Protein AF-A0A4R2ZNU1-F1 (afdb_monomer)

Sequence (493 aa):
MHISLRFDGNHLRQWHVALAERLQALPAVRVSIDARPSSPALPGSLEMLFKLETLLFGLSSRLSARTIDRSQIASFETAHEEPIDLVIDLCGDMMPDEGRVWTISFNGASGEAALLSLLVDRETPTAEISENAHIIRAARLGTEHGGVVLASFSDMLDRTTTMLIAALSGAPAAALPDLGPQTRPRLDRLSARNIGVLASKKLAQRVVQHLYHLCYNAPSWRVGWRRLDGPDLFDLKAHPDTGWKVLADDGRRFYADPFPIVHQGKTTLFVEDYEYSTAKGIISAVTFDADGPVGRPEPVLEHACHLSYPFVFERDGQIWMIPETCAAETVELYRATSFPGGWVKEATLLSGISASDVTLIENLGQWWMFATVRDGGGSYSDALHIWTANDFRGPWTPHRGNPVLIDIASARPAGRMVWRDGALLRPVQDCRKGYGVALGIAQVKRLDHDGFEQSLLASLTSGKQWSGQRIHTLNSAGGFEFIDGSAYAPRWR

Structure (mmCIF, N/CA/C/O backbone):
data_AF-A0A4R2ZNU1-F1
#
_entry.id   AF-A0A4R2ZNU1-F1
#
loop_
_atom_site.group_PDB
_atom_site.id
_atom_site.type_symbol
_atom_site.label_atom_id
_atom_site.label_alt_id
_atom_site.label_comp_id
_atom_site.label_asym_id
_atom_site.label_entity_id
_atom_site.label_seq_id
_atom_site.pdbx_PDB_ins_code
_atom_site.Cartn_x
_atom_site.Cartn_y
_atom_site.Cartn_z
_atom_site.occupancy
_atom_site.B_iso_or_equiv
_atom_site.auth_seq_id
_atom_site.auth_comp_id
_atom_site.auth_asym_id
_atom_site.auth_atom_id
_atom_site.pdbx_PDB_model_num
ATOM 1 N N . MET A 1 1 ? 26.899 -13.253 -10.207 1.00 92.56 1 MET A N 1
ATOM 2 C CA . MET A 1 1 ? 25.925 -13.159 -11.302 1.00 92.56 1 MET A CA 1
ATOM 3 C C . MET A 1 1 ? 26.071 -11.803 -11.966 1.00 92.56 1 MET A C 1
ATOM 5 O O . MET A 1 1 ? 25.946 -10.788 -11.286 1.00 92.56 1 MET A O 1
ATOM 9 N N . HIS A 1 2 ? 26.381 -11.776 -13.253 1.00 94.94 2 HIS A N 1
ATOM 10 C CA . HIS A 1 2 ? 26.467 -10.571 -14.066 1.00 94.94 2 HIS A CA 1
ATOM 11 C C . HIS A 1 2 ? 25.139 -10.342 -14.794 1.00 94.94 2 HIS A C 1
ATOM 13 O O . HIS A 1 2 ? 24.717 -11.158 -15.610 1.00 94.94 2 HIS A O 1
ATOM 19 N N . ILE A 1 3 ? 24.469 -9.238 -14.465 1.00 96.06 3 ILE A N 1
ATOM 20 C CA . ILE A 1 3 ? 23.204 -8.812 -15.063 1.00 96.06 3 ILE A CA 1
ATOM 21 C C . ILE A 1 3 ? 23.467 -7.691 -16.075 1.00 96.06 3 ILE A C 1
ATOM 23 O O . ILE A 1 3 ? 24.171 -6.723 -15.773 1.00 96.06 3 ILE A O 1
ATOM 27 N N . SER A 1 4 ? 22.861 -7.786 -17.256 1.00 95.62 4 SER A N 1
ATOM 28 C CA . SER A 1 4 ? 22.772 -6.681 -18.212 1.00 95.62 4 SER A CA 1
ATOM 29 C C . SER A 1 4 ? 21.365 -6.083 -18.212 1.00 95.62 4 SER A C 1
ATOM 31 O O . SER A 1 4 ? 20.377 -6.806 -18.332 1.00 95.62 4 SER A O 1
ATOM 33 N N . LEU A 1 5 ? 21.261 -4.765 -18.042 1.00 97.00 5 LEU A N 1
ATOM 34 C CA . LEU A 1 5 ? 20.009 -4.015 -18.135 1.00 97.00 5 LEU A CA 1
ATOM 35 C C . LEU A 1 5 ? 19.837 -3.469 -19.550 1.00 97.00 5 LEU A C 1
ATOM 37 O O . LEU A 1 5 ? 20.603 -2.601 -19.967 1.00 97.00 5 LEU A O 1
ATOM 41 N N . ARG A 1 6 ? 18.802 -3.923 -20.256 1.00 95.19 6 ARG A N 1
ATOM 42 C CA . ARG A 1 6 ? 18.445 -3.447 -21.595 1.00 95.19 6 ARG A CA 1
ATOM 43 C C . ARG A 1 6 ? 17.290 -2.447 -21.507 1.00 95.19 6 ARG A C 1
ATOM 45 O O . ARG A 1 6 ? 16.201 -2.806 -21.064 1.00 95.19 6 ARG A O 1
ATOM 52 N N . PHE A 1 7 ? 17.518 -1.202 -21.937 1.00 94.88 7 PHE A N 1
ATOM 53 C CA . PHE A 1 7 ? 16.487 -0.156 -22.041 1.00 94.88 7 PHE A CA 1
ATOM 54 C C . PHE A 1 7 ? 16.792 0.871 -23.147 1.00 94.88 7 PHE A C 1
ATOM 56 O O . PHE A 1 7 ? 17.914 0.958 -23.646 1.00 94.88 7 PHE A O 1
ATOM 63 N N . ASP A 1 8 ? 15.803 1.685 -23.532 1.00 93.25 8 ASP A N 1
ATOM 64 C CA . ASP A 1 8 ? 15.950 2.665 -24.615 1.00 93.25 8 ASP A CA 1
ATOM 65 C C . ASP A 1 8 ? 16.873 3.832 -24.229 1.00 93.25 8 ASP A C 1
ATOM 67 O O . ASP A 1 8 ? 16.528 4.699 -23.420 1.00 93.25 8 ASP A O 1
ATOM 71 N N . GLY A 1 9 ? 18.037 3.898 -24.878 1.00 92.06 9 GLY A N 1
ATOM 72 C CA . GLY A 1 9 ? 19.021 4.961 -24.675 1.00 92.06 9 GLY A CA 1
ATOM 73 C C . GLY A 1 9 ? 18.563 6.370 -25.051 1.00 92.06 9 GLY A C 1
ATOM 74 O O . GLY A 1 9 ? 19.207 7.336 -24.644 1.00 92.06 9 GLY A O 1
ATOM 75 N N . ASN A 1 10 ? 17.469 6.517 -25.805 1.00 90.38 10 ASN A N 1
ATOM 76 C CA . ASN A 1 10 ? 16.896 7.829 -26.118 1.00 90.38 10 ASN A CA 1
ATOM 77 C C . ASN A 1 10 ? 16.056 8.406 -24.967 1.00 90.38 10 ASN A C 1
ATOM 79 O O . ASN A 1 10 ? 15.779 9.608 -24.947 1.00 90.38 10 ASN A O 1
ATOM 83 N N . HIS A 1 11 ? 15.646 7.568 -24.012 1.00 89.88 11 HIS A N 1
ATOM 84 C CA . HIS A 1 11 ? 14.747 7.932 -22.919 1.00 89.88 11 HIS A CA 1
ATOM 85 C C . HIS A 1 11 ? 15.331 7.524 -21.564 1.00 89.88 11 HIS A C 1
ATOM 87 O O . HIS A 1 11 ? 14.729 6.783 -20.793 1.00 89.88 11 HIS A O 1
ATOM 93 N N . LEU A 1 12 ? 16.516 8.048 -21.247 1.00 93.75 12 LEU A N 1
ATOM 94 C CA . LEU A 1 12 ? 17.150 7.819 -19.951 1.00 93.75 12 LEU A CA 1
ATOM 95 C C . LEU A 1 12 ? 16.378 8.513 -18.830 1.00 93.75 12 LEU A C 1
ATOM 97 O O . LEU A 1 12 ? 16.130 9.718 -18.896 1.00 93.75 12 LEU A O 1
ATOM 101 N N . ARG A 1 13 ? 16.045 7.763 -17.777 1.00 95.06 13 ARG A N 1
ATOM 102 C CA . ARG A 1 13 ? 15.325 8.248 -16.599 1.00 95.06 13 ARG A CA 1
ATOM 103 C C . ARG A 1 13 ? 16.003 7.823 -15.298 1.00 95.06 13 ARG A C 1
ATOM 105 O O . ARG A 1 13 ? 16.754 6.851 -15.273 1.00 95.06 13 ARG A O 1
ATOM 112 N N . GLN A 1 14 ? 15.695 8.530 -14.214 1.00 95.81 14 GLN A N 1
ATOM 113 C CA . GLN A 1 14 ? 16.254 8.294 -12.879 1.00 95.81 14 GLN A CA 1
ATOM 114 C C . GLN A 1 14 ? 16.038 6.852 -12.393 1.00 95.81 14 GLN A C 1
ATOM 116 O O . GLN A 1 14 ? 16.908 6.292 -11.728 1.00 95.81 14 GLN A O 1
ATOM 121 N N . TRP A 1 15 ? 14.909 6.230 -12.746 1.00 96.25 15 TRP A N 1
ATOM 122 C CA . TRP A 1 15 ? 14.615 4.854 -12.345 1.00 96.25 15 TRP A CA 1
ATOM 123 C C . TRP A 1 15 ? 15.592 3.826 -12.935 1.00 96.25 15 TRP A C 1
ATOM 125 O O . TRP A 1 15 ? 15.865 2.832 -12.274 1.00 96.25 15 TRP A O 1
ATOM 135 N N . HIS A 1 16 ? 16.167 4.065 -14.122 1.00 96.88 16 HIS A N 1
ATOM 136 C CA . HIS A 1 16 ? 17.164 3.159 -14.704 1.00 96.88 16 HIS A CA 1
ATOM 137 C C . HIS A 1 16 ? 18.424 3.092 -13.832 1.00 96.88 16 HIS A C 1
ATOM 139 O O . HIS A 1 16 ? 18.935 2.007 -13.561 1.00 96.88 16 HIS A O 1
ATOM 145 N N . VAL A 1 17 ? 18.890 4.249 -13.347 1.00 96.12 17 VAL A N 1
ATOM 146 C CA . VAL A 1 17 ? 20.032 4.335 -12.423 1.00 96.12 17 VAL A CA 1
ATOM 147 C C . VAL A 1 17 ? 19.670 3.703 -11.083 1.00 96.12 17 VAL A C 1
ATOM 149 O O . VAL A 1 17 ? 20.406 2.852 -10.598 1.00 96.12 17 VAL A O 1
ATOM 152 N N . ALA A 1 18 ? 18.502 4.039 -10.528 1.00 95.81 18 ALA A N 1
ATOM 153 C CA . ALA A 1 18 ? 18.054 3.481 -9.253 1.00 95.81 18 ALA A CA 1
ATOM 154 C C . ALA A 1 18 ? 17.915 1.946 -9.300 1.00 95.81 18 ALA A C 1
ATOM 156 O O . ALA A 1 18 ? 18.284 1.258 -8.349 1.00 95.81 18 ALA A O 1
ATOM 157 N N . LEU A 1 19 ? 17.418 1.391 -10.411 1.00 97.31 19 LEU A N 1
ATOM 158 C CA . LEU A 1 19 ? 17.363 -0.052 -10.636 1.00 97.31 19 LEU A CA 1
ATOM 159 C C . LEU A 1 19 ? 18.774 -0.652 -10.687 1.00 97.31 19 LEU A C 1
ATOM 161 O O . LEU A 1 19 ? 19.030 -1.635 -9.992 1.00 97.31 19 LEU A O 1
ATOM 165 N N . ALA A 1 20 ? 19.692 -0.057 -11.456 1.00 97.19 20 ALA A N 1
ATOM 166 C CA . ALA A 1 20 ? 21.074 -0.524 -11.552 1.00 97.19 20 ALA A CA 1
ATOM 167 C C . ALA A 1 20 ? 21.779 -0.529 -10.187 1.00 97.19 20 ALA A C 1
ATOM 169 O O . ALA A 1 20 ? 22.391 -1.528 -9.814 1.00 97.19 20 ALA A O 1
ATOM 170 N N . GLU A 1 21 ? 21.633 0.540 -9.404 1.00 96.31 21 GLU A N 1
ATOM 171 C CA . GLU A 1 21 ? 22.202 0.657 -8.058 1.00 96.31 21 GLU A CA 1
ATOM 172 C C . GLU A 1 21 ? 21.615 -0.381 -7.093 1.00 96.31 21 GLU A C 1
ATOM 174 O O . GLU A 1 21 ? 22.360 -1.059 -6.383 1.00 96.31 21 GLU A O 1
ATOM 179 N N . ARG A 1 22 ? 20.287 -0.565 -7.094 1.00 96.44 22 ARG A N 1
ATOM 180 C CA . ARG A 1 22 ? 19.623 -1.562 -6.236 1.00 96.44 22 ARG A CA 1
ATOM 181 C C . ARG A 1 22 ? 20.019 -2.991 -6.591 1.00 96.44 22 ARG A C 1
ATOM 183 O O . ARG A 1 22 ? 20.177 -3.810 -5.691 1.00 96.44 22 ARG A O 1
ATOM 190 N N . LEU A 1 23 ? 20.197 -3.290 -7.875 1.00 96.69 23 LEU A N 1
ATOM 191 C CA . LEU A 1 23 ? 20.708 -4.582 -8.332 1.00 96.69 23 LEU A CA 1
ATOM 192 C C . LEU A 1 23 ? 22.166 -4.781 -7.917 1.00 96.69 23 LEU A C 1
ATOM 194 O O . LEU A 1 23 ? 22.514 -5.837 -7.399 1.00 96.69 23 LEU A O 1
ATOM 198 N N . GLN A 1 24 ? 23.008 -3.763 -8.094 1.00 95.50 24 GLN A N 1
ATOM 199 C CA . GLN A 1 24 ? 24.430 -3.801 -7.750 1.00 95.50 24 GLN A CA 1
ATOM 200 C C . GLN A 1 24 ? 24.673 -3.948 -6.237 1.00 95.50 24 GLN A C 1
ATOM 202 O O . GLN A 1 24 ? 25.721 -4.455 -5.835 1.00 95.50 24 GLN A O 1
ATOM 207 N N . ALA A 1 25 ? 23.710 -3.532 -5.408 1.00 95.94 25 ALA A N 1
ATOM 208 C CA . ALA A 1 25 ? 23.725 -3.720 -3.960 1.00 95.94 25 ALA A CA 1
ATOM 209 C C . ALA A 1 25 ? 23.388 -5.159 -3.516 1.00 95.94 25 ALA A C 1
ATOM 211 O O . ALA A 1 25 ? 23.613 -5.501 -2.352 1.00 95.94 25 ALA A O 1
ATOM 212 N N . LEU A 1 26 ? 22.859 -6.012 -4.405 1.00 95.12 26 LEU A N 1
ATOM 213 C CA . LEU A 1 26 ? 22.612 -7.418 -4.084 1.00 95.12 26 LEU A CA 1
ATOM 214 C C . LEU A 1 26 ? 23.938 -8.195 -3.955 1.00 95.12 26 LEU A C 1
ATOM 216 O O . LEU A 1 26 ? 24.878 -7.962 -4.723 1.00 95.12 26 LEU A O 1
ATOM 220 N N . PRO A 1 27 ? 24.035 -9.163 -3.022 1.00 93.69 27 PRO A N 1
ATOM 221 C CA . PRO A 1 27 ? 25.252 -9.946 -2.838 1.00 93.69 27 PRO A CA 1
ATOM 222 C C . PRO A 1 27 ? 25.679 -10.667 -4.120 1.00 93.69 27 PRO A C 1
ATOM 224 O O . PRO A 1 27 ? 24.886 -11.366 -4.746 1.00 93.69 27 PRO A O 1
ATOM 227 N N . ALA A 1 28 ? 26.957 -10.533 -4.484 1.00 92.00 28 ALA A N 1
ATOM 228 C CA . ALA A 1 28 ? 27.556 -11.180 -5.655 1.00 92.00 28 ALA A CA 1
ATOM 229 C C . ALA A 1 28 ? 26.863 -10.867 -7.003 1.00 92.00 28 ALA A C 1
ATOM 231 O O . ALA A 1 28 ? 27.007 -11.637 -7.961 1.00 92.00 28 ALA A O 1
ATOM 232 N N . VAL A 1 29 ? 26.150 -9.739 -7.102 1.00 94.69 29 VAL A N 1
ATOM 233 C CA . VAL A 1 29 ? 25.603 -9.219 -8.360 1.00 94.69 29 VAL A CA 1
ATOM 234 C C . VAL A 1 29 ? 26.532 -8.151 -8.934 1.00 94.69 29 VAL A C 1
ATOM 236 O O . VAL A 1 29 ? 27.080 -7.323 -8.212 1.00 94.69 29 VAL A O 1
ATOM 239 N N . ARG A 1 30 ? 26.732 -8.180 -10.249 1.00 94.06 30 ARG A N 1
ATOM 240 C CA . ARG A 1 30 ? 27.376 -7.110 -11.022 1.00 94.06 30 ARG A CA 1
ATOM 241 C C . ARG A 1 30 ? 26.409 -6.641 -12.092 1.00 94.06 30 ARG A C 1
ATOM 243 O O . ARG A 1 30 ? 25.686 -7.470 -12.642 1.00 94.06 30 ARG A O 1
ATOM 250 N N . VAL A 1 31 ? 26.399 -5.346 -12.383 1.00 95.88 31 VAL A N 1
ATOM 251 C CA . VAL A 1 31 ? 25.452 -4.744 -13.326 1.00 95.88 31 VAL A CA 1
ATOM 252 C C . VAL A 1 31 ? 26.192 -4.049 -14.458 1.00 95.88 31 VAL A C 1
ATOM 254 O O . VAL A 1 31 ? 27.125 -3.288 -14.228 1.00 95.88 31 VAL A O 1
ATOM 257 N N . SER A 1 32 ? 25.721 -4.287 -15.677 1.00 95.94 32 SER A N 1
ATOM 258 C CA . SER A 1 32 ? 26.093 -3.544 -16.883 1.00 95.94 32 SER A CA 1
ATOM 259 C C . SER A 1 32 ? 24.840 -3.009 -17.571 1.00 95.94 32 SER A C 1
ATOM 261 O O . SER A 1 32 ? 23.748 -3.539 -17.357 1.00 95.94 32 SER A O 1
ATOM 263 N N . ILE A 1 33 ? 24.980 -1.961 -18.378 1.00 95.62 33 ILE A N 1
ATOM 264 C CA . ILE A 1 33 ? 23.858 -1.311 -19.062 1.00 95.62 33 ILE A CA 1
ATOM 265 C C . ILE A 1 33 ? 24.025 -1.389 -20.582 1.00 95.62 33 ILE A C 1
ATOM 267 O O . ILE A 1 33 ? 25.038 -0.960 -21.129 1.00 95.62 33 ILE A O 1
ATOM 271 N N . ASP A 1 34 ? 22.982 -1.868 -21.259 1.00 93.88 34 ASP A N 1
ATOM 272 C CA . ASP A 1 34 ? 22.773 -1.765 -22.702 1.00 93.88 34 ASP A CA 1
ATOM 273 C C . ASP A 1 34 ? 21.698 -0.706 -23.012 1.00 93.88 34 ASP A C 1
ATOM 275 O O . ASP A 1 34 ? 20.498 -0.986 -23.131 1.00 93.88 34 ASP A O 1
ATOM 279 N N . ALA A 1 35 ? 22.163 0.535 -23.175 1.00 94.12 35 ALA A N 1
ATOM 280 C CA . ALA A 1 35 ? 21.355 1.703 -23.516 1.00 94.12 35 ALA A CA 1
ATOM 281 C C . ALA A 1 35 ? 21.376 2.012 -25.027 1.00 94.12 35 ALA A C 1
ATOM 283 O O . ALA A 1 35 ? 21.545 3.166 -25.444 1.00 94.12 35 ALA A O 1
ATOM 284 N N . ARG A 1 36 ? 21.269 0.996 -25.891 1.00 92.69 36 ARG A N 1
ATOM 285 C CA . ARG A 1 36 ? 21.036 1.220 -27.329 1.00 92.69 36 ARG A CA 1
ATOM 286 C C . ARG A 1 36 ? 19.639 1.822 -27.567 1.00 92.69 36 ARG A C 1
ATOM 288 O O . ARG A 1 36 ? 18.712 1.535 -26.806 1.00 92.69 36 ARG A O 1
ATOM 295 N N . PRO A 1 37 ? 19.442 2.644 -28.612 1.00 91.56 37 PRO A N 1
ATOM 296 C CA . PRO A 1 37 ? 18.107 3.088 -29.012 1.00 91.56 37 PRO A CA 1
ATOM 297 C C . PRO A 1 37 ? 17.140 1.914 -29.216 1.00 91.56 37 PRO A C 1
ATOM 299 O O . PRO A 1 37 ? 17.541 0.882 -29.754 1.00 91.56 37 PRO A O 1
ATOM 302 N N . SER A 1 38 ? 15.882 2.072 -28.811 1.00 88.25 38 SER A N 1
ATOM 303 C CA . SER A 1 38 ? 14.798 1.115 -29.090 1.00 88.25 38 SER A CA 1
ATOM 304 C C . SER A 1 38 ? 13.659 1.782 -29.874 1.00 88.25 38 SER A C 1
ATOM 306 O O . SER A 1 38 ? 13.618 3.003 -30.035 1.00 88.25 38 SER A O 1
ATOM 308 N N . SER A 1 39 ? 12.743 0.978 -30.414 1.00 77.75 39 SER A N 1
ATOM 309 C CA . SER A 1 39 ? 11.586 1.430 -31.192 1.00 77.75 39 SER A CA 1
ATOM 310 C C . SER A 1 39 ? 10.309 0.764 -30.670 1.00 77.75 39 SER A C 1
ATOM 312 O O . SER A 1 39 ? 10.340 -0.433 -30.391 1.00 77.75 39 SER A O 1
ATOM 314 N N . PRO A 1 40 ? 9.169 1.479 -30.594 1.00 75.69 40 PRO A N 1
ATOM 315 C CA . PRO A 1 40 ? 8.959 2.862 -31.027 1.00 75.69 40 PRO A CA 1
ATOM 316 C C . PRO A 1 40 ? 9.404 3.901 -29.987 1.00 75.69 40 PRO A C 1
ATOM 318 O O . PRO A 1 40 ? 9.198 3.726 -28.790 1.00 75.69 40 PRO A O 1
ATOM 321 N N . ALA A 1 41 ? 9.939 5.029 -30.463 1.00 77.00 41 ALA A N 1
ATOM 322 C CA . ALA A 1 41 ? 10.296 6.157 -29.603 1.00 77.00 41 ALA A CA 1
ATOM 323 C C . ALA A 1 41 ? 9.056 6.780 -28.935 1.00 77.00 41 ALA A C 1
ATOM 325 O O . ALA A 1 41 ? 7.986 6.892 -29.549 1.00 77.00 41 ALA A O 1
ATOM 326 N N . LEU A 1 42 ? 9.206 7.251 -27.693 1.00 84.88 42 LEU A N 1
ATOM 327 C CA . LEU A 1 42 ? 8.142 7.970 -26.997 1.00 84.88 42 LEU A CA 1
ATOM 328 C C . LEU A 1 42 ? 7.933 9.358 -27.630 1.00 84.88 42 LEU A C 1
ATOM 330 O O . LEU A 1 42 ? 8.894 10.084 -27.902 1.00 84.88 42 LEU A O 1
ATOM 334 N N . PRO A 1 43 ? 6.679 9.791 -27.844 1.00 85.12 43 PRO A N 1
ATOM 335 C CA . PRO A 1 43 ? 6.404 11.090 -28.440 1.00 85.12 43 PRO A CA 1
ATOM 336 C C . PRO A 1 43 ? 6.793 12.236 -27.498 1.00 85.12 43 PRO A C 1
ATOM 338 O O . PRO A 1 43 ? 6.395 12.263 -26.333 1.00 85.12 43 PRO A O 1
ATOM 341 N N . GLY A 1 44 ? 7.475 13.261 -28.025 1.00 85.88 44 GLY A N 1
ATOM 342 C CA . GLY A 1 44 ? 7.916 14.431 -27.247 1.00 85.88 44 GLY A CA 1
ATOM 343 C C . GLY A 1 44 ? 6.788 15.228 -26.566 1.00 85.88 44 GLY A C 1
ATOM 344 O O . GLY A 1 44 ? 7.037 15.973 -25.619 1.00 85.88 44 GLY A O 1
ATOM 345 N N . SER A 1 45 ? 5.529 15.041 -26.984 1.00 90.06 45 SER A N 1
ATOM 346 C CA . SER A 1 45 ? 4.358 15.597 -26.294 1.00 90.06 45 SER A CA 1
ATOM 347 C C . SER A 1 45 ? 4.191 15.076 -24.861 1.00 90.06 45 SER A C 1
ATOM 349 O O . SER A 1 45 ? 3.621 15.784 -24.033 1.00 90.06 45 SER A O 1
ATOM 351 N N . LEU A 1 46 ? 4.692 13.875 -24.542 1.00 91.25 46 LEU A N 1
ATOM 352 C CA . LEU A 1 46 ? 4.662 13.332 -23.178 1.00 91.25 46 LEU A CA 1
ATOM 353 C C . LEU A 1 46 ? 5.528 14.151 -22.221 1.00 91.25 46 LEU A C 1
ATOM 355 O O . LEU A 1 46 ? 5.077 14.500 -21.135 1.00 91.25 46 LEU A O 1
ATOM 359 N N . GLU A 1 47 ? 6.722 14.554 -22.650 1.00 91.06 47 GLU A N 1
ATOM 360 C CA . GLU A 1 47 ? 7.600 15.392 -21.827 1.00 91.06 47 GLU A CA 1
ATOM 361 C C . GLU A 1 47 ? 6.989 16.781 -21.574 1.00 91.06 47 GLU A C 1
ATOM 363 O O . GLU A 1 47 ? 7.155 17.363 -20.500 1.00 91.06 47 GLU A O 1
ATOM 368 N N . MET A 1 48 ? 6.207 17.310 -22.523 1.00 91.56 48 MET A N 1
ATOM 369 C CA . MET A 1 48 ? 5.425 18.533 -22.299 1.00 91.56 48 MET A CA 1
ATOM 370 C C . MET A 1 48 ? 4.317 18.326 -21.257 1.00 91.56 48 MET A C 1
ATOM 372 O O . MET A 1 48 ? 4.142 19.179 -20.385 1.00 91.56 48 MET A O 1
ATOM 376 N N . LEU A 1 49 ? 3.599 17.196 -21.307 1.00 93.81 49 LEU A N 1
ATOM 377 C CA . LEU A 1 49 ? 2.603 16.838 -20.292 1.00 93.81 49 LEU A CA 1
ATOM 378 C C . LEU A 1 49 ? 3.248 16.717 -18.905 1.00 93.81 49 LEU A C 1
ATOM 380 O O . LEU A 1 49 ? 2.728 17.274 -17.943 1.00 93.81 49 LEU A O 1
ATOM 384 N N . PHE A 1 50 ? 4.400 16.057 -18.803 1.00 94.81 50 PHE A N 1
ATOM 385 C CA . PHE A 1 50 ? 5.135 15.901 -17.548 1.00 94.81 50 PHE A CA 1
ATOM 386 C C . PHE A 1 50 ? 5.575 17.245 -16.964 1.00 94.81 50 PHE A C 1
ATOM 388 O O . PHE A 1 50 ? 5.405 17.486 -15.765 1.00 94.81 50 PHE A O 1
ATOM 395 N N . LYS A 1 51 ? 6.080 18.164 -17.798 1.00 93.31 51 LYS A N 1
ATOM 396 C CA . LYS A 1 51 ? 6.389 19.541 -17.378 1.00 93.31 51 LYS A CA 1
ATOM 397 C C . LYS A 1 51 ? 5.141 20.270 -16.876 1.00 93.31 51 LYS A C 1
ATOM 399 O O . LYS A 1 51 ? 5.193 20.892 -15.818 1.00 93.31 51 LYS A O 1
ATOM 404 N N . LEU A 1 52 ? 4.014 20.150 -17.581 1.00 93.62 52 LEU A N 1
ATOM 405 C CA . LEU A 1 52 ? 2.746 20.747 -17.159 1.00 93.62 52 LEU A CA 1
ATOM 406 C C . LEU A 1 52 ? 2.274 20.191 -15.808 1.00 93.62 52 LEU A C 1
ATOM 408 O O . LEU A 1 52 ? 1.962 20.967 -14.910 1.00 93.62 52 LEU A O 1
ATOM 412 N N . GLU A 1 53 ? 2.243 18.868 -15.633 1.00 94.62 53 GLU A N 1
ATOM 413 C CA . GLU A 1 53 ? 1.815 18.243 -14.374 1.00 94.62 53 GLU A CA 1
ATOM 414 C C . GLU A 1 53 ? 2.728 18.626 -13.206 1.00 94.62 53 GLU A C 1
ATOM 416 O O . GLU A 1 53 ? 2.246 18.878 -12.103 1.00 94.62 53 GLU A O 1
ATOM 421 N N . THR A 1 54 ? 4.029 18.765 -13.459 1.00 93.88 54 THR A N 1
ATOM 422 C CA . THR A 1 54 ? 4.984 19.264 -12.459 1.00 93.88 54 THR A CA 1
ATOM 423 C C . THR A 1 54 ? 4.587 20.636 -11.939 1.00 93.88 54 THR A C 1
ATOM 425 O O . THR A 1 54 ? 4.541 20.842 -10.730 1.00 93.88 54 THR A O 1
ATOM 428 N N . LEU A 1 55 ? 4.270 21.557 -12.852 1.00 93.25 55 LEU A N 1
ATOM 429 C CA . LEU A 1 55 ? 3.875 22.918 -12.505 1.00 93.25 55 LEU A CA 1
ATOM 430 C C . LEU A 1 55 ? 2.510 22.951 -11.809 1.00 93.25 55 LEU A C 1
ATOM 432 O O . LEU A 1 55 ? 2.349 23.642 -10.808 1.00 93.25 55 LEU A O 1
ATOM 436 N N . LEU A 1 56 ? 1.527 22.200 -12.316 1.00 91.06 56 LEU A N 1
ATOM 437 C CA . LEU A 1 56 ? 0.163 22.219 -11.781 1.00 91.06 56 LEU A CA 1
ATOM 438 C C . LEU A 1 56 ? 0.055 21.580 -10.390 1.00 91.06 56 LEU A C 1
ATOM 440 O O . LEU A 1 56 ? -0.727 22.060 -9.564 1.00 91.06 56 LEU A O 1
ATOM 444 N N . PHE A 1 57 ? 0.806 20.504 -10.140 1.00 89.06 57 PHE A N 1
ATOM 445 C CA . PHE A 1 57 ? 0.686 19.683 -8.931 1.00 89.06 57 PHE A CA 1
ATOM 446 C C . PHE A 1 57 ? 1.894 19.783 -7.989 1.00 89.06 57 PHE A C 1
ATOM 448 O O . PHE A 1 57 ? 1.914 19.092 -6.977 1.00 89.06 57 PHE A O 1
ATOM 455 N N . GLY A 1 58 ? 2.881 20.636 -8.289 1.00 91.44 58 GLY A N 1
ATOM 456 C CA . GLY A 1 58 ? 4.046 20.852 -7.423 1.00 91.44 58 GLY A CA 1
ATOM 457 C C . GLY A 1 58 ? 4.893 19.593 -7.228 1.00 91.44 58 GLY A C 1
ATOM 458 O O . GLY A 1 58 ? 5.390 19.344 -6.134 1.00 91.44 58 GLY A O 1
ATOM 459 N N . LEU A 1 59 ? 5.008 18.764 -8.270 1.00 91.44 59 LEU A N 1
ATOM 460 C CA . LEU A 1 59 ? 5.670 17.464 -8.168 1.00 91.44 59 LEU A CA 1
ATOM 461 C C . LEU A 1 59 ? 7.175 17.616 -7.932 1.00 91.44 59 LEU A C 1
ATOM 463 O O . LEU A 1 59 ? 7.827 18.464 -8.543 1.00 91.44 59 LEU A O 1
ATOM 467 N N . SER A 1 60 ? 7.731 16.727 -7.107 1.00 86.56 60 SER A N 1
ATOM 468 C CA . SER A 1 60 ? 9.161 16.691 -6.798 1.00 86.56 60 SER A CA 1
ATOM 469 C C . SER A 1 60 ? 10.032 16.608 -8.061 1.00 86.56 60 SER A C 1
ATOM 471 O O . SER A 1 60 ? 9.685 15.976 -9.070 1.00 86.56 60 SER A O 1
ATOM 473 N N . SER A 1 61 ? 11.212 17.223 -7.990 1.00 78.19 61 SER A N 1
ATOM 474 C CA . SER A 1 61 ? 12.267 17.062 -8.994 1.00 78.19 61 SER A CA 1
ATOM 475 C C . SER A 1 61 ? 12.942 15.689 -8.931 1.00 78.19 61 SER A C 1
ATOM 477 O O . SER A 1 61 ? 13.629 15.325 -9.876 1.00 78.19 61 SER A O 1
ATOM 479 N N . ARG A 1 62 ? 12.721 14.915 -7.858 1.00 83.25 62 ARG A N 1
ATOM 480 C CA . ARG A 1 62 ? 13.361 13.612 -7.601 1.00 83.25 62 ARG A CA 1
ATOM 481 C C . ARG A 1 62 ? 12.510 12.396 -7.992 1.00 83.25 62 ARG A C 1
ATOM 483 O O . ARG A 1 62 ? 12.797 11.298 -7.540 1.00 83.25 62 ARG A O 1
ATOM 490 N N . LEU A 1 63 ? 11.443 12.579 -8.772 1.00 91.94 63 LEU A N 1
ATOM 491 C CA . LEU A 1 63 ? 10.633 11.452 -9.252 1.00 91.94 63 LEU A CA 1
ATOM 492 C C . LEU A 1 63 ? 11.442 10.551 -10.196 1.00 91.94 63 LEU A C 1
ATOM 494 O O . LEU A 1 63 ? 12.161 11.039 -11.068 1.00 91.94 63 LEU A O 1
ATOM 498 N N . SER A 1 64 ? 11.250 9.244 -10.086 1.00 94.31 64 SER A N 1
ATOM 499 C CA . SER A 1 64 ? 11.968 8.212 -10.841 1.00 94.31 64 SER A CA 1
ATOM 500 C C . SER A 1 64 ? 11.703 8.269 -12.350 1.00 94.31 64 SER A C 1
ATOM 502 O O . SER A 1 64 ? 12.558 7.915 -13.160 1.00 94.31 64 SER A O 1
ATOM 504 N N . ALA A 1 65 ? 10.552 8.810 -12.751 1.00 95.06 65 ALA A N 1
ATOM 505 C CA . ALA A 1 65 ? 10.199 9.037 -14.152 1.00 95.06 65 ALA A CA 1
ATOM 506 C C . ALA A 1 65 ? 10.933 10.227 -14.816 1.00 95.06 65 ALA A C 1
ATOM 508 O O . ALA A 1 65 ? 10.744 10.485 -16.007 1.00 95.06 65 ALA A O 1
ATOM 509 N N . ARG A 1 66 ? 11.739 11.005 -14.081 1.00 92.44 66 ARG A N 1
ATOM 510 C CA . ARG A 1 66 ? 12.440 12.176 -14.635 1.00 92.44 66 ARG A CA 1
ATOM 511 C C . ARG A 1 66 ? 13.588 11.774 -15.542 1.00 92.44 66 ARG A C 1
ATOM 513 O O . ARG A 1 66 ? 14.305 10.831 -15.234 1.00 92.44 66 ARG A O 1
ATOM 520 N N . THR A 1 67 ? 13.779 12.534 -16.618 1.00 92.69 67 THR A N 1
ATOM 521 C CA . THR A 1 67 ? 14.889 12.341 -17.553 1.00 92.69 67 THR A CA 1
ATOM 522 C C . THR A 1 67 ? 16.234 12.667 -16.912 1.00 92.69 67 THR A C 1
ATOM 524 O O . THR A 1 67 ? 16.333 13.650 -16.173 1.00 92.69 67 THR A O 1
ATOM 527 N N . ILE A 1 68 ? 17.264 11.902 -17.257 1.00 94.00 68 ILE A N 1
ATOM 528 C CA . ILE A 1 68 ? 18.641 12.096 -16.790 1.00 94.00 68 ILE A CA 1
ATOM 529 C C . ILE A 1 68 ? 19.615 12.219 -17.963 1.00 94.00 68 ILE A C 1
ATOM 531 O O . ILE A 1 68 ? 19.286 11.899 -19.104 1.00 94.00 68 ILE A O 1
ATOM 535 N N . ASP A 1 69 ? 20.823 12.682 -17.657 1.00 93.81 69 ASP A N 1
ATOM 536 C CA . ASP A 1 69 ? 21.921 12.777 -18.616 1.00 93.81 69 ASP A CA 1
ATOM 537 C C . ASP A 1 69 ? 22.666 11.438 -18.727 1.00 93.81 69 ASP A C 1
ATOM 539 O O . ASP A 1 69 ? 22.776 10.704 -17.740 1.00 93.81 69 ASP A O 1
ATOM 543 N N . ARG A 1 70 ? 23.223 11.121 -19.903 1.00 93.25 70 ARG A N 1
ATOM 544 C CA . ARG A 1 70 ? 23.897 9.826 -20.136 1.00 93.25 70 ARG A CA 1
ATOM 545 C C . ARG A 1 70 ? 25.129 9.642 -19.253 1.00 93.25 70 ARG A C 1
ATOM 547 O O . ARG A 1 70 ? 25.465 8.522 -18.887 1.00 93.25 70 ARG A O 1
ATOM 554 N N . SER A 1 71 ? 25.759 10.738 -18.835 1.00 93.88 71 SER A N 1
ATOM 555 C CA . SER A 1 71 ? 26.884 10.700 -17.895 1.00 93.88 71 SER A CA 1
ATOM 556 C C . SER A 1 71 ? 26.555 9.994 -16.573 1.00 93.88 71 SER A C 1
ATOM 558 O O . SER A 1 71 ? 27.461 9.452 -15.947 1.00 93.88 71 SER A O 1
ATOM 560 N N . GLN A 1 72 ? 25.280 9.934 -16.170 1.00 94.31 72 GLN A N 1
ATOM 561 C CA . GLN A 1 72 ? 24.852 9.259 -14.940 1.00 94.31 72 GLN A CA 1
ATOM 562 C C . GLN A 1 72 ? 24.855 7.728 -15.041 1.00 94.31 72 GLN A C 1
ATOM 564 O O . GLN A 1 72 ? 24.866 7.062 -14.011 1.00 94.31 72 GLN A O 1
ATOM 569 N N . ILE A 1 73 ? 24.868 7.160 -16.253 1.00 94.31 73 ILE A N 1
ATOM 570 C CA . ILE A 1 73 ? 24.982 5.706 -16.461 1.00 94.31 73 ILE A CA 1
ATOM 571 C C . ILE A 1 73 ? 26.387 5.274 -16.892 1.00 94.31 73 ILE A C 1
ATOM 573 O O . ILE A 1 73 ? 26.648 4.079 -16.994 1.00 94.31 73 ILE A O 1
ATOM 577 N N . ALA A 1 74 ? 27.309 6.219 -17.103 1.00 91.69 74 ALA A N 1
ATOM 578 C CA . ALA A 1 74 ? 28.621 5.950 -17.689 1.00 91.69 74 ALA A CA 1
ATOM 579 C C . ALA A 1 74 ? 29.442 4.905 -16.911 1.00 91.69 74 ALA A C 1
ATOM 581 O O . ALA A 1 74 ? 30.167 4.124 -17.520 1.00 91.69 74 ALA A O 1
ATOM 582 N N . SER A 1 75 ? 29.303 4.837 -15.581 1.00 90.56 75 SER A N 1
ATOM 583 C CA . SER A 1 75 ? 29.980 3.823 -14.758 1.00 90.56 75 SER A CA 1
ATOM 584 C C . SER A 1 75 ? 29.531 2.390 -15.062 1.00 90.56 75 SER A C 1
ATOM 586 O O . SER A 1 75 ? 30.309 1.459 -14.869 1.00 90.56 75 SER A O 1
ATOM 588 N N . PHE A 1 76 ? 28.302 2.210 -15.551 1.00 91.44 76 PHE A N 1
ATOM 589 C CA . PHE A 1 76 ? 27.711 0.911 -15.880 1.00 91.44 76 PHE A CA 1
ATOM 590 C C . PHE A 1 76 ? 27.837 0.539 -17.367 1.00 91.44 76 PHE A C 1
ATOM 592 O O . PHE A 1 76 ? 27.566 -0.602 -17.733 1.00 91.44 76 PHE A O 1
ATOM 599 N N . GLU A 1 77 ? 28.233 1.480 -18.232 1.00 86.69 77 GLU A N 1
ATOM 600 C CA . GLU A 1 77 ? 28.448 1.244 -19.673 1.00 86.69 77 GLU A CA 1
ATOM 601 C C . GLU A 1 77 ? 29.856 0.702 -19.988 1.00 86.69 77 GLU A C 1
ATOM 603 O O . GLU A 1 77 ? 30.215 0.510 -21.150 1.00 86.69 77 GLU A O 1
ATOM 608 N N . THR A 1 78 ? 30.681 0.465 -18.966 1.00 74.69 78 THR A N 1
ATOM 609 C CA . THR A 1 78 ? 32.041 -0.049 -19.151 1.00 74.69 78 THR A CA 1
ATOM 610 C C . THR A 1 78 ? 31.998 -1.445 -19.777 1.00 74.69 78 THR A C 1
ATOM 612 O O . THR A 1 78 ? 31.239 -2.307 -19.341 1.00 74.69 78 THR A O 1
ATOM 615 N N . ALA A 1 79 ? 32.821 -1.688 -20.801 1.00 67.19 79 ALA A N 1
ATOM 616 C CA . ALA A 1 79 ? 32.922 -3.010 -21.407 1.00 67.19 79 ALA A CA 1
ATOM 617 C C . ALA A 1 79 ? 33.430 -4.029 -20.374 1.00 67.19 79 ALA A C 1
ATOM 619 O O . ALA A 1 79 ? 34.476 -3.828 -19.753 1.00 67.19 79 ALA A O 1
ATOM 620 N N . HIS A 1 80 ? 32.692 -5.123 -20.211 1.00 68.75 80 HIS A N 1
ATOM 621 C CA . HIS A 1 80 ? 33.078 -6.248 -19.369 1.00 68.75 80 HIS A CA 1
ATOM 622 C C . HIS A 1 80 ? 33.415 -7.447 -20.260 1.00 68.75 80 HIS A C 1
ATOM 624 O O . HIS A 1 80 ? 32.657 -7.773 -21.168 1.00 68.75 80 HIS A O 1
ATOM 630 N N . GLU A 1 81 ? 34.556 -8.092 -20.007 1.00 71.56 81 GLU A N 1
ATOM 631 C CA . GLU A 1 81 ? 34.991 -9.297 -20.736 1.00 71.56 81 GLU A CA 1
ATOM 632 C C . GLU A 1 81 ? 34.297 -10.580 -20.237 1.00 71.56 81 GLU A C 1
ATOM 634 O O . GLU A 1 81 ? 34.391 -11.630 -20.870 1.00 71.56 81 GLU A O 1
ATOM 639 N N . GLU A 1 82 ? 33.606 -10.509 -19.096 1.00 76.81 82 GLU A N 1
ATOM 640 C CA . GLU A 1 82 ? 32.883 -11.633 -18.500 1.00 76.81 82 GLU A CA 1
ATOM 641 C C . GLU A 1 82 ? 31.541 -11.904 -19.213 1.00 76.81 82 GLU A C 1
ATOM 643 O O . GLU A 1 82 ? 30.915 -10.977 -19.735 1.00 76.81 82 GLU A O 1
ATOM 648 N N . PRO A 1 83 ? 31.077 -13.169 -19.242 1.00 88.25 83 PRO A N 1
ATOM 649 C CA . PRO A 1 83 ? 29.797 -13.522 -19.845 1.00 88.25 83 PRO A CA 1
ATOM 650 C C . PRO A 1 83 ? 28.613 -12.981 -19.031 1.00 88.25 83 PRO A C 1
ATOM 652 O O . PRO A 1 83 ? 28.616 -13.016 -17.802 1.00 88.25 83 PRO A O 1
ATOM 655 N N . ILE A 1 84 ? 27.569 -12.538 -19.734 1.00 92.69 84 ILE A N 1
ATOM 656 C CA . ILE A 1 84 ? 26.309 -12.088 -19.131 1.00 92.69 84 ILE A CA 1
ATOM 657 C C . ILE A 1 84 ? 25.501 -13.317 -18.691 1.00 92.69 84 ILE A C 1
ATOM 659 O O . ILE A 1 84 ? 25.154 -14.162 -19.514 1.00 92.69 84 ILE A O 1
ATOM 663 N N . ASP A 1 85 ? 25.171 -13.398 -17.399 1.00 94.38 85 ASP A N 1
ATOM 664 C CA . ASP A 1 85 ? 24.377 -14.496 -16.827 1.00 94.38 85 ASP A CA 1
ATOM 665 C C . ASP A 1 85 ? 22.863 -14.288 -17.011 1.00 94.38 85 ASP A C 1
ATOM 667 O O . ASP A 1 85 ? 22.095 -15.253 -17.016 1.00 94.38 85 ASP A O 1
ATOM 671 N N . LEU A 1 86 ? 22.420 -13.028 -17.084 1.00 95.62 86 LEU A N 1
ATOM 672 C CA . LEU A 1 86 ? 21.016 -12.638 -17.218 1.00 95.62 86 LEU A CA 1
ATOM 673 C C . LEU A 1 86 ? 20.892 -11.272 -17.902 1.00 95.62 86 LEU A C 1
ATOM 675 O O . LEU A 1 86 ? 21.507 -10.300 -17.462 1.00 95.62 86 LEU A O 1
ATOM 679 N N . VAL A 1 87 ? 20.023 -11.167 -18.903 1.00 96.25 87 VAL A N 1
ATOM 680 C CA . VAL A 1 87 ? 19.550 -9.882 -19.433 1.00 96.25 87 VAL A CA 1
ATOM 681 C C . VAL A 1 87 ? 18.183 -9.571 -18.832 1.00 96.25 87 VAL A C 1
ATOM 683 O O . VAL A 1 87 ? 17.275 -10.391 -18.918 1.00 96.25 87 VAL A O 1
ATOM 686 N N . ILE A 1 88 ? 18.012 -8.390 -18.244 1.00 97.38 88 ILE A N 1
ATOM 687 C CA . ILE A 1 88 ? 16.690 -7.851 -17.906 1.00 97.38 88 ILE A CA 1
ATOM 688 C C . ILE A 1 88 ? 16.306 -6.880 -19.017 1.00 97.38 88 ILE A C 1
ATOM 690 O O . ILE A 1 88 ? 16.861 -5.784 -19.122 1.00 97.38 88 ILE A O 1
ATOM 694 N N . ASP A 1 89 ? 15.364 -7.309 -19.847 1.00 96.25 89 ASP A N 1
ATOM 695 C CA . ASP A 1 89 ? 14.862 -6.577 -20.996 1.00 96.25 89 ASP A CA 1
ATOM 696 C C . ASP A 1 89 ? 13.619 -5.757 -20.632 1.00 96.25 89 ASP A C 1
ATOM 698 O O . ASP A 1 89 ? 12.514 -6.278 -20.435 1.00 96.25 89 ASP A O 1
ATOM 702 N N . LEU A 1 90 ? 13.824 -4.443 -20.539 1.00 96.00 90 LEU A N 1
ATOM 703 C CA . LEU A 1 90 ? 12.779 -3.459 -20.268 1.00 96.00 90 LEU A CA 1
ATOM 704 C C . LEU A 1 90 ? 12.093 -2.975 -21.555 1.00 96.00 90 LEU A C 1
ATOM 706 O O . LEU A 1 90 ? 11.028 -2.363 -21.476 1.00 96.00 90 LEU A O 1
ATOM 710 N N . CYS A 1 91 ? 12.682 -3.242 -22.724 1.00 94.00 91 CYS A N 1
ATOM 711 C CA . CYS A 1 91 ? 12.161 -2.863 -24.036 1.00 94.00 91 CYS A CA 1
ATOM 712 C C . CYS A 1 91 ? 11.252 -3.944 -24.633 1.00 94.00 91 CYS A C 1
ATOM 714 O O . CYS A 1 91 ? 10.253 -3.612 -25.271 1.00 94.00 91 CYS A O 1
ATOM 716 N N . GLY A 1 92 ? 11.565 -5.217 -24.392 1.00 92.12 92 GLY A N 1
ATOM 717 C CA . GLY A 1 92 ? 10.947 -6.360 -25.066 1.00 92.12 92 GLY A CA 1
ATOM 718 C C . GLY A 1 92 ? 11.470 -6.562 -26.489 1.00 92.12 92 GLY A C 1
ATOM 719 O O . GLY A 1 92 ? 10.718 -7.032 -27.341 1.00 92.12 92 GLY A O 1
ATOM 720 N N . ASP A 1 93 ? 12.706 -6.134 -26.764 1.00 91.19 93 ASP A N 1
ATOM 721 C CA . ASP A 1 93 ? 13.348 -6.222 -28.079 1.00 91.19 93 ASP A CA 1
ATOM 722 C C . ASP A 1 93 ? 14.478 -7.262 -28.157 1.00 91.19 93 ASP A C 1
ATOM 724 O O . ASP A 1 93 ? 15.080 -7.421 -29.220 1.00 91.19 93 ASP A O 1
ATOM 728 N N . MET A 1 94 ? 14.723 -8.004 -27.072 1.00 89.00 94 MET A N 1
ATOM 729 C CA . MET A 1 94 ? 15.692 -9.100 -27.029 1.00 89.00 94 MET A CA 1
ATOM 730 C C . MET A 1 94 ? 15.065 -10.426 -27.466 1.00 89.00 94 MET A C 1
ATOM 732 O O . MET A 1 94 ? 13.919 -10.741 -27.132 1.00 89.00 94 MET A O 1
ATOM 736 N N . MET A 1 95 ? 15.839 -11.238 -28.186 1.00 77.50 95 MET A N 1
ATOM 737 C CA . MET A 1 95 ? 15.398 -12.560 -28.630 1.00 77.50 95 MET A CA 1
ATOM 738 C C . MET A 1 95 ? 15.709 -13.643 -27.573 1.00 77.50 95 MET A C 1
ATOM 740 O O . MET A 1 95 ? 16.744 -13.569 -26.908 1.00 77.50 95 MET A O 1
ATOM 744 N N . PRO A 1 96 ? 14.852 -14.674 -27.397 1.00 67.81 96 PRO A N 1
ATOM 745 C CA . PRO A 1 96 ? 15.052 -15.712 -26.373 1.00 67.81 96 PRO A CA 1
ATOM 746 C C . PRO A 1 96 ? 16.296 -16.595 -26.563 1.00 67.81 96 PRO A C 1
ATOM 748 O O . PRO A 1 96 ? 16.703 -17.294 -25.641 1.00 67.81 96 PRO A O 1
ATOM 751 N N . ASP A 1 97 ? 16.877 -16.622 -27.762 1.00 66.69 97 ASP A N 1
ATOM 752 C CA . ASP A 1 97 ? 18.079 -17.389 -28.098 1.00 66.69 97 ASP A CA 1
ATOM 753 C C . ASP A 1 97 ? 19.389 -16.682 -27.702 1.00 66.69 97 ASP A C 1
ATOM 755 O O . ASP A 1 97 ? 20.451 -17.302 -27.741 1.00 66.69 97 ASP A O 1
ATOM 759 N N . GLU A 1 98 ? 19.321 -15.434 -27.223 1.00 68.25 98 GLU A N 1
ATOM 760 C CA . GLU A 1 98 ? 20.467 -14.648 -26.736 1.00 68.25 98 GLU A CA 1
ATOM 761 C C . GLU A 1 98 ? 20.861 -14.965 -25.275 1.00 68.25 98 GLU A C 1
ATOM 763 O O . GLU A 1 98 ? 21.564 -14.198 -24.616 1.00 68.25 98 GLU A O 1
ATOM 768 N N . GLY A 1 99 ? 20.439 -16.123 -24.759 1.00 82.94 99 GLY A N 1
ATOM 769 C CA . GLY A 1 99 ? 20.747 -16.601 -23.412 1.00 82.94 99 GLY A CA 1
ATOM 770 C C . GLY A 1 99 ? 19.573 -16.450 -22.448 1.00 82.94 99 GLY A C 1
ATOM 771 O O . GLY A 1 99 ? 18.410 -16.584 -22.818 1.00 82.94 99 GLY A O 1
ATOM 772 N N . ARG A 1 100 ? 19.869 -16.230 -21.166 1.00 93.81 100 ARG A N 1
ATOM 773 C CA . ARG A 1 100 ? 18.832 -16.076 -20.143 1.00 93.81 100 ARG A CA 1
ATOM 774 C C . ARG A 1 100 ? 18.296 -14.643 -20.172 1.00 93.81 100 ARG A C 1
ATOM 776 O O . ARG A 1 100 ? 19.021 -13.716 -19.816 1.00 93.81 100 ARG A O 1
ATOM 783 N N . VAL A 1 101 ? 17.034 -14.468 -20.566 1.00 95.56 101 VAL A N 1
ATOM 784 C CA . VAL A 1 101 ? 16.385 -13.152 -20.688 1.00 95.56 101 VAL A CA 1
ATOM 785 C C . VAL A 1 101 ? 15.132 -13.088 -19.822 1.00 95.56 101 VAL A C 1
ATOM 787 O O . VAL A 1 101 ? 14.257 -13.951 -19.910 1.00 95.56 101 VAL A O 1
ATOM 790 N N . TRP A 1 102 ? 15.040 -12.047 -18.998 1.00 97.12 102 TRP A N 1
ATOM 791 C CA . TRP A 1 102 ? 13.833 -11.658 -18.280 1.00 97.12 102 TRP A CA 1
ATOM 792 C C . TRP A 1 102 ? 13.195 -10.461 -18.961 1.00 97.12 102 TRP A C 1
ATOM 794 O O . TRP A 1 102 ? 13.732 -9.358 -18.904 1.00 97.12 102 TRP A O 1
ATOM 804 N N . THR A 1 103 ? 12.029 -10.661 -19.561 1.00 96.44 103 THR A N 1
ATOM 805 C CA . THR A 1 103 ? 11.264 -9.590 -20.198 1.00 96.44 103 THR A CA 1
ATOM 806 C C . THR A 1 103 ? 10.211 -9.057 -19.239 1.00 96.44 103 THR A C 1
ATOM 808 O O . THR A 1 103 ? 9.455 -9.833 -18.642 1.00 96.44 103 THR A O 1
ATOM 811 N N . ILE A 1 104 ? 10.135 -7.729 -19.124 1.00 96.88 104 ILE A N 1
ATOM 812 C CA . ILE A 1 104 ? 9.083 -7.040 -18.373 1.00 96.88 104 ILE A CA 1
ATOM 813 C C . ILE A 1 104 ? 7.963 -6.636 -19.321 1.00 96.88 104 ILE A C 1
ATOM 815 O O . ILE A 1 104 ? 8.202 -5.996 -20.347 1.00 96.88 104 ILE A O 1
ATOM 819 N N . SER A 1 105 ? 6.729 -6.983 -18.970 1.00 96.88 105 SER A N 1
ATOM 820 C CA . SER A 1 105 ? 5.545 -6.558 -19.714 1.00 96.88 105 SER A CA 1
ATOM 821 C C . SER A 1 105 ? 4.494 -5.945 -18.796 1.00 96.88 105 SER A C 1
ATOM 823 O O . SER A 1 105 ? 4.440 -6.250 -17.608 1.00 96.88 105 SER A O 1
ATOM 825 N N . PHE A 1 106 ? 3.657 -5.076 -19.357 1.00 97.62 106 PHE A N 1
ATOM 826 C CA . PHE A 1 106 ? 2.515 -4.443 -18.714 1.00 97.62 106 PHE A CA 1
ATOM 827 C C . PHE A 1 106 ? 1.256 -4.798 -19.506 1.00 97.62 106 PHE A C 1
ATOM 829 O O . PHE A 1 106 ? 1.114 -4.395 -20.661 1.00 97.62 106 PHE A O 1
ATOM 836 N N . ASN A 1 107 ? 0.352 -5.577 -18.911 1.00 96.81 107 ASN A N 1
ATOM 837 C CA . ASN A 1 107 ? -0.820 -6.161 -19.577 1.00 96.81 107 ASN A CA 1
ATOM 838 C C . ASN A 1 107 ? -0.461 -6.846 -20.919 1.00 96.81 107 ASN A C 1
ATOM 840 O O . ASN A 1 107 ? -1.161 -6.688 -21.927 1.00 96.81 107 ASN A O 1
ATOM 844 N N . GLY A 1 108 ? 0.664 -7.570 -20.938 1.00 94.31 108 GLY A N 1
ATOM 845 C CA . GLY A 1 108 ? 1.142 -8.343 -22.085 1.00 94.31 108 GLY A CA 1
ATOM 846 C C . GLY A 1 108 ? 1.921 -7.571 -23.158 1.00 94.31 108 GLY A C 1
ATOM 847 O O . GLY A 1 108 ? 2.195 -8.150 -24.206 1.00 94.31 108 GLY A O 1
ATOM 848 N N . ALA A 1 109 ? 2.279 -6.296 -22.949 1.00 94.81 109 ALA A N 1
ATOM 849 C CA . ALA A 1 109 ? 3.199 -5.575 -23.841 1.00 94.81 109 ALA A CA 1
ATOM 850 C C . ALA A 1 109 ? 4.352 -4.909 -23.076 1.00 94.81 109 ALA A C 1
ATOM 852 O O . ALA A 1 109 ? 4.154 -4.382 -21.984 1.00 94.81 109 ALA A O 1
ATOM 853 N N . SER A 1 110 ? 5.549 -4.924 -23.653 1.00 94.06 110 SER A N 1
ATOM 854 C CA . SER A 1 110 ? 6.777 -4.410 -23.033 1.00 94.06 110 SER A CA 1
ATOM 855 C C . SER A 1 110 ? 7.029 -2.926 -23.308 1.00 94.06 110 SER A C 1
ATOM 857 O O . SER A 1 110 ? 6.382 -2.308 -24.159 1.00 94.06 110 SER A O 1
ATOM 859 N N . GLY A 1 111 ? 7.975 -2.349 -22.563 1.00 93.12 111 GLY A N 1
ATOM 860 C CA . GLY A 1 111 ? 8.397 -0.961 -22.718 1.00 93.12 111 GLY A CA 1
ATOM 861 C C . GLY A 1 111 ? 7.581 0.054 -21.917 1.00 93.12 111 GLY A C 1
ATOM 862 O O . GLY A 1 111 ? 6.399 -0.124 -21.613 1.00 93.12 111 GLY A O 1
ATOM 863 N N . GLU A 1 112 ? 8.212 1.196 -21.631 1.00 94.69 112 GLU A N 1
ATOM 864 C CA . GLU A 1 112 ? 7.573 2.335 -20.957 1.00 94.69 112 GLU A CA 1
ATOM 865 C C . GLU A 1 112 ? 6.322 2.832 -21.702 1.00 94.69 112 GLU A C 1
ATOM 867 O O . GLU A 1 112 ? 5.357 3.280 -21.082 1.00 94.69 112 GLU A O 1
ATOM 872 N N . ALA A 1 113 ? 6.306 2.724 -23.036 1.00 94.12 113 ALA A N 1
ATOM 873 C CA . ALA A 1 113 ? 5.174 3.131 -23.864 1.00 94.12 113 ALA A CA 1
ATOM 874 C C . ALA A 1 113 ? 3.904 2.319 -23.557 1.00 94.12 113 ALA A C 1
ATOM 876 O O . ALA A 1 113 ? 2.803 2.879 -23.528 1.00 94.12 113 ALA A O 1
ATOM 877 N N . ALA A 1 114 ? 4.046 1.019 -23.277 1.00 95.19 114 ALA A N 1
ATOM 878 C CA . ALA A 1 114 ? 2.926 0.175 -22.884 1.00 95.19 114 ALA A CA 1
ATOM 879 C C . ALA A 1 114 ? 2.318 0.670 -21.565 1.00 95.19 114 ALA A C 1
ATOM 881 O O . ALA A 1 114 ? 1.123 0.981 -21.519 1.00 95.19 114 ALA A O 1
ATOM 882 N N . LEU A 1 115 ? 3.157 0.855 -20.540 1.00 96.44 115 LEU A N 1
ATOM 883 C CA . LEU A 1 115 ? 2.749 1.357 -19.226 1.00 96.44 115 LEU A CA 1
ATOM 884 C C . LEU A 1 115 ? 2.088 2.741 -19.312 1.00 96.44 115 LEU A C 1
ATOM 886 O O . LEU A 1 115 ? 0.997 2.954 -18.782 1.00 96.44 115 LEU A O 1
ATOM 890 N N . LEU A 1 116 ? 2.702 3.677 -20.036 1.00 96.25 116 LEU A N 1
ATOM 891 C CA . LEU A 1 116 ? 2.167 5.027 -20.212 1.00 96.25 116 LEU A CA 1
ATOM 892 C C . LEU A 1 116 ? 0.813 5.030 -20.921 1.00 96.25 116 LEU A C 1
ATOM 894 O O . LEU A 1 116 ? -0.064 5.812 -20.554 1.00 96.25 116 LEU A O 1
ATOM 898 N N . SER A 1 117 ? 0.609 4.154 -21.909 1.00 95.69 117 SER A N 1
ATOM 899 C CA . SER A 1 117 ? -0.682 4.068 -22.600 1.00 95.69 117 SER A CA 1
ATOM 900 C C . SER A 1 117 ? -1.812 3.613 -21.667 1.00 95.69 117 SER A C 1
ATOM 902 O O . SER A 1 117 ? -2.909 4.169 -21.730 1.00 95.69 117 SER A O 1
ATOM 904 N N . LEU A 1 118 ? -1.526 2.684 -20.744 1.00 95.69 118 LEU A N 1
ATOM 905 C CA . LEU A 1 118 ? -2.471 2.242 -19.713 1.00 95.69 118 LEU A CA 1
ATOM 906 C C . LEU A 1 118 ? -2.799 3.382 -18.740 1.00 95.69 118 LEU A C 1
ATOM 908 O O . LEU A 1 118 ? -3.965 3.623 -18.432 1.00 95.69 118 LEU A O 1
ATOM 912 N N . LEU A 1 119 ? -1.784 4.137 -18.313 1.00 95.38 119 LEU A N 1
ATOM 913 C CA . LEU A 1 119 ? -1.950 5.275 -17.405 1.00 95.38 119 LEU A CA 1
ATOM 914 C C . LEU A 1 119 ? -2.782 6.410 -18.012 1.00 95.38 119 LEU A C 1
ATOM 916 O O . LEU A 1 119 ? -3.632 6.990 -17.331 1.00 95.38 119 LEU A O 1
ATOM 920 N N . VAL A 1 120 ? -2.577 6.714 -19.297 1.00 93.75 120 VAL A N 1
ATOM 921 C CA . VAL A 1 120 ? -3.38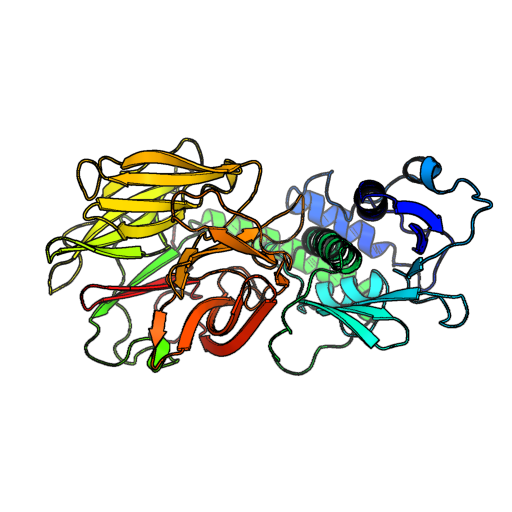2 7.702 -20.035 1.00 93.75 120 VAL A CA 1
ATOM 922 C C . VAL A 1 120 ? -4.856 7.286 -20.088 1.00 93.75 120 VAL A C 1
ATOM 924 O O . VAL A 1 120 ? -5.737 8.138 -19.932 1.00 93.75 120 VAL A O 1
ATOM 927 N N . ASP A 1 121 ? -5.121 5.987 -20.238 1.00 91.88 121 ASP A N 1
ATOM 928 C CA . ASP A 1 121 ? -6.469 5.411 -20.227 1.00 91.88 121 ASP A CA 1
ATOM 929 C C . ASP A 1 121 ? -7.031 5.188 -18.803 1.00 91.88 121 ASP A C 1
ATOM 931 O O . ASP A 1 121 ? -8.208 4.864 -18.656 1.00 91.88 121 ASP A O 1
ATOM 935 N N . ARG A 1 122 ? -6.243 5.467 -17.751 1.00 91.06 122 ARG A N 1
ATOM 936 C CA . ARG A 1 122 ? -6.575 5.228 -16.329 1.00 91.06 122 ARG A CA 1
ATOM 937 C C . ARG A 1 122 ? -6.861 3.760 -16.002 1.00 91.06 122 ARG A C 1
ATOM 939 O O . ARG A 1 122 ? -7.647 3.463 -15.102 1.00 91.06 122 ARG A O 1
ATOM 946 N N . GLU A 1 123 ? -6.221 2.859 -16.731 1.00 93.44 123 GLU A N 1
ATOM 947 C CA . GLU A 1 123 ? -6.232 1.430 -16.444 1.00 93.44 123 GLU A CA 1
ATOM 948 C C . GLU A 1 123 ? -5.287 1.119 -15.276 1.00 93.44 123 GLU A C 1
ATOM 950 O O . GLU A 1 123 ? -4.313 1.838 -15.048 1.00 93.44 123 GLU A O 1
ATOM 955 N N . THR A 1 124 ? -5.558 0.038 -14.540 1.00 93.69 124 THR A N 1
ATOM 956 C CA . THR A 1 124 ? -4.638 -0.485 -13.518 1.00 93.69 124 THR A CA 1
ATOM 957 C C . THR A 1 124 ? -3.692 -1.504 -14.161 1.00 93.69 124 THR A C 1
ATOM 959 O O . THR A 1 124 ? -4.158 -2.580 -14.549 1.00 93.69 124 THR A O 1
ATOM 962 N N . PRO A 1 125 ? -2.385 -1.216 -14.280 1.00 96.38 125 PRO A N 1
ATOM 963 C CA . PRO A 1 125 ? -1.449 -2.117 -14.939 1.00 96.38 125 PRO A CA 1
ATOM 964 C C . PRO A 1 125 ? -1.136 -3.349 -14.092 1.00 96.38 125 PRO A C 1
ATOM 966 O O . PRO A 1 125 ? -0.921 -3.265 -12.882 1.00 96.38 125 PRO A O 1
ATOM 969 N N . THR A 1 126 ? -1.054 -4.492 -14.758 1.00 97.69 126 THR A N 1
ATOM 970 C CA . THR A 1 126 ? -0.425 -5.708 -14.253 1.00 97.69 126 THR A CA 1
ATOM 971 C C . THR A 1 126 ? 0.933 -5.835 -14.923 1.00 97.69 126 THR A C 1
ATOM 973 O O . THR A 1 126 ? 1.008 -5.894 -16.148 1.00 97.69 126 THR A O 1
ATOM 976 N N . ALA A 1 127 ? 1.994 -5.819 -14.126 1.00 97.94 127 ALA A N 1
ATOM 977 C CA . ALA A 1 127 ? 3.353 -6.059 -14.570 1.00 97.94 127 ALA A CA 1
ATOM 978 C C . ALA A 1 127 ? 3.702 -7.539 -14.414 1.00 97.94 127 ALA A C 1
ATOM 980 O O . ALA A 1 127 ? 3.379 -8.146 -13.392 1.00 97.94 127 ALA A O 1
ATOM 981 N N . GLU A 1 128 ?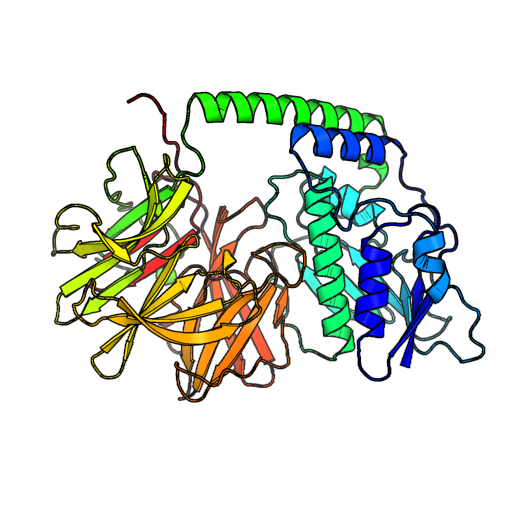 4.384 -8.101 -15.403 1.00 97.62 128 GLU A N 1
ATOM 982 C CA . GLU A 1 128 ? 4.829 -9.492 -15.409 1.00 97.62 128 GLU A CA 1
ATOM 983 C C . GLU A 1 128 ? 6.314 -9.557 -15.765 1.00 97.62 128 GLU A C 1
ATOM 985 O O . GLU A 1 128 ? 6.755 -8.936 -16.734 1.00 97.62 128 GLU A O 1
ATOM 990 N N . ILE A 1 129 ? 7.074 -10.314 -14.974 1.00 97.62 129 ILE A N 1
ATOM 991 C CA . ILE A 1 129 ? 8.436 -10.752 -15.283 1.00 97.62 129 ILE A CA 1
ATOM 992 C C . ILE A 1 129 ? 8.311 -12.130 -15.911 1.00 97.62 129 ILE A C 1
ATOM 994 O O . ILE A 1 129 ? 7.759 -13.037 -15.281 1.00 97.62 129 ILE A O 1
ATOM 998 N N . SER A 1 130 ? 8.835 -12.300 -17.119 1.00 95.75 130 SER A N 1
ATOM 999 C CA . SER A 1 130 ? 8.783 -13.578 -17.826 1.00 95.75 130 SER A CA 1
ATOM 1000 C C . SER A 1 130 ? 10.145 -14.017 -18.340 1.00 95.75 130 SER A C 1
ATOM 1002 O O . SER A 1 130 ? 10.958 -13.189 -18.734 1.00 95.75 130 SER A O 1
ATOM 1004 N N . GLU A 1 131 ? 10.373 -15.324 -18.357 1.00 94.19 131 GLU A N 1
ATOM 1005 C CA . GLU A 1 131 ? 11.536 -15.975 -18.958 1.00 94.19 131 GLU A CA 1
ATOM 1006 C C . GLU A 1 131 ? 11.016 -17.073 -19.881 1.00 94.19 131 GLU A C 1
ATOM 1008 O O . GLU A 1 131 ? 10.248 -17.931 -19.448 1.00 94.19 131 GLU A O 1
ATOM 1013 N N . ASN A 1 132 ? 11.370 -17.034 -21.168 1.00 87.88 132 ASN A N 1
ATOM 1014 C CA . ASN A 1 132 ? 10.885 -17.997 -22.168 1.00 87.88 132 ASN A CA 1
ATOM 1015 C C . ASN A 1 132 ? 9.348 -18.160 -22.175 1.00 87.88 132 ASN A C 1
ATOM 1017 O O . ASN A 1 132 ? 8.829 -19.273 -22.233 1.00 87.88 132 ASN A O 1
ATOM 1021 N N . ALA A 1 133 ? 8.620 -17.040 -22.077 1.00 85.81 133 ALA A N 1
ATOM 1022 C CA . ALA A 1 133 ? 7.156 -16.970 -21.954 1.00 85.81 133 ALA A CA 1
ATOM 1023 C C . ALA A 1 133 ? 6.553 -17.606 -20.681 1.00 85.81 133 ALA A C 1
ATOM 1025 O O . ALA A 1 133 ? 5.330 -17.652 -20.537 1.00 85.81 133 ALA A O 1
ATOM 1026 N N . HIS A 1 134 ? 7.375 -18.052 -19.728 1.00 92.50 134 HIS A N 1
ATOM 1027 C CA . HIS A 1 134 ? 6.926 -18.451 -18.401 1.00 92.50 134 HIS A CA 1
ATOM 1028 C C . HIS A 1 134 ? 6.947 -17.251 -17.452 1.00 92.50 134 HIS A C 1
ATOM 1030 O O . HIS A 1 134 ? 7.973 -16.587 -17.314 1.00 92.50 134 HIS A O 1
ATOM 1036 N N . ILE A 1 135 ? 5.825 -16.970 -16.787 1.00 94.62 135 ILE A N 1
ATOM 1037 C CA . ILE A 1 135 ? 5.732 -15.881 -15.808 1.00 94.62 135 ILE A CA 1
ATOM 1038 C C . ILE A 1 135 ? 6.450 -16.309 -14.528 1.00 94.62 135 ILE A C 1
ATOM 1040 O O . ILE A 1 135 ? 6.003 -17.211 -13.827 1.00 94.62 135 ILE A O 1
ATOM 1044 N N . ILE A 1 136 ? 7.538 -15.615 -14.208 1.00 94.94 136 ILE A N 1
ATOM 1045 C CA . ILE A 1 136 ? 8.282 -15.776 -12.955 1.00 94.94 136 ILE A CA 1
ATOM 1046 C C . ILE A 1 136 ? 7.551 -15.058 -11.823 1.00 94.94 136 ILE A C 1
ATOM 1048 O O . ILE A 1 136 ? 7.465 -15.559 -10.703 1.00 94.94 136 ILE A O 1
ATOM 1052 N N . ARG A 1 137 ? 7.046 -13.853 -12.104 1.00 96.31 137 ARG A N 1
ATOM 1053 C CA . ARG A 1 137 ? 6.372 -13.022 -11.108 1.00 96.31 137 ARG A CA 1
ATOM 1054 C C . ARG A 1 137 ? 5.396 -12.060 -11.760 1.00 96.31 137 ARG A C 1
ATOM 1056 O O . ARG A 1 137 ? 5.700 -11.499 -12.807 1.00 96.31 137 ARG A O 1
ATOM 1063 N N . ALA A 1 138 ? 4.269 -11.828 -11.098 1.00 96.88 138 ALA A N 1
ATOM 1064 C CA . ALA A 1 138 ? 3.283 -10.835 -11.496 1.00 96.88 138 ALA A CA 1
ATOM 1065 C C . ALA A 1 138 ? 2.984 -9.870 -10.343 1.00 96.88 138 ALA A C 1
ATOM 1067 O O . ALA A 1 138 ? 3.045 -10.244 -9.169 1.00 96.88 138 ALA A O 1
ATOM 1068 N N . ALA A 1 139 ? 2.645 -8.633 -10.685 1.00 97.62 139 ALA A N 1
ATOM 1069 C CA . ALA A 1 139 ? 2.271 -7.583 -9.750 1.00 97.62 139 ALA A CA 1
ATOM 1070 C C . ALA A 1 139 ? 1.183 -6.699 -10.355 1.00 97.62 139 ALA A C 1
ATOM 1072 O O . ALA A 1 139 ? 1.251 -6.357 -11.531 1.00 97.62 139 ALA A O 1
ATOM 1073 N N . ARG A 1 140 ? 0.210 -6.261 -9.559 1.00 97.69 140 ARG A N 1
ATOM 1074 C CA . ARG A 1 140 ? -0.760 -5.245 -9.979 1.00 97.69 140 ARG A CA 1
ATOM 1075 C C . ARG A 1 140 ? -0.389 -3.907 -9.357 1.00 97.69 140 ARG A C 1
ATOM 1077 O O . ARG A 1 140 ? -0.556 -3.702 -8.155 1.00 97.69 140 ARG A O 1
ATOM 1084 N N . LEU A 1 141 ? 0.150 -3.024 -10.189 1.00 97.19 141 LEU A N 1
ATOM 1085 C CA . LEU A 1 141 ? 0.818 -1.804 -9.754 1.00 97.19 141 LEU A CA 1
ATOM 1086 C C . LEU A 1 141 ? -0.190 -0.706 -9.404 1.00 97.19 141 LEU A C 1
ATOM 1088 O O . LEU A 1 141 ? -1.228 -0.567 -10.058 1.00 97.19 141 LEU A O 1
ATOM 1092 N N . GLY A 1 142 ? 0.131 0.081 -8.378 1.00 93.94 142 GLY A N 1
ATOM 1093 C CA . GLY A 1 142 ? -0.750 1.108 -7.839 1.00 93.94 142 GLY A CA 1
ATOM 1094 C C . GLY A 1 142 ? -0.189 2.522 -7.842 1.00 93.94 142 GLY A C 1
ATOM 1095 O O . GLY A 1 142 ? 0.972 2.758 -8.160 1.00 93.94 142 GLY A O 1
ATOM 1096 N N . THR A 1 143 ? -1.051 3.471 -7.475 1.00 94.44 143 THR A N 1
ATOM 1097 C CA . THR A 1 143 ? -0.712 4.881 -7.233 1.00 94.44 143 THR A CA 1
ATOM 1098 C C . THR A 1 143 ? -1.860 5.581 -6.504 1.00 94.44 143 THR A C 1
ATOM 1100 O O . THR A 1 143 ? -3.036 5.351 -6.800 1.00 94.44 143 THR A O 1
ATOM 1103 N N . GLU A 1 144 ? -1.539 6.488 -5.587 1.00 86.56 144 GLU A N 1
ATOM 1104 C CA . GLU A 1 144 ? -2.511 7.350 -4.909 1.00 86.56 144 GLU A CA 1
ATOM 1105 C C . GLU A 1 144 ? -2.726 8.688 -5.642 1.00 86.56 144 GLU A C 1
ATOM 1107 O O . GLU A 1 144 ? -3.633 9.451 -5.304 1.00 86.56 144 GLU A O 1
ATOM 1112 N N . HIS A 1 145 ? -1.948 8.983 -6.690 1.00 86.19 145 HIS A N 1
ATOM 1113 C CA . HIS A 1 145 ? -1.881 10.309 -7.318 1.00 86.19 145 HIS A CA 1
ATOM 1114 C C . HIS A 1 145 ? -3.062 10.680 -8.239 1.00 86.19 145 HIS A C 1
ATOM 1116 O O . HIS A 1 145 ? -2.937 11.552 -9.101 1.00 86.19 145 HIS A O 1
ATOM 1122 N N . GLY A 1 146 ? -4.242 10.073 -8.061 1.00 75.19 146 GLY A N 1
ATOM 1123 C CA . GLY A 1 146 ? -5.514 10.569 -8.617 1.00 75.19 146 GLY A CA 1
ATOM 1124 C C . GLY A 1 146 ? -5.515 10.819 -10.134 1.00 75.19 146 GLY A C 1
ATOM 1125 O O . GLY A 1 146 ? -6.202 11.724 -10.629 1.00 75.19 146 GLY A O 1
ATOM 1126 N N . GLY A 1 147 ? -4.713 10.042 -10.868 1.00 82.25 147 GLY A N 1
ATOM 1127 C CA . GLY A 1 147 ? -4.553 10.091 -12.317 1.00 82.25 147 GLY A CA 1
ATOM 1128 C C . GLY A 1 147 ? -3.493 11.061 -12.847 1.00 82.25 147 GLY A C 1
ATOM 1129 O O . GLY A 1 147 ? -3.495 11.282 -14.056 1.00 82.25 147 GLY A O 1
ATOM 1130 N N . VAL A 1 148 ? -2.663 11.700 -12.014 1.00 92.69 148 VAL A N 1
ATOM 1131 C CA . VAL A 1 148 ? -1.488 12.480 -12.463 1.00 92.69 148 VAL A CA 1
ATOM 1132 C C . VAL A 1 148 ? -0.475 11.527 -13.099 1.00 92.69 148 VAL A C 1
ATOM 1134 O O . VAL A 1 148 ? 0.143 10.732 -12.397 1.00 92.69 148 VAL A O 1
ATOM 1137 N N . VAL A 1 149 ? -0.318 11.591 -14.423 1.00 95.44 149 VAL A N 1
ATOM 1138 C CA . VAL A 1 149 ? 0.373 10.545 -15.196 1.00 95.44 149 VAL A CA 1
ATOM 1139 C C . VAL A 1 149 ? 1.840 10.436 -14.807 1.00 95.44 149 VAL A C 1
ATOM 1141 O O . VAL A 1 149 ? 2.310 9.327 -14.591 1.00 95.44 149 VAL A O 1
ATOM 1144 N N . LEU A 1 150 ? 2.556 11.553 -14.668 1.00 95.75 150 LEU A N 1
ATOM 1145 C CA . LEU A 1 150 ? 3.972 11.555 -14.296 1.00 95.75 150 LEU A CA 1
ATOM 1146 C C . LEU A 1 150 ? 4.213 10.894 -12.930 1.00 95.75 150 LEU A C 1
ATOM 1148 O O . LEU A 1 150 ? 5.147 10.111 -12.774 1.00 95.75 150 LEU A O 1
ATOM 1152 N N . ALA A 1 151 ? 3.385 11.226 -11.940 1.00 95.12 151 ALA A N 1
ATOM 1153 C CA . ALA A 1 151 ? 3.536 10.706 -10.586 1.00 95.12 151 ALA A CA 1
ATOM 1154 C C . ALA A 1 151 ? 3.164 9.216 -10.530 1.00 95.12 151 ALA A C 1
ATOM 1156 O O . ALA A 1 151 ? 3.938 8.412 -10.025 1.00 95.12 151 ALA A O 1
ATOM 1157 N N . SER A 1 152 ? 2.051 8.836 -11.165 1.00 96.25 152 SER A N 1
ATOM 1158 C CA . SER A 1 152 ? 1.646 7.434 -11.302 1.00 96.25 152 SER A CA 1
ATOM 1159 C C . SER A 1 152 ? 2.669 6.592 -12.061 1.00 96.25 152 SER A C 1
ATOM 1161 O O . SER A 1 152 ? 2.932 5.458 -11.682 1.00 96.25 152 SER A O 1
ATOM 1163 N N . PHE A 1 153 ? 3.283 7.146 -13.106 1.00 97.38 153 PHE A N 1
ATOM 1164 C CA . PHE A 1 153 ? 4.351 6.473 -13.832 1.00 97.38 153 PHE A CA 1
ATOM 1165 C C . PHE A 1 153 ? 5.574 6.259 -12.938 1.00 97.38 153 PHE A C 1
ATOM 1167 O O . PHE A 1 153 ? 6.090 5.149 -12.887 1.00 97.38 153 PHE A O 1
ATOM 1174 N N . SER A 1 154 ? 5.980 7.273 -12.166 1.00 97.25 154 SER A N 1
ATOM 1175 C CA . SER A 1 154 ? 7.063 7.134 -11.185 1.00 97.25 154 SER A CA 1
ATOM 1176 C C . SER A 1 154 ? 6.787 6.021 -10.172 1.00 97.25 154 SER A C 1
ATOM 1178 O O . SER A 1 154 ? 7.644 5.160 -9.994 1.00 97.25 154 SER A O 1
ATOM 1180 N N . ASP A 1 155 ? 5.592 5.994 -9.569 1.00 96.62 155 ASP A N 1
ATOM 1181 C CA . ASP A 1 155 ? 5.233 4.972 -8.577 1.00 96.62 155 ASP A CA 1
ATOM 1182 C C . ASP A 1 155 ? 5.347 3.555 -9.153 1.00 96.62 155 ASP A C 1
ATOM 1184 O O . ASP A 1 155 ? 5.865 2.636 -8.518 1.00 96.62 155 ASP A O 1
ATOM 1188 N N . MET A 1 156 ? 4.873 3.372 -10.384 1.00 97.38 156 MET A N 1
ATOM 1189 C CA . MET A 1 156 ? 4.858 2.069 -11.039 1.00 97.38 156 MET A CA 1
ATOM 1190 C C . MET A 1 156 ? 6.259 1.610 -11.456 1.00 97.38 156 MET A C 1
ATOM 1192 O O . MET A 1 156 ? 6.550 0.417 -11.370 1.00 97.38 156 MET A O 1
ATOM 1196 N N . LEU A 1 157 ? 7.150 2.527 -11.845 1.00 97.56 157 LEU A N 1
ATOM 1197 C CA . LEU A 1 157 ? 8.561 2.220 -12.111 1.00 97.56 157 LEU A CA 1
ATOM 1198 C C . LEU A 1 157 ? 9.305 1.818 -10.827 1.00 97.56 157 LEU A C 1
ATOM 1200 O O . LEU A 1 157 ? 10.030 0.818 -10.805 1.00 97.56 157 LEU A O 1
ATOM 1204 N N . ASP A 1 158 ? 9.066 2.541 -9.732 1.00 97.56 158 ASP A N 1
ATOM 1205 C CA . ASP A 1 158 ? 9.626 2.211 -8.418 1.00 97.56 158 ASP A CA 1
ATOM 1206 C C . ASP A 1 158 ? 9.144 0.837 -7.947 1.00 97.56 158 ASP A C 1
ATOM 1208 O O . ASP A 1 158 ? 9.937 -0.004 -7.511 1.00 97.56 158 ASP A O 1
ATOM 1212 N N . ARG A 1 159 ? 7.846 0.558 -8.105 1.00 97.69 159 ARG A N 1
ATOM 1213 C CA . ARG A 1 159 ? 7.283 -0.735 -7.718 1.00 97.69 159 ARG A CA 1
ATOM 1214 C C . ARG A 1 159 ? 7.754 -1.874 -8.622 1.00 97.69 159 ARG A C 1
ATOM 1216 O O . ARG A 1 159 ? 7.995 -2.973 -8.121 1.00 97.69 159 ARG A O 1
ATOM 1223 N N . THR A 1 160 ? 7.956 -1.618 -9.914 1.00 97.56 160 THR A N 1
ATOM 1224 C CA . THR A 1 160 ? 8.579 -2.574 -10.848 1.00 97.56 160 THR A CA 1
ATOM 1225 C C . THR A 1 160 ? 10.000 -2.918 -10.401 1.00 97.56 160 THR A C 1
ATOM 1227 O O . THR A 1 160 ? 10.381 -4.088 -10.407 1.00 97.56 160 THR A O 1
ATOM 1230 N N . THR A 1 161 ? 10.754 -1.932 -9.908 1.00 97.81 161 THR A N 1
ATOM 1231 C CA . THR A 1 161 ? 12.079 -2.159 -9.316 1.00 97.81 161 THR A CA 1
ATOM 1232 C C . THR A 1 161 ? 11.992 -3.071 -8.090 1.00 97.81 161 THR A C 1
ATOM 1234 O O . THR A 1 161 ? 12.690 -4.080 -8.029 1.00 97.81 161 THR A O 1
ATOM 1237 N N . THR A 1 162 ? 11.084 -2.806 -7.143 1.00 97.44 162 THR A N 1
ATOM 1238 C CA . THR A 1 162 ? 10.861 -3.707 -5.994 1.00 97.44 162 THR A CA 1
ATOM 1239 C C . THR A 1 162 ? 10.457 -5.120 -6.440 1.00 97.44 162 THR A C 1
ATOM 1241 O O . THR A 1 162 ? 10.915 -6.110 -5.862 1.00 97.44 162 THR A O 1
ATOM 1244 N N . MET A 1 163 ? 9.626 -5.239 -7.481 1.00 97.00 163 MET A N 1
ATOM 1245 C CA . MET A 1 163 ? 9.213 -6.528 -8.039 1.00 97.00 163 MET A CA 1
ATOM 1246 C C . MET A 1 163 ? 10.412 -7.325 -8.578 1.00 97.00 163 MET A C 1
ATOM 1248 O O . MET A 1 163 ? 10.545 -8.506 -8.246 1.00 97.00 163 MET A O 1
ATOM 1252 N N . LEU A 1 164 ? 11.282 -6.675 -9.358 1.00 97.25 164 LEU A N 1
ATOM 1253 C CA . LEU A 1 164 ? 12.508 -7.245 -9.926 1.00 97.25 164 LEU A CA 1
ATOM 1254 C C . LEU A 1 164 ? 13.481 -7.713 -8.842 1.00 97.25 164 LEU A C 1
ATOM 1256 O O . LEU A 1 164 ? 13.943 -8.853 -8.883 1.00 97.25 164 LEU A O 1
ATOM 1260 N N . ILE A 1 165 ? 13.743 -6.867 -7.841 1.00 97.00 165 ILE A N 1
ATOM 1261 C CA . ILE A 1 165 ? 14.653 -7.198 -6.738 1.00 97.00 165 ILE A CA 1
ATOM 1262 C C . ILE A 1 165 ? 14.170 -8.434 -5.976 1.00 97.00 165 ILE A C 1
ATOM 1264 O O . ILE A 1 165 ? 14.956 -9.344 -5.722 1.00 97.00 165 ILE A O 1
ATOM 1268 N N . ALA A 1 166 ? 12.880 -8.519 -5.646 1.00 95.75 166 ALA A N 1
ATOM 1269 C CA . ALA A 1 166 ? 12.383 -9.693 -4.932 1.00 95.75 166 ALA A CA 1
ATOM 1270 C C . ALA A 1 166 ? 12.315 -10.955 -5.819 1.00 95.75 166 ALA A C 1
ATOM 1272 O O . ALA A 1 166 ? 12.559 -12.046 -5.308 1.00 95.75 166 ALA A O 1
ATOM 1273 N N . ALA A 1 167 ? 12.091 -10.834 -7.135 1.00 96.00 167 ALA A N 1
ATOM 1274 C CA . ALA A 1 167 ? 12.202 -11.977 -8.049 1.00 96.00 167 ALA A CA 1
ATOM 1275 C C . ALA A 1 167 ? 13.639 -12.530 -8.109 1.00 96.00 167 ALA A C 1
ATOM 1277 O O . ALA A 1 167 ? 13.840 -13.740 -8.032 1.00 96.00 167 ALA A O 1
ATOM 1278 N N . LEU A 1 168 ? 14.645 -11.653 -8.175 1.00 95.56 168 LEU A N 1
ATOM 1279 C CA . LEU A 1 168 ? 16.061 -12.041 -8.168 1.00 95.56 168 LEU A CA 1
ATOM 1280 C C . LEU A 1 168 ? 16.517 -12.673 -6.854 1.00 95.56 168 LEU A C 1
ATOM 1282 O O . LEU A 1 168 ? 17.330 -13.593 -6.866 1.00 95.56 168 LEU A O 1
ATOM 1286 N N . SER A 1 169 ? 15.968 -12.216 -5.732 1.00 92.94 169 SER A N 1
ATOM 1287 C CA . SER A 1 169 ? 16.213 -12.813 -4.415 1.00 92.94 169 SER A CA 1
ATOM 1288 C C . SER A 1 169 ? 15.522 -14.171 -4.224 1.00 92.94 169 SER A C 1
ATOM 1290 O O . SER A 1 169 ? 15.639 -14.762 -3.152 1.00 92.94 169 SER A O 1
ATOM 1292 N N . GLY A 1 170 ? 14.783 -14.669 -5.225 1.00 91.81 170 GLY A N 1
ATOM 1293 C CA . GLY A 1 170 ? 14.044 -15.931 -5.147 1.00 91.81 170 GLY A CA 1
ATOM 1294 C C . GLY A 1 170 ? 12.842 -15.878 -4.201 1.00 91.81 170 GLY A C 1
ATOM 1295 O O . GLY A 1 170 ? 12.401 -16.918 -3.711 1.00 91.81 170 GLY A O 1
ATOM 1296 N N . ALA A 1 171 ? 12.324 -14.680 -3.907 1.00 90.56 171 ALA A N 1
ATOM 1297 C CA . ALA A 1 171 ? 11.206 -14.509 -2.992 1.00 90.56 171 ALA A CA 1
ATOM 1298 C C . ALA A 1 171 ? 9.924 -15.097 -3.615 1.00 90.56 171 ALA A C 1
ATOM 1300 O O . ALA A 1 171 ? 9.531 -14.674 -4.708 1.00 90.56 171 ALA A O 1
ATOM 1301 N N . PRO A 1 172 ? 9.237 -16.042 -2.943 1.00 88.94 172 PRO A N 1
ATOM 1302 C CA . PRO A 1 172 ? 7.949 -16.529 -3.418 1.00 88.94 172 PRO A CA 1
ATOM 1303 C C . PRO A 1 172 ? 6.922 -15.394 -3.397 1.00 88.94 172 PRO A C 1
ATOM 1305 O O . PRO A 1 172 ? 6.882 -14.603 -2.454 1.00 88.94 172 PRO A O 1
ATOM 1308 N N . ALA A 1 173 ? 6.072 -15.336 -4.419 1.00 85.81 173 ALA A N 1
ATOM 1309 C CA . ALA A 1 173 ? 5.006 -14.349 -4.526 1.00 85.81 173 ALA A CA 1
ATOM 1310 C C . ALA A 1 173 ? 3.641 -15.035 -4.551 1.00 85.81 173 ALA A C 1
ATOM 1312 O O . ALA A 1 173 ? 3.466 -16.057 -5.215 1.00 85.81 173 ALA A O 1
ATOM 1313 N N . ALA A 1 174 ? 2.673 -14.453 -3.847 1.00 87.62 174 ALA A N 1
ATOM 1314 C CA . ALA A 1 174 ? 1.284 -14.870 -3.934 1.00 87.62 174 ALA A CA 1
ATOM 1315 C C . ALA A 1 174 ? 0.746 -14.639 -5.353 1.00 87.62 174 ALA A C 1
ATOM 1317 O O . ALA A 1 174 ? 1.073 -13.641 -6.003 1.00 87.62 174 ALA A O 1
ATOM 1318 N N . ALA A 1 175 ? -0.130 -15.533 -5.811 1.00 90.44 175 ALA A N 1
ATOM 1319 C CA . ALA A 1 175 ? -0.870 -15.315 -7.046 1.00 90.44 175 ALA A CA 1
ATOM 1320 C C . ALA A 1 175 ? -1.777 -14.078 -6.922 1.00 90.44 175 ALA A C 1
ATOM 1322 O O . ALA A 1 175 ? -2.385 -13.831 -5.876 1.00 90.44 175 ALA A O 1
ATOM 1323 N N . LEU A 1 176 ? -1.894 -13.312 -8.008 1.00 93.88 176 LEU A N 1
ATOM 1324 C CA . LEU A 1 176 ? -2.841 -12.204 -8.069 1.00 93.88 176 LEU A CA 1
ATOM 1325 C C . LEU A 1 176 ? -4.277 -12.749 -8.109 1.00 93.88 176 LEU A C 1
ATOM 1327 O O . LEU A 1 176 ? -4.549 -13.669 -8.883 1.00 93.88 176 LEU A O 1
ATOM 1331 N N . PRO A 1 177 ? -5.225 -12.158 -7.359 1.00 90.12 177 PRO A N 1
ATOM 1332 C CA . PRO A 1 177 ? -6.639 -12.448 -7.554 1.00 90.12 177 PRO A CA 1
ATOM 1333 C C . PRO A 1 177 ? -7.063 -12.155 -9.000 1.00 90.12 177 PRO A C 1
ATOM 1335 O O . PRO A 1 177 ? -6.654 -11.132 -9.568 1.00 90.12 177 PRO A O 1
ATOM 1338 N N . ASP A 1 178 ? -7.898 -13.024 -9.573 1.00 89.00 178 ASP A N 1
ATOM 1339 C CA . ASP A 1 178 ? -8.532 -12.784 -10.871 1.00 89.00 178 ASP A CA 1
ATOM 1340 C C . ASP A 1 178 ? -9.623 -11.716 -10.717 1.00 89.00 178 ASP A C 1
ATOM 1342 O O . ASP A 1 178 ? -10.576 -11.875 -9.953 1.00 89.00 178 ASP A O 1
ATOM 1346 N N . LEU A 1 179 ? -9.451 -10.601 -11.426 1.00 87.12 179 LEU A N 1
ATOM 1347 C CA . LEU A 1 179 ? -10.375 -9.465 -11.431 1.00 87.12 179 LEU A CA 1
ATOM 1348 C C . LEU A 1 179 ? -11.016 -9.261 -12.812 1.00 87.12 179 LEU A C 1
ATOM 1350 O O . LEU A 1 179 ? -11.578 -8.195 -13.074 1.00 87.12 179 LEU A O 1
ATOM 1354 N N . GLY A 1 180 ? -10.931 -10.272 -13.681 1.00 87.19 180 GLY A N 1
ATOM 1355 C CA . GLY A 1 180 ? -11.422 -10.241 -15.047 1.00 87.19 180 GLY A CA 1
ATOM 1356 C C . GLY A 1 180 ? -10.353 -9.860 -16.080 1.00 87.19 180 GLY A C 1
ATOM 1357 O O . GLY A 1 180 ? -9.165 -9.747 -15.769 1.00 87.19 180 GLY A O 1
ATOM 1358 N N . PRO A 1 181 ? -10.771 -9.674 -17.345 1.00 86.25 181 PRO A N 1
ATOM 1359 C CA . PRO A 1 181 ? -9.856 -9.473 -18.459 1.00 86.25 181 PRO A CA 1
ATOM 1360 C C . PRO A 1 181 ? -9.074 -8.163 -18.332 1.00 86.25 181 PRO A C 1
ATOM 1362 O O . PRO A 1 181 ? -9.619 -7.121 -17.968 1.00 86.25 181 PRO A O 1
ATOM 1365 N N . GLN A 1 182 ? -7.796 -8.218 -18.698 1.00 89.25 182 GLN A N 1
ATOM 1366 C CA . GLN A 1 182 ? -6.916 -7.056 -18.719 1.00 89.25 182 GLN A CA 1
ATOM 1367 C C . GLN A 1 182 ? -7.052 -6.276 -20.031 1.00 89.25 182 GLN A C 1
ATOM 1369 O O . GLN A 1 182 ? -7.105 -6.849 -21.125 1.00 89.25 182 GLN A O 1
ATOM 1374 N N . THR A 1 183 ? -7.055 -4.949 -19.927 1.00 91.31 183 THR A N 1
ATOM 1375 C CA . THR A 1 183 ? -7.031 -4.053 -21.086 1.00 91.31 183 THR A CA 1
ATOM 1376 C C . THR A 1 183 ? -5.649 -4.084 -21.733 1.00 91.31 183 THR A C 1
ATOM 1378 O O . THR A 1 183 ? -4.654 -3.789 -21.073 1.00 91.31 183 THR A O 1
ATOM 1381 N N . ARG A 1 184 ? -5.572 -4.406 -23.029 1.00 93.94 184 ARG A N 1
ATOM 1382 C CA . ARG A 1 184 ? -4.301 -4.352 -23.765 1.00 93.94 184 ARG A CA 1
ATOM 1383 C C . ARG A 1 184 ? -3.831 -2.901 -23.955 1.00 93.94 184 ARG A C 1
ATOM 1385 O O . ARG A 1 184 ? -4.665 -2.046 -24.270 1.00 93.94 184 ARG A O 1
ATOM 1392 N N . PRO A 1 185 ? -2.520 -2.630 -23.842 1.00 94.62 185 PRO A N 1
ATOM 1393 C CA . PRO A 1 185 ? -1.932 -1.331 -24.159 1.00 94.62 185 PRO A CA 1
ATOM 1394 C C . PRO A 1 185 ? -2.252 -0.870 -25.586 1.00 94.62 185 PRO A C 1
ATOM 1396 O O . PRO A 1 185 ? -2.316 -1.671 -26.521 1.00 94.62 185 PRO A O 1
ATOM 1399 N N . ARG A 1 186 ? -2.446 0.440 -25.761 1.00 93.56 186 ARG A N 1
ATOM 1400 C CA . ARG A 1 186 ? -2.839 1.062 -27.037 1.00 93.56 186 ARG A CA 1
ATOM 1401 C C . ARG A 1 186 ? -1.937 2.244 -27.354 1.00 93.56 186 ARG A C 1
ATOM 1403 O O . ARG A 1 186 ? -2.170 3.356 -26.888 1.00 93.56 186 ARG A O 1
ATOM 1410 N N . LEU A 1 187 ? -0.892 2.014 -28.145 1.00 89.88 187 LEU A N 1
ATOM 1411 C CA . LEU A 1 187 ? 0.143 3.025 -28.394 1.00 89.88 187 LEU A CA 1
ATOM 1412 C C . LEU A 1 187 ? -0.380 4.273 -29.133 1.00 89.88 187 LEU A C 1
ATOM 1414 O O . LEU A 1 187 ? 0.141 5.368 -28.933 1.00 89.88 187 LEU A O 1
ATOM 1418 N N . ASP A 1 188 ? -1.461 4.162 -29.911 1.00 90.25 188 ASP A N 1
ATOM 1419 C CA . ASP A 1 188 ? -2.130 5.302 -30.559 1.00 90.25 188 ASP A CA 1
ATOM 1420 C C . ASP A 1 188 ? -2.696 6.323 -29.546 1.00 90.25 188 ASP A C 1
ATOM 1422 O O . ASP A 1 188 ? -2.844 7.519 -29.849 1.00 90.25 188 ASP A O 1
ATOM 1426 N N . ARG A 1 189 ? -2.940 5.892 -28.297 1.00 89.19 189 ARG A N 1
ATOM 1427 C CA . ARG A 1 189 ? -3.317 6.771 -27.178 1.00 89.19 189 ARG A CA 1
ATOM 1428 C C . ARG A 1 189 ? -2.237 7.779 -26.821 1.00 89.19 189 ARG A C 1
ATOM 1430 O O . ARG A 1 189 ? -2.576 8.849 -26.325 1.00 89.19 189 ARG A O 1
ATOM 1437 N N . LEU A 1 190 ? -0.979 7.496 -27.143 1.00 91.19 190 LEU A N 1
ATOM 1438 C CA . LEU A 1 190 ? 0.138 8.404 -26.897 1.00 91.19 190 LEU A CA 1
ATOM 1439 C C . LEU A 1 190 ? 0.301 9.475 -27.989 1.00 91.19 190 LEU A C 1
ATOM 1441 O O . LEU A 1 190 ? 1.186 10.320 -27.885 1.00 91.19 190 LEU A O 1
ATOM 1445 N N . SER A 1 191 ? -0.554 9.496 -29.020 1.00 91.62 191 SER A N 1
ATOM 1446 C CA . SER A 1 191 ? -0.492 10.527 -30.064 1.00 91.62 191 SER A CA 1
ATOM 1447 C C . SER A 1 191 ? -0.597 11.949 -29.495 1.00 91.62 191 SER A C 1
ATOM 1449 O O . SER A 1 191 ? -1.336 12.213 -28.543 1.00 91.62 191 SER A O 1
ATOM 1451 N N . ALA A 1 192 ? 0.091 12.904 -30.132 1.00 91.19 192 ALA A N 1
ATOM 1452 C CA . ALA A 1 192 ? 0.135 14.300 -29.686 1.00 91.19 192 ALA A CA 1
ATOM 1453 C C . ALA A 1 192 ? -1.262 14.915 -29.477 1.00 91.19 192 ALA A C 1
ATOM 1455 O O . ALA A 1 192 ? -1.475 15.675 -28.532 1.00 91.19 192 ALA A O 1
ATOM 1456 N N . ARG A 1 193 ? -2.242 14.536 -30.312 1.00 92.06 193 ARG A N 1
ATOM 1457 C CA . ARG A 1 193 ? -3.645 14.949 -30.165 1.00 92.06 193 ARG A CA 1
ATOM 1458 C C . ARG A 1 193 ? -4.247 14.469 -28.842 1.00 92.06 193 ARG A C 1
ATOM 1460 O O . ARG A 1 193 ? -4.839 15.270 -28.122 1.00 92.06 193 ARG A O 1
ATOM 1467 N N . ASN A 1 194 ? -4.112 13.182 -28.528 1.00 92.19 194 ASN A N 1
ATOM 1468 C CA . ASN A 1 194 ? -4.675 12.592 -27.312 1.00 92.19 194 ASN A CA 1
ATOM 1469 C C . ASN A 1 194 ? -4.000 13.156 -26.056 1.00 92.19 194 ASN A C 1
ATOM 1471 O O . ASN A 1 194 ? -4.687 13.506 -25.095 1.00 92.19 194 ASN A O 1
ATOM 1475 N N . ILE A 1 195 ? -2.678 13.345 -26.101 1.00 93.31 195 ILE A N 1
ATOM 1476 C CA . ILE A 1 195 ? -1.921 13.991 -25.023 1.00 93.31 195 ILE A CA 1
ATOM 1477 C C . ILE A 1 195 ? -2.351 15.451 -24.829 1.00 93.31 195 ILE A C 1
ATOM 1479 O O . ILE A 1 195 ? -2.554 15.877 -23.694 1.00 93.31 195 ILE A O 1
ATOM 1483 N N . GLY A 1 196 ? -2.584 16.206 -25.907 1.00 91.25 196 GLY A N 1
ATOM 1484 C CA . GLY A 1 196 ? -3.117 17.571 -25.825 1.00 91.25 196 GLY A CA 1
ATOM 1485 C C . GLY A 1 196 ? -4.505 17.633 -25.172 1.00 91.25 196 GLY A C 1
ATOM 1486 O O . GLY A 1 196 ? -4.754 18.470 -24.301 1.00 91.25 196 GLY A O 1
ATOM 1487 N N . VAL A 1 197 ? -5.398 16.698 -25.516 1.00 91.81 197 VAL A N 1
ATOM 1488 C CA . VAL A 1 197 ? -6.710 16.568 -24.858 1.00 91.81 197 VAL A CA 1
ATOM 1489 C C . VAL A 1 197 ? -6.540 16.251 -23.372 1.00 91.81 197 VAL A C 1
ATOM 1491 O O . VAL A 1 197 ? -7.191 16.879 -22.536 1.00 91.81 197 VAL A O 1
ATOM 1494 N N . LEU A 1 198 ? -5.654 15.321 -23.015 1.00 91.50 198 LEU A N 1
ATOM 1495 C CA . LEU A 1 198 ? -5.379 14.991 -21.620 1.00 91.50 198 LEU A CA 1
ATOM 1496 C C . LEU A 1 198 ? -4.843 16.203 -20.843 1.00 91.50 198 LEU A C 1
ATOM 1498 O O . LEU A 1 198 ? -5.368 16.507 -19.774 1.00 91.50 198 LEU A O 1
ATOM 1502 N N . ALA A 1 199 ? -3.878 16.936 -21.400 1.00 91.75 199 ALA A N 1
ATOM 1503 C CA . ALA A 1 199 ? -3.327 18.151 -20.803 1.00 91.75 199 ALA A CA 1
ATOM 1504 C C . ALA A 1 199 ? -4.420 19.198 -20.511 1.00 91.75 199 ALA A C 1
ATOM 1506 O O . ALA A 1 199 ? -4.472 19.752 -19.412 1.00 91.75 199 ALA A O 1
ATOM 1507 N N . SER A 1 200 ? -5.361 19.403 -21.443 1.00 90.25 200 SER A N 1
ATOM 1508 C CA . SER A 1 200 ? -6.502 20.306 -21.223 1.00 90.25 200 SER A CA 1
ATOM 1509 C C . SER A 1 200 ? -7.406 19.841 -20.071 1.00 90.25 200 SER A C 1
ATOM 1511 O O . SER A 1 200 ? -7.794 20.643 -19.217 1.00 90.25 200 SER A O 1
ATOM 1513 N N . LYS A 1 201 ? -7.666 18.527 -19.972 1.00 90.25 201 LYS A N 1
ATOM 1514 C CA . LYS A 1 201 ? -8.417 17.937 -18.855 1.00 90.25 201 LYS A CA 1
ATOM 1515 C C . LYS A 1 201 ? -7.679 18.108 -17.527 1.00 90.25 201 LYS A C 1
ATOM 1517 O O . LYS A 1 201 ? -8.341 18.297 -16.513 1.00 90.25 201 LYS A O 1
ATOM 1522 N N . LYS A 1 202 ? -6.340 18.067 -17.509 1.00 88.94 202 LYS A N 1
ATOM 1523 C CA . LYS A 1 202 ? -5.528 18.293 -16.298 1.00 88.94 202 LYS A CA 1
ATOM 1524 C C . LYS A 1 202 ? -5.596 19.723 -15.799 1.00 88.94 202 LYS A C 1
ATOM 1526 O O . LYS A 1 202 ? -5.771 19.931 -14.600 1.00 88.94 202 LYS A O 1
ATOM 1531 N N . LEU A 1 203 ? -5.543 20.692 -16.705 1.00 88.12 203 LEU A N 1
ATOM 1532 C CA . LEU A 1 203 ? -5.747 22.090 -16.345 1.00 88.12 203 LEU A CA 1
ATOM 1533 C C . LEU A 1 203 ? -7.150 22.305 -15.757 1.00 88.12 203 LEU A C 1
ATOM 1535 O O . LEU A 1 203 ? -7.281 22.860 -14.667 1.00 88.12 203 LEU A O 1
ATOM 1539 N N . ALA A 1 204 ? -8.187 21.785 -16.422 1.00 88.38 204 ALA A N 1
ATOM 1540 C CA . ALA A 1 204 ? -9.558 21.845 -15.918 1.00 88.38 204 ALA A CA 1
ATOM 1541 C C . ALA A 1 204 ? -9.703 21.146 -14.554 1.00 88.38 204 ALA A C 1
ATOM 1543 O O . ALA A 1 204 ? -10.295 21.708 -13.636 1.00 88.38 204 ALA A O 1
ATOM 1544 N N . GLN A 1 205 ? -9.107 19.960 -14.385 1.00 87.31 205 GLN A N 1
ATOM 1545 C CA . GLN A 1 205 ? -9.075 19.231 -13.114 1.00 87.31 205 GLN A CA 1
ATOM 1546 C C . GLN A 1 205 ? -8.443 20.078 -12.006 1.00 87.31 205 GLN A C 1
ATOM 1548 O O . GLN A 1 205 ? -8.996 20.142 -10.911 1.00 87.31 205 GLN A O 1
ATOM 1553 N N . ARG A 1 206 ? -7.322 20.756 -12.278 1.00 86.75 206 ARG A N 1
ATOM 1554 C CA . ARG A 1 206 ? -6.643 21.596 -11.285 1.00 86.75 206 ARG A CA 1
ATOM 1555 C C . ARG A 1 206 ? -7.491 22.793 -10.861 1.00 86.75 206 ARG A C 1
ATOM 1557 O O . ARG A 1 206 ? -7.515 23.118 -9.672 1.00 86.75 206 ARG A O 1
ATOM 1564 N N . VAL A 1 207 ? -8.197 23.414 -11.809 1.00 86.50 207 VAL A N 1
ATOM 1565 C CA . VAL A 1 207 ? -9.156 24.497 -11.539 1.00 86.50 207 VAL A CA 1
ATOM 1566 C C . VAL A 1 207 ? -10.308 23.981 -10.679 1.00 86.50 207 VAL A C 1
ATOM 1568 O O . VAL A 1 207 ? -10.589 24.560 -9.634 1.00 86.50 207 VAL A O 1
ATOM 1571 N N . VAL A 1 208 ? -10.924 22.857 -11.056 1.00 85.75 208 VAL A N 1
ATOM 1572 C CA . VAL A 1 208 ? -12.018 22.239 -10.287 1.00 85.75 208 VAL A CA 1
ATOM 1573 C C . VAL A 1 208 ? -11.566 21.868 -8.876 1.00 85.75 208 VAL A C 1
ATOM 1575 O O . VAL A 1 208 ? -12.275 22.170 -7.924 1.00 85.75 208 VAL A O 1
ATOM 1578 N N . GLN A 1 209 ? -10.382 21.274 -8.711 1.00 84.44 209 GLN A N 1
ATOM 1579 C CA . GLN A 1 209 ? -9.821 20.958 -7.394 1.00 84.44 209 GLN A CA 1
ATOM 1580 C C . GLN A 1 209 ? -9.594 22.218 -6.558 1.00 84.44 209 GLN A C 1
ATOM 1582 O O . GLN A 1 209 ? -9.918 22.233 -5.376 1.00 84.44 209 GLN A O 1
ATOM 1587 N N . HIS A 1 210 ? -9.070 23.289 -7.159 1.00 83.19 210 HIS A N 1
ATOM 1588 C CA . HIS A 1 210 ? -8.882 24.550 -6.450 1.00 83.19 210 HIS A CA 1
ATOM 1589 C C . HIS A 1 210 ? -10.218 25.131 -5.971 1.00 83.19 210 HIS A C 1
ATOM 1591 O O . HIS A 1 210 ? -10.351 25.441 -4.791 1.00 83.19 210 HIS A O 1
ATOM 1597 N N . LEU A 1 211 ? -11.223 25.198 -6.851 1.00 84.44 211 LEU A N 1
ATOM 1598 C CA . LEU A 1 211 ? -12.575 25.642 -6.497 1.00 84.44 211 LEU A CA 1
ATOM 1599 C C . LEU A 1 211 ? -13.197 24.749 -5.417 1.00 84.44 211 LEU A C 1
ATOM 1601 O O . LEU A 1 211 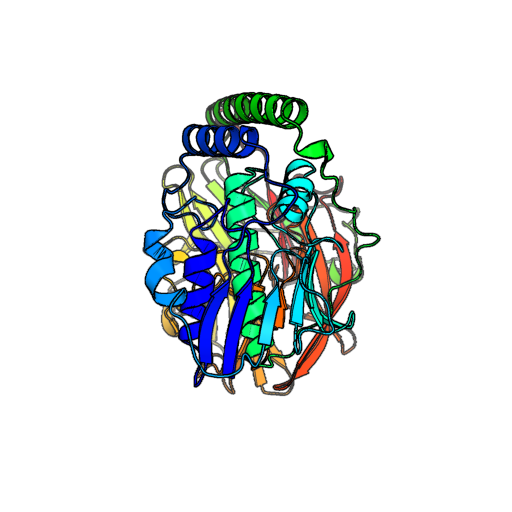? -13.790 25.249 -4.465 1.00 84.44 211 LEU A O 1
ATOM 1605 N N . TYR A 1 212 ? -13.006 23.433 -5.519 1.00 79.88 212 TYR A N 1
ATOM 1606 C CA . TYR A 1 212 ? -13.469 22.483 -4.518 1.00 79.88 212 TYR A CA 1
ATOM 1607 C C . TYR A 1 212 ? -12.843 22.766 -3.146 1.00 79.88 212 TYR A C 1
ATOM 1609 O O . TYR A 1 212 ? -13.580 22.882 -2.177 1.00 79.88 212 TYR A O 1
ATOM 1617 N N . HIS A 1 213 ? -11.526 22.973 -3.053 1.00 81.94 213 HIS A N 1
ATOM 1618 C CA . HIS A 1 213 ? -10.854 23.297 -1.785 1.00 81.94 213 HIS A CA 1
ATOM 1619 C C . HIS A 1 213 ? -11.210 24.684 -1.221 1.00 81.94 213 HIS A C 1
ATOM 1621 O O . HIS A 1 213 ? -11.041 24.922 -0.026 1.00 81.94 213 HIS A O 1
ATOM 1627 N N . LEU A 1 214 ? -11.720 25.610 -2.042 1.00 81.06 214 LEU A N 1
ATOM 1628 C CA . LEU A 1 214 ? -12.289 26.869 -1.547 1.00 81.06 214 LEU A CA 1
ATOM 1629 C C . LEU A 1 214 ? -13.643 26.641 -0.860 1.00 81.06 214 LEU A C 1
ATOM 1631 O O . LEU A 1 214 ? -13.945 27.303 0.133 1.00 81.06 214 LEU A O 1
ATOM 1635 N N . CYS A 1 215 ? -14.440 25.695 -1.360 1.00 80.12 215 CYS A N 1
ATOM 1636 C CA . CYS A 1 215 ? -15.799 25.435 -0.882 1.00 80.12 215 CYS A CA 1
ATOM 1637 C C . CYS A 1 215 ? -15.898 24.306 0.158 1.00 80.12 215 CYS A C 1
ATOM 1639 O O . CYS A 1 215 ? -16.825 24.313 0.967 1.00 80.12 215 CYS A O 1
ATOM 1641 N N . TYR A 1 216 ? -14.967 23.353 0.152 1.00 79.44 216 TYR A N 1
ATOM 1642 C CA . TYR A 1 216 ? -15.000 22.125 0.944 1.00 79.44 216 TYR A CA 1
ATOM 1643 C C . TYR A 1 216 ? -13.674 21.884 1.669 1.00 79.44 216 TYR A C 1
ATOM 1645 O O . TYR A 1 216 ? -12.593 22.157 1.147 1.00 79.44 216 TYR A O 1
ATOM 1653 N N . ASN A 1 217 ? -13.765 21.300 2.860 1.00 75.81 217 ASN A N 1
ATOM 1654 C CA . ASN A 1 217 ? -12.640 20.660 3.518 1.00 75.81 217 ASN A CA 1
ATOM 1655 C C . ASN A 1 217 ? -12.363 19.318 2.822 1.00 75.81 217 ASN A C 1
ATOM 1657 O O . ASN A 1 217 ? -13.279 18.528 2.576 1.00 75.81 217 ASN A O 1
ATOM 1661 N N . ALA A 1 218 ? -11.102 19.085 2.460 1.00 75.38 218 ALA A N 1
ATOM 1662 C CA . ALA A 1 218 ? -10.634 17.814 1.922 1.00 75.38 218 ALA A CA 1
ATOM 1663 C C . ALA A 1 218 ? -9.186 17.536 2.356 1.00 75.38 218 ALA A C 1
ATOM 1665 O O . ALA A 1 218 ? -8.392 18.479 2.351 1.00 75.38 218 ALA A O 1
ATOM 1666 N N . PRO A 1 219 ? -8.832 16.267 2.637 1.00 81.81 219 PRO A N 1
ATOM 1667 C CA . PRO A 1 219 ? -9.726 15.100 2.646 1.00 81.81 219 PRO A CA 1
ATOM 1668 C C . PRO A 1 219 ? -10.776 15.197 3.764 1.00 81.81 219 PRO A C 1
ATOM 1670 O O . PRO A 1 219 ? -10.626 15.995 4.675 1.00 81.81 219 PRO A O 1
ATOM 1673 N N . SER A 1 220 ? -11.878 14.461 3.651 1.00 88.94 220 SER A N 1
ATOM 1674 C CA . SER A 1 220 ? -12.895 14.372 4.699 1.00 88.94 220 SER A CA 1
ATOM 1675 C C . SER A 1 220 ? -13.480 12.971 4.686 1.00 88.94 220 SER A C 1
ATOM 1677 O O . SER A 1 220 ? -13.734 12.422 3.610 1.00 88.94 220 SER A O 1
ATOM 1679 N N . TRP A 1 221 ? -13.668 12.410 5.872 1.00 93.38 221 TRP A N 1
ATOM 1680 C CA . TRP A 1 221 ? -14.137 11.049 6.098 1.00 93.38 221 TRP A CA 1
ATOM 1681 C C . TRP A 1 221 ? -15.270 11.043 7.118 1.00 93.38 221 TRP A C 1
ATOM 1683 O O . TRP A 1 221 ? -15.538 12.043 7.789 1.00 93.38 221 TRP A O 1
ATOM 1693 N N . ARG A 1 222 ? -15.991 9.929 7.190 1.00 94.50 222 ARG A N 1
ATOM 1694 C CA . ARG A 1 222 ? -17.022 9.689 8.195 1.00 94.50 222 ARG A CA 1
ATOM 1695 C C . ARG A 1 222 ? -16.977 8.245 8.634 1.00 94.50 222 ARG A C 1
ATOM 1697 O O . ARG A 1 222 ? -16.986 7.355 7.789 1.00 94.50 222 ARG A O 1
ATOM 1704 N N . VAL A 1 223 ? -17.071 8.043 9.942 1.00 97.25 223 VAL A N 1
ATOM 1705 C CA . VAL A 1 223 ? -17.298 6.731 10.546 1.00 97.25 223 VAL A CA 1
ATOM 1706 C C . VAL A 1 223 ? -18.793 6.419 10.552 1.00 97.25 223 VAL A C 1
ATOM 1708 O O . VAL A 1 223 ? -19.616 7.202 11.036 1.00 97.25 223 VAL A O 1
ATOM 1711 N N . GLY A 1 224 ? -19.137 5.263 10.000 1.00 96.44 224 GLY A N 1
ATOM 1712 C CA . GLY A 1 224 ? -20.441 4.630 10.073 1.00 96.44 224 GLY A CA 1
ATOM 1713 C C . GLY A 1 224 ? -20.453 3.541 11.137 1.00 96.44 224 GLY A C 1
ATOM 1714 O O . GLY A 1 224 ? -19.483 2.805 11.284 1.00 96.44 224 GLY A O 1
ATOM 1715 N N . TRP A 1 225 ? -21.557 3.404 11.861 1.00 96.75 225 TRP A N 1
ATOM 1716 C CA . TRP A 1 225 ? -21.747 2.339 12.840 1.00 96.75 225 TRP A CA 1
ATOM 1717 C C . TRP A 1 225 ? -23.172 1.788 12.811 1.00 96.75 225 TRP A C 1
ATOM 1719 O O . TRP A 1 225 ? -24.128 2.485 12.453 1.00 96.75 225 TRP A O 1
ATOM 1729 N N . ARG A 1 226 ? -23.325 0.525 13.206 1.00 95.50 226 ARG A N 1
ATOM 1730 C CA . ARG A 1 226 ? -24.625 -0.123 13.413 1.00 95.50 226 ARG A CA 1
ATOM 1731 C C . ARG A 1 226 ? -24.556 -1.143 14.542 1.00 95.50 226 ARG A C 1
ATOM 1733 O O . ARG A 1 226 ? -23.478 -1.632 14.871 1.00 95.50 226 ARG A O 1
ATOM 1740 N N . ARG A 1 227 ? -25.715 -1.493 15.101 1.00 95.56 227 ARG A N 1
ATOM 1741 C CA . ARG A 1 227 ? -25.842 -2.686 15.945 1.00 95.56 227 ARG A CA 1
ATOM 1742 C C . ARG A 1 227 ? -25.800 -3.939 15.073 1.00 95.56 227 ARG A C 1
ATOM 1744 O O . ARG A 1 227 ? -26.410 -3.970 14.003 1.00 95.56 227 ARG A O 1
ATOM 1751 N N . LEU A 1 228 ? -25.087 -4.955 15.539 1.00 92.62 228 LEU A N 1
ATOM 1752 C CA . LEU A 1 228 ? -25.042 -6.279 14.931 1.00 92.62 228 LEU A CA 1
ATOM 1753 C C . LEU A 1 228 ? -26.190 -7.137 15.467 1.00 92.62 228 LEU A C 1
ATOM 1755 O O . LEU A 1 228 ? -25.998 -8.014 16.303 1.00 92.62 228 LEU A O 1
ATOM 1759 N N . ASP A 1 229 ? -27.388 -6.875 14.950 1.00 89.25 229 ASP A N 1
ATOM 1760 C CA . ASP A 1 229 ? -28.588 -7.687 15.177 1.00 89.25 229 ASP A CA 1
ATOM 1761 C C . ASP A 1 229 ? -28.853 -8.572 13.936 1.00 89.25 229 ASP A C 1
ATOM 1763 O O . ASP A 1 229 ? -29.918 -8.526 13.321 1.00 89.25 229 ASP A O 1
ATOM 1767 N N . GLY A 1 230 ? -27.831 -9.312 13.491 1.00 90.19 230 GLY A N 1
ATOM 1768 C CA . GLY A 1 230 ? -27.836 -10.078 12.240 1.00 90.19 230 GLY A CA 1
ATOM 1769 C C . GLY A 1 230 ? -26.421 -10.355 11.713 1.00 90.19 230 GLY A C 1
ATOM 1770 O O . GLY A 1 230 ? -25.462 -10.208 12.474 1.00 90.19 230 GLY A O 1
ATOM 1771 N N . PRO A 1 231 ? -26.270 -10.743 10.430 1.00 94.06 231 PRO A N 1
ATOM 1772 C CA . PRO A 1 231 ? -24.957 -10.989 9.843 1.00 94.06 231 PRO A CA 1
ATOM 1773 C C . PRO A 1 231 ? -24.127 -9.700 9.754 1.00 94.06 231 PRO A C 1
ATOM 1775 O O . PRO A 1 231 ? -24.637 -8.620 9.412 1.00 94.06 231 PRO A O 1
ATOM 1778 N N . ASP A 1 232 ? -22.836 -9.835 10.045 1.00 94.62 232 ASP A N 1
ATOM 1779 C CA . ASP A 1 232 ? -21.829 -8.803 9.805 1.00 94.62 232 ASP A CA 1
ATOM 1780 C C . ASP A 1 232 ? -21.496 -8.709 8.298 1.00 94.62 232 ASP A C 1
ATOM 1782 O O . ASP A 1 232 ? -22.039 -9.444 7.469 1.00 94.62 232 ASP A O 1
ATOM 1786 N N . LEU A 1 233 ? -20.643 -7.767 7.905 1.00 93.94 233 LEU A N 1
ATOM 1787 C CA . LEU A 1 233 ? -20.236 -7.563 6.515 1.00 93.94 233 LEU A CA 1
ATOM 1788 C C . LEU A 1 233 ? -19.404 -8.718 5.952 1.00 93.94 233 LEU A C 1
ATOM 1790 O O . LEU A 1 233 ? -19.447 -8.930 4.735 1.00 93.94 233 LEU A O 1
ATOM 1794 N N . PHE A 1 234 ? -18.673 -9.459 6.794 1.00 94.75 234 PHE A N 1
ATOM 1795 C CA . PHE A 1 234 ? -17.917 -10.630 6.346 1.00 94.75 234 PHE A CA 1
ATOM 1796 C C . PHE A 1 234 ? -18.862 -11.708 5.813 1.00 94.75 234 PHE A C 1
ATOM 1798 O O . PHE A 1 234 ? -18.613 -12.268 4.739 1.00 94.75 234 PHE A O 1
ATOM 1805 N N . ASP A 1 235 ? -19.966 -11.937 6.523 1.00 94.06 235 ASP A N 1
ATOM 1806 C CA . ASP A 1 235 ? -20.982 -12.915 6.142 1.00 94.06 235 ASP A CA 1
ATOM 1807 C C . ASP A 1 235 ? -21.907 -12.377 5.042 1.00 94.06 235 ASP A C 1
ATOM 1809 O O . ASP A 1 235 ? -22.186 -13.066 4.058 1.00 94.06 235 ASP A O 1
ATOM 1813 N N . LEU A 1 236 ? -22.359 -11.125 5.178 1.00 93.62 236 LEU A N 1
ATOM 1814 C CA . LEU A 1 236 ? -23.341 -10.520 4.279 1.00 93.62 236 LEU A CA 1
ATOM 1815 C C . LEU A 1 236 ? -22.779 -10.256 2.878 1.00 93.62 236 LEU A C 1
ATOM 1817 O O . LEU A 1 236 ? -23.514 -10.369 1.897 1.00 93.62 236 LEU A O 1
ATOM 1821 N N . LYS A 1 237 ? -21.497 -9.874 2.770 1.00 93.19 237 LYS A N 1
ATOM 1822 C CA . LYS A 1 237 ? -20.834 -9.510 1.499 1.00 93.19 237 LYS A CA 1
ATOM 1823 C C . LYS A 1 237 ? -21.628 -8.488 0.670 1.00 93.19 237 LYS A C 1
ATOM 1825 O O . LYS A 1 237 ? -21.544 -8.457 -0.557 1.00 93.19 237 LYS A O 1
ATOM 1830 N N . ALA A 1 238 ? -22.376 -7.628 1.351 1.00 90.62 238 ALA A N 1
ATOM 1831 C CA . ALA A 1 238 ? -23.134 -6.516 0.800 1.00 90.62 238 ALA A CA 1
ATOM 1832 C C . ALA A 1 238 ? -23.393 -5.498 1.916 1.00 90.62 238 ALA A C 1
ATOM 1834 O O . ALA A 1 238 ? -23.268 -5.819 3.095 1.00 90.62 238 ALA A O 1
ATOM 1835 N N . HIS A 1 239 ? -23.789 -4.274 1.568 1.00 89.94 239 HIS A N 1
ATOM 1836 C CA . HIS A 1 239 ? -24.264 -3.351 2.594 1.00 89.94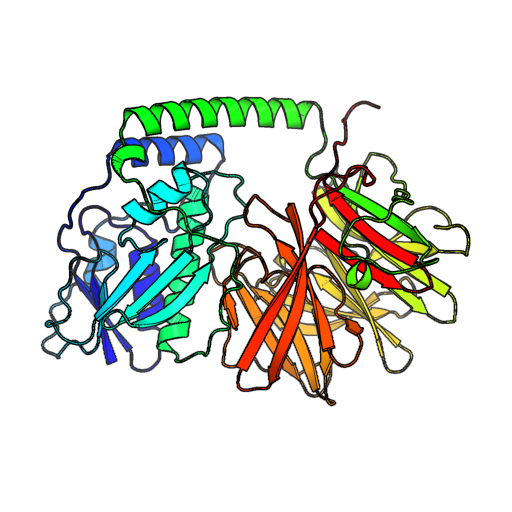 239 HIS A CA 1
ATOM 1837 C C . HIS A 1 239 ? -25.573 -3.844 3.220 1.00 89.94 239 HIS A C 1
ATOM 1839 O O . HIS A 1 239 ? -26.431 -4.356 2.503 1.00 89.94 239 HIS A O 1
ATOM 1845 N N . PRO A 1 240 ? -25.762 -3.625 4.529 1.00 90.25 240 PRO A N 1
ATOM 1846 C CA . PRO A 1 240 ? -27.000 -3.983 5.195 1.00 90.25 240 PRO A CA 1
ATOM 1847 C C . PRO A 1 240 ? -28.152 -3.066 4.793 1.00 90.25 240 PRO A C 1
ATOM 1849 O O . PRO A 1 240 ? -27.983 -1.849 4.672 1.00 90.25 240 PRO A O 1
ATOM 1852 N N . ASP A 1 241 ? -29.348 -3.641 4.678 1.00 87.94 241 ASP A N 1
ATOM 1853 C CA . ASP A 1 241 ? -30.576 -2.899 4.366 1.00 87.94 241 ASP A CA 1
ATOM 1854 C C . ASP A 1 241 ? -30.944 -1.885 5.455 1.00 87.94 241 ASP A C 1
ATOM 1856 O O . ASP A 1 241 ? -31.550 -0.854 5.171 1.00 87.94 241 ASP A O 1
ATOM 1860 N N . THR A 1 242 ? -30.529 -2.146 6.699 1.00 88.69 242 THR A N 1
ATOM 1861 C CA . THR A 1 242 ? -30.719 -1.245 7.845 1.00 88.69 242 THR A CA 1
ATOM 1862 C C . THR A 1 242 ? -29.892 0.038 7.746 1.00 88.69 242 THR A C 1
ATOM 1864 O O . THR A 1 242 ? -30.141 0.981 8.495 1.00 88.69 242 THR A O 1
ATOM 1867 N N . GLY A 1 243 ? -28.889 0.066 6.864 1.00 91.62 243 GLY A N 1
ATOM 1868 C CA . GLY A 1 243 ? -27.954 1.173 6.717 1.00 91.62 243 GLY A CA 1
ATOM 1869 C C . GLY A 1 243 ? -27.060 1.406 7.932 1.00 91.62 243 GLY A C 1
ATOM 1870 O O . GLY A 1 243 ? -26.860 0.522 8.769 1.00 91.62 243 GLY A O 1
ATOM 1871 N N . TRP A 1 244 ? -26.493 2.612 7.982 1.00 94.19 244 TRP A N 1
ATOM 1872 C CA . TRP A 1 244 ? -25.471 3.017 8.948 1.00 94.19 244 TRP A CA 1
ATOM 1873 C C . TRP A 1 244 ? -25.851 4.325 9.627 1.00 94.19 244 TRP A C 1
ATOM 1875 O O . TRP A 1 244 ? -26.277 5.281 8.973 1.00 94.19 244 TRP A O 1
ATOM 1885 N N . LYS A 1 245 ? -25.622 4.399 10.936 1.00 95.12 245 LYS A N 1
ATOM 1886 C CA . LYS A 1 245 ? -25.610 5.665 11.668 1.00 95.12 245 LYS A CA 1
ATOM 1887 C C . LYS A 1 245 ? -24.236 6.305 11.516 1.00 95.12 245 LYS A C 1
ATOM 1889 O O . LYS A 1 245 ? -23.231 5.609 11.449 1.00 95.12 245 LYS A O 1
ATOM 1894 N N . VAL A 1 246 ? -24.185 7.629 11.464 1.00 95.38 246 VAL A N 1
ATOM 1895 C CA . VAL A 1 246 ? -22.922 8.371 11.352 1.00 95.38 246 VAL A CA 1
ATOM 1896 C C . VAL A 1 246 ? -22.448 8.764 12.748 1.00 95.38 246 VAL A C 1
ATOM 1898 O O . VAL A 1 246 ? -23.243 9.245 13.558 1.00 95.38 246 VAL A O 1
ATOM 1901 N N . LEU A 1 247 ? -21.163 8.563 13.037 1.00 96.62 247 LEU A N 1
ATOM 1902 C CA . LEU A 1 247 ? -20.525 9.116 14.227 1.00 96.62 247 LEU A CA 1
ATOM 1903 C C . LEU A 1 247 ? -20.419 10.638 14.069 1.00 96.62 247 LEU A C 1
ATOM 1905 O O . LEU A 1 247 ? -19.837 11.127 13.103 1.00 96.62 247 LEU A O 1
ATOM 1909 N N . ALA A 1 248 ? -21.028 11.386 14.985 1.00 93.81 248 ALA A N 1
ATOM 1910 C CA . ALA A 1 248 ? -21.129 12.835 14.862 1.00 93.81 248 ALA A CA 1
ATOM 1911 C C . ALA A 1 248 ? -19.788 13.541 15.125 1.00 93.81 248 ALA A C 1
ATOM 1913 O O . ALA A 1 248 ? -19.122 13.257 16.118 1.00 93.81 248 ALA A O 1
ATOM 1914 N N . ASP A 1 249 ? -19.461 14.523 14.283 1.00 91.88 249 ASP A N 1
ATOM 1915 C CA . ASP A 1 249 ? -18.333 15.448 14.437 1.00 91.88 249 ASP A CA 1
ATOM 1916 C C . ASP A 1 249 ? -18.805 16.880 14.786 1.00 91.88 249 ASP A C 1
ATOM 1918 O O . ASP A 1 249 ? -19.996 17.148 14.985 1.00 91.88 249 ASP A O 1
ATOM 1922 N N . ASP A 1 250 ? -17.857 17.813 14.901 1.00 90.12 250 ASP A N 1
ATOM 1923 C CA . ASP A 1 250 ? -18.099 19.248 15.104 1.00 90.12 250 ASP A CA 1
ATOM 1924 C C . ASP A 1 250 ? -18.006 20.081 13.805 1.00 90.12 250 ASP A C 1
ATOM 1926 O O . ASP A 1 250 ? -18.069 21.311 13.849 1.00 90.12 250 ASP A O 1
ATOM 1930 N N . GLY A 1 251 ? -17.844 19.428 12.649 1.00 89.19 251 GLY A N 1
ATOM 1931 C CA . GLY A 1 251 ? -17.613 20.043 11.339 1.00 89.19 251 GLY A CA 1
ATOM 1932 C C . GLY A 1 251 ? -16.210 20.626 11.117 1.00 89.19 251 GLY A C 1
ATOM 1933 O O . GLY A 1 251 ? -15.913 21.071 10.008 1.00 89.19 251 GLY A O 1
ATOM 1934 N N . ARG A 1 252 ? -15.340 20.629 12.134 1.00 91.12 252 ARG A N 1
ATOM 1935 C CA . ARG A 1 252 ? -13.959 21.151 12.078 1.00 91.12 252 ARG A CA 1
ATOM 1936 C C . ARG A 1 252 ? -12.904 20.051 11.967 1.00 91.12 252 ARG A C 1
ATOM 1938 O O . ARG A 1 252 ? -11.725 20.351 11.783 1.00 91.12 252 ARG A O 1
ATOM 1945 N N . ARG A 1 253 ? -13.350 18.802 12.030 1.00 94.69 253 ARG A N 1
ATOM 1946 C CA . ARG A 1 253 ? -12.544 17.591 11.925 1.00 94.69 253 ARG A CA 1
ATOM 1947 C C . ARG A 1 253 ? -13.245 16.533 11.078 1.00 94.69 253 ARG A C 1
ATOM 1949 O O . ARG A 1 253 ? -14.386 16.733 10.647 1.00 94.69 253 ARG A O 1
ATOM 1956 N N . PHE A 1 254 ? -12.577 15.413 10.857 1.00 96.06 254 PHE A N 1
ATOM 1957 C CA . PHE A 1 254 ? -13.233 14.156 10.513 1.00 96.06 254 PHE A CA 1
ATOM 1958 C C . PHE A 1 254 ? -12.746 13.031 11.417 1.00 96.06 254 PHE A C 1
ATOM 1960 O O . PHE A 1 254 ? -11.672 13.127 12.007 1.00 96.06 254 PHE A O 1
ATOM 1967 N N . TYR A 1 255 ? -13.536 11.958 11.457 1.00 97.62 255 TYR A N 1
ATOM 1968 C CA . TYR A 1 255 ? -13.132 10.688 12.041 1.00 97.62 255 TYR A CA 1
ATOM 1969 C C . TYR A 1 255 ? -12.980 9.624 10.953 1.00 97.62 255 TYR A C 1
ATOM 1971 O O . TYR A 1 255 ? -13.815 9.563 10.042 1.00 97.62 255 TYR A O 1
ATOM 1979 N N . ALA A 1 256 ? -11.943 8.800 11.075 1.00 97.56 256 ALA A N 1
ATOM 1980 C CA . ALA A 1 256 ? -11.650 7.657 10.209 1.00 97.56 256 ALA A CA 1
ATOM 1981 C C . ALA A 1 256 ? -11.040 6.504 11.028 1.00 97.56 256 ALA A C 1
ATOM 1983 O O . ALA A 1 256 ? -10.857 6.622 12.240 1.00 97.56 256 ALA A O 1
ATOM 1984 N N . ASP A 1 257 ? -10.780 5.381 10.371 1.00 97.69 257 ASP A N 1
ATOM 1985 C CA . ASP A 1 257 ? -10.201 4.152 10.901 1.00 97.69 257 ASP A CA 1
ATOM 1986 C C . ASP A 1 257 ? -10.815 3.708 12.240 1.00 97.69 257 ASP A C 1
ATOM 1988 O O . ASP A 1 257 ? -10.150 3.712 13.280 1.00 97.69 257 ASP A O 1
ATOM 1992 N N . PRO A 1 258 ? -12.106 3.332 12.259 1.00 98.44 258 PRO A N 1
ATOM 1993 C CA . PRO A 1 258 ? -12.776 2.937 13.487 1.00 98.44 258 PRO A CA 1
ATOM 1994 C C . PRO A 1 258 ? -12.274 1.583 13.998 1.00 98.44 258 PRO A C 1
ATOM 1996 O O . PRO A 1 258 ? -12.549 0.548 13.391 1.00 98.44 258 PRO A O 1
ATOM 1999 N N . PHE A 1 259 ? -11.619 1.563 15.160 1.00 98.69 259 PHE A N 1
ATOM 2000 C CA . PHE A 1 259 ? -11.176 0.351 15.853 1.00 98.69 259 PHE A CA 1
ATOM 2001 C C . PHE A 1 259 ? -11.859 0.194 17.219 1.00 98.69 259 PHE A C 1
ATOM 2003 O O . PHE A 1 259 ? -11.475 0.837 18.199 1.00 98.69 259 PHE A O 1
ATOM 2010 N N . PRO A 1 260 ? -12.881 -0.670 17.319 1.00 98.38 260 PRO A N 1
ATOM 2011 C CA . PRO A 1 260 ? -13.555 -0.948 18.570 1.00 98.38 260 PRO A CA 1
ATOM 2012 C C . PRO A 1 260 ? -12.819 -2.024 19.383 1.00 98.38 260 PRO A C 1
ATOM 2014 O O . PRO A 1 260 ? -12.210 -2.953 18.839 1.00 98.38 260 PRO A O 1
ATOM 2017 N N . ILE A 1 261 ? -12.941 -1.935 20.704 1.00 98.25 261 ILE A N 1
ATOM 2018 C CA . ILE A 1 261 ? -12.516 -2.961 21.657 1.00 98.25 261 ILE A CA 1
ATOM 2019 C C . ILE A 1 261 ? -13.520 -3.056 22.806 1.00 98.25 261 ILE A C 1
ATOM 2021 O O . ILE A 1 261 ? -14.098 -2.053 23.226 1.00 98.25 261 ILE A O 1
ATOM 2025 N N . VAL A 1 262 ? -13.725 -4.270 23.314 1.00 97.25 262 VAL A N 1
ATOM 2026 C CA . VAL A 1 262 ? -14.465 -4.505 24.557 1.00 97.25 262 VAL A CA 1
ATOM 2027 C C . VAL A 1 262 ? -13.453 -4.735 25.663 1.00 97.25 262 VAL A C 1
ATOM 2029 O O . VAL A 1 262 ? -12.647 -5.653 25.560 1.00 97.25 262 VAL A O 1
ATOM 2032 N N . HIS A 1 263 ? -13.521 -3.934 26.720 1.00 95.44 263 HIS A N 1
ATOM 2033 C CA . HIS A 1 263 ? -12.707 -4.118 27.914 1.00 95.44 263 HIS A CA 1
ATOM 2034 C C . HIS A 1 263 ? -13.583 -3.949 29.154 1.00 95.44 263 HIS A C 1
ATOM 2036 O O . HIS A 1 263 ? -14.361 -3.000 29.242 1.00 95.44 263 HIS A O 1
ATOM 2042 N N . GLN A 1 264 ? -13.502 -4.896 30.095 1.00 92.81 264 GLN A N 1
ATOM 2043 C CA . GLN A 1 264 ? -14.321 -4.908 31.321 1.00 92.81 264 GLN A CA 1
ATOM 2044 C C . GLN A 1 264 ? -15.835 -4.741 31.054 1.00 92.81 264 GLN A C 1
ATOM 2046 O O . GLN A 1 264 ? -16.540 -4.034 31.768 1.00 92.81 264 GLN A O 1
ATOM 2051 N N . GLY A 1 265 ? -16.337 -5.379 29.989 1.00 92.19 265 GLY A N 1
ATOM 2052 C CA . GLY A 1 265 ? -17.752 -5.328 29.594 1.00 92.19 265 GLY A CA 1
ATOM 2053 C C . GLY A 1 265 ? -18.195 -4.022 28.924 1.00 92.19 265 GLY A C 1
ATOM 2054 O O . GLY A 1 265 ? -19.371 -3.883 28.602 1.00 92.19 265 GLY A O 1
ATOM 2055 N N . LYS A 1 266 ? -17.274 -3.084 28.686 1.00 94.88 266 LYS A N 1
ATOM 2056 C CA . LYS A 1 266 ? -17.546 -1.783 28.074 1.00 94.88 266 LYS A CA 1
ATOM 2057 C C . LYS A 1 266 ? -16.924 -1.696 26.684 1.00 94.88 266 LYS A C 1
ATOM 2059 O O . LYS A 1 266 ? -15.761 -2.053 26.500 1.00 94.88 266 LYS A O 1
ATOM 2064 N N . THR A 1 267 ? -17.690 -1.203 25.716 1.00 97.88 267 THR A N 1
ATOM 2065 C CA . THR A 1 267 ? -17.212 -0.988 24.346 1.00 97.88 267 THR A CA 1
ATOM 2066 C C . THR A 1 267 ? -16.622 0.411 24.220 1.00 97.88 267 THR A C 1
ATOM 2068 O O . THR A 1 267 ? -17.284 1.401 24.531 1.00 97.88 267 THR A O 1
ATOM 2071 N N . THR A 1 268 ? -15.393 0.500 23.721 1.00 98.56 268 THR A N 1
ATOM 2072 C CA . THR A 1 268 ? -14.734 1.762 23.370 1.00 98.56 268 THR A CA 1
ATOM 2073 C C . THR A 1 268 ? -14.340 1.718 21.903 1.00 98.56 268 THR A C 1
ATOM 2075 O O . THR A 1 268 ? -13.752 0.738 21.450 1.00 98.56 268 THR A O 1
ATOM 2078 N N . LEU A 1 269 ? -14.648 2.782 21.170 1.00 98.81 269 LEU A N 1
ATOM 2079 C CA . LEU A 1 269 ? -14.230 2.981 19.791 1.00 98.81 269 LEU A CA 1
ATOM 2080 C C . LEU A 1 269 ? -13.061 3.964 19.742 1.00 98.81 269 LEU A C 1
ATOM 2082 O O . LEU A 1 269 ? -13.211 5.092 20.204 1.00 98.81 269 LEU A O 1
ATOM 2086 N N . PHE A 1 270 ? -11.944 3.550 19.147 1.00 98.88 270 PHE A N 1
ATOM 2087 C CA . PHE A 1 270 ? -10.828 4.421 18.779 1.00 98.88 270 PHE A CA 1
ATOM 2088 C C . PHE A 1 270 ? -10.947 4.831 17.311 1.00 98.88 270 PHE A C 1
ATOM 2090 O O . PHE A 1 270 ? -11.411 4.039 16.491 1.00 98.88 270 PHE A O 1
ATOM 2097 N N . VAL A 1 271 ? -10.547 6.058 16.989 1.00 98.81 271 VAL A N 1
ATOM 2098 C CA . VAL A 1 271 ? -10.592 6.628 15.635 1.00 98.81 271 VAL A CA 1
ATOM 2099 C C . VAL A 1 271 ? -9.364 7.500 15.383 1.00 98.81 271 VAL A C 1
ATOM 2101 O O . VAL A 1 271 ? -8.826 8.098 16.319 1.00 98.81 271 VAL A O 1
ATOM 2104 N N . GLU A 1 272 ? -8.963 7.619 14.119 1.00 98.50 272 GLU A N 1
ATOM 2105 C CA . GLU A 1 272 ? -8.225 8.795 13.653 1.00 98.50 272 GLU A CA 1
ATOM 2106 C C . GLU A 1 272 ? -9.121 10.029 13.839 1.00 98.50 272 GLU A C 1
ATOM 2108 O O . GLU A 1 272 ? -10.264 10.043 13.386 1.00 98.50 272 GLU A O 1
ATOM 2113 N N . ASP A 1 273 ? -8.607 11.060 14.501 1.00 98.06 273 ASP A N 1
ATOM 2114 C CA . ASP A 1 273 ? -9.216 12.382 14.654 1.00 98.06 273 ASP A CA 1
ATOM 2115 C C . ASP A 1 273 ? -8.345 13.399 13.921 1.00 98.06 273 ASP A C 1
ATOM 2117 O O . ASP A 1 273 ? -7.259 13.758 14.381 1.00 98.06 273 ASP A O 1
ATOM 2121 N N . TYR A 1 274 ? -8.806 13.820 12.745 1.00 97.31 274 TYR A N 1
ATOM 2122 C CA . TYR A 1 274 ? -8.083 14.756 11.896 1.00 97.31 274 TYR A CA 1
ATOM 2123 C C . TYR A 1 274 ? -8.690 16.145 11.975 1.00 97.31 274 TYR A C 1
ATOM 2125 O O . TYR A 1 274 ? -9.785 16.386 11.459 1.00 97.31 274 TYR A O 1
ATOM 2133 N N . GLU A 1 275 ? -7.950 17.092 12.540 1.00 94.25 275 GLU A N 1
ATOM 2134 C CA . GLU A 1 275 ? -8.392 18.478 12.620 1.00 94.25 275 GLU A CA 1
ATOM 2135 C C . GLU A 1 275 ? -7.960 19.278 11.376 1.00 94.25 275 GLU A C 1
ATOM 2137 O O . GLU A 1 275 ? -6.778 19.363 11.033 1.00 94.25 275 GLU A O 1
ATOM 2142 N N . T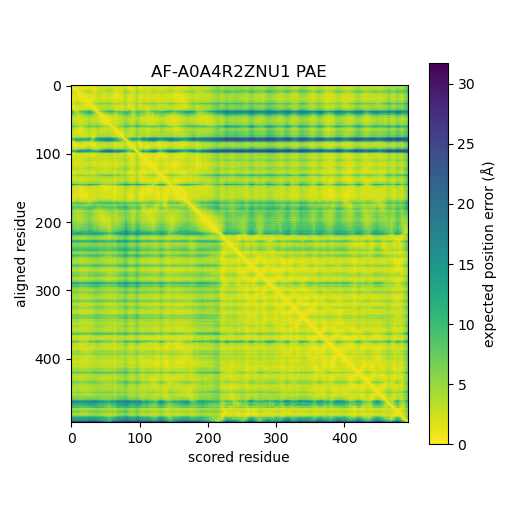YR A 1 276 ? -8.915 19.930 10.698 1.00 92.62 276 TYR A N 1
ATOM 2143 C CA . TYR A 1 276 ? -8.635 20.637 9.439 1.00 92.62 276 TYR A CA 1
ATOM 2144 C C . TYR A 1 276 ? -7.694 21.837 9.599 1.00 92.62 276 TYR A C 1
ATOM 2146 O O . TYR A 1 276 ? -7.000 22.191 8.648 1.00 92.62 276 TYR A O 1
ATOM 2154 N N . SER A 1 277 ? -7.689 22.498 10.762 1.00 90.69 277 SER A N 1
ATOM 2155 C CA . SER A 1 277 ? -6.851 23.681 11.007 1.00 90.69 277 SER A CA 1
ATOM 2156 C C . SER A 1 277 ? -5.372 23.350 11.142 1.00 90.69 277 SER A C 1
ATOM 2158 O O . SER A 1 277 ? -4.536 24.153 10.733 1.00 90.69 277 SER A O 1
ATOM 2160 N N . THR A 1 278 ? -5.052 22.192 11.715 1.00 91.44 278 THR A N 1
ATOM 2161 C CA . THR A 1 278 ? -3.672 21.739 11.944 1.00 91.44 278 THR A CA 1
ATOM 2162 C C . THR A 1 278 ? -3.203 20.744 10.888 1.00 91.44 278 THR A C 1
ATOM 2164 O O . THR A 1 278 ? -2.002 20.522 10.763 1.00 91.44 278 THR A O 1
ATOM 2167 N N . ALA A 1 279 ? -4.133 20.196 10.099 1.00 91.81 279 ALA A N 1
ATOM 2168 C CA . ALA A 1 279 ? -3.880 19.210 9.057 1.00 91.81 279 ALA A CA 1
ATOM 2169 C C . ALA A 1 279 ? -3.155 17.953 9.576 1.00 91.81 279 ALA A C 1
ATOM 2171 O O . ALA A 1 279 ? -2.312 17.384 8.879 1.00 91.81 279 ALA A O 1
ATOM 2172 N N . LYS A 1 280 ? -3.487 17.531 10.802 1.00 94.62 280 LYS A N 1
ATOM 2173 C CA . LYS A 1 280 ? -2.821 16.450 11.533 1.00 94.62 280 LYS A CA 1
ATOM 2174 C C . LYS A 1 280 ? -3.849 15.507 12.158 1.00 94.62 280 LYS A C 1
ATOM 2176 O O . LYS A 1 280 ? -4.796 15.966 12.794 1.00 94.62 280 LYS A O 1
ATOM 2181 N N . GLY A 1 281 ? -3.622 14.206 11.993 1.00 96.88 281 GLY A N 1
ATOM 2182 C CA . GLY A 1 281 ? -4.340 13.139 12.682 1.00 96.88 281 GLY A CA 1
ATOM 2183 C C . GLY A 1 281 ? -3.742 12.847 14.057 1.00 96.88 281 GLY A C 1
ATOM 2184 O O . GLY A 1 281 ? -2.520 12.728 14.202 1.00 96.88 281 GLY A O 1
ATOM 2185 N N . ILE A 1 282 ? -4.606 12.739 15.060 1.00 98.38 282 ILE A N 1
ATOM 2186 C CA . ILE A 1 282 ? -4.321 12.173 16.386 1.00 98.38 282 ILE A CA 1
ATOM 2187 C C . ILE A 1 282 ? -5.264 10.989 16.630 1.00 98.38 282 ILE A C 1
ATOM 2189 O O . ILE A 1 282 ? -6.153 10.736 15.821 1.00 98.38 282 ILE A O 1
ATOM 2193 N N . ILE A 1 283 ? -5.108 10.266 17.741 1.00 98.75 283 ILE A N 1
ATOM 2194 C CA . ILE A 1 283 ? -6.064 9.216 18.111 1.00 98.75 283 ILE A CA 1
ATOM 2195 C C . ILE A 1 283 ? -7.008 9.732 19.195 1.00 98.75 283 ILE A C 1
ATOM 2197 O O . ILE A 1 283 ? -6.568 10.180 20.260 1.00 98.75 283 ILE A O 1
ATOM 2201 N N . SER A 1 284 ? -8.306 9.597 18.934 1.00 98.75 284 SER A N 1
ATOM 2202 C CA . SER A 1 284 ? -9.388 9.906 19.873 1.00 98.75 284 SER A CA 1
ATOM 2203 C C . SER A 1 284 ? -10.219 8.656 20.173 1.00 98.75 284 SER A C 1
ATOM 2205 O O . SER A 1 284 ? -10.236 7.704 19.390 1.00 98.75 284 SER A O 1
ATOM 2207 N N . ALA A 1 285 ? -10.916 8.642 21.309 1.00 98.69 285 ALA A N 1
ATOM 2208 C CA . ALA A 1 285 ? -11.742 7.519 21.740 1.00 98.69 285 ALA A CA 1
ATOM 2209 C C . ALA A 1 285 ? -13.117 7.961 22.251 1.00 98.69 285 ALA A C 1
ATOM 2211 O O . ALA A 1 285 ? -13.252 9.008 22.876 1.00 98.69 285 ALA A O 1
ATOM 2212 N N . VAL A 1 286 ? -14.141 7.137 22.027 1.00 98.50 286 VAL A N 1
ATOM 2213 C CA . VAL A 1 286 ? -15.492 7.335 22.569 1.00 98.50 286 VAL A CA 1
ATOM 2214 C C . VAL A 1 286 ? -16.049 6.022 23.111 1.00 98.50 286 VAL A C 1
ATOM 2216 O O . VAL A 1 286 ? -15.860 4.952 22.535 1.00 98.50 286 VAL A O 1
ATOM 2219 N N . THR A 1 287 ? -16.747 6.096 24.239 1.00 97.94 287 THR A N 1
ATOM 2220 C CA . THR A 1 287 ? -17.480 4.955 24.804 1.00 97.94 287 THR A CA 1
ATOM 2221 C C . THR A 1 287 ? -18.764 4.693 24.022 1.00 97.94 287 THR A C 1
ATOM 2223 O O . THR A 1 287 ? -19.420 5.639 23.599 1.00 97.94 287 THR A O 1
ATOM 2226 N N . PHE A 1 288 ? -19.169 3.430 23.914 1.00 97.62 288 PHE A N 1
ATOM 2227 C CA . PHE A 1 288 ? -20.483 3.020 23.426 1.00 97.62 288 PHE A CA 1
ATOM 2228 C C . PHE A 1 288 ? -21.303 2.346 24.533 1.00 97.62 288 PHE A C 1
ATOM 2230 O O . PHE A 1 288 ? -20.832 1.398 25.164 1.00 97.62 288 PHE A O 1
ATOM 2237 N N . ASP A 1 289 ? -22.543 2.806 24.700 1.00 94.50 289 ASP A N 1
ATOM 2238 C CA . ASP A 1 289 ? -23.605 2.110 25.432 1.00 94.50 289 ASP A CA 1
ATOM 2239 C C . ASP A 1 289 ? -24.481 1.316 24.444 1.00 94.50 289 ASP A C 1
ATOM 2241 O O . ASP A 1 289 ? -24.245 1.327 23.235 1.00 94.50 289 ASP A O 1
ATOM 2245 N N . ALA A 1 290 ? -25.528 0.643 24.934 1.00 88.44 290 ALA A N 1
ATOM 2246 C CA . ALA A 1 290 ? -26.435 -0.158 24.104 1.00 88.44 290 ALA A CA 1
ATOM 2247 C C . ALA A 1 290 ? -27.083 0.633 22.947 1.00 88.44 290 ALA A C 1
ATOM 2249 O O . ALA A 1 290 ? -27.361 0.067 21.887 1.00 88.44 290 ALA A O 1
ATOM 2250 N N . ASP A 1 291 ? -27.293 1.939 23.132 1.00 88.69 291 ASP A N 1
ATOM 2251 C CA . ASP A 1 291 ? -27.960 2.807 22.158 1.00 88.69 291 ASP A CA 1
ATOM 2252 C C . ASP A 1 291 ? -27.000 3.525 21.194 1.00 88.69 291 ASP A C 1
ATOM 2254 O O . ASP A 1 291 ? -27.458 4.085 20.189 1.00 88.69 291 ASP A O 1
ATOM 2258 N N . GLY A 1 292 ? -25.684 3.489 21.448 1.00 94.81 292 GLY A N 1
ATOM 2259 C CA . GLY A 1 292 ? -24.670 4.156 20.628 1.00 94.81 292 GLY A CA 1
ATOM 2260 C C . GLY A 1 292 ? -23.589 4.902 21.422 1.00 94.81 292 GLY A C 1
ATOM 2261 O O . GLY A 1 292 ? -23.372 4.604 22.598 1.00 94.81 292 GLY A O 1
ATOM 2262 N N . PRO A 1 293 ? -22.886 5.862 20.788 1.00 97.19 293 PRO A N 1
ATOM 2263 C CA . PRO A 1 293 ? -21.784 6.583 21.414 1.00 97.19 293 PRO A CA 1
ATOM 2264 C C . PRO A 1 293 ? -22.263 7.502 22.546 1.00 97.19 293 PRO A C 1
ATOM 2266 O O . PRO A 1 293 ? -23.241 8.238 22.402 1.00 97.19 293 PRO A O 1
ATOM 2269 N N . VAL A 1 294 ? -21.519 7.512 23.649 1.00 96.12 294 VAL A N 1
ATOM 2270 C CA . VAL A 1 294 ? -21.732 8.391 24.803 1.00 96.12 294 VAL A CA 1
ATOM 2271 C C . VAL A 1 294 ? -20.882 9.645 24.621 1.00 96.12 294 VAL A C 1
ATOM 2273 O O . VAL A 1 294 ? -19.741 9.718 25.072 1.00 96.12 294 VAL A O 1
ATOM 2276 N N . GLY A 1 295 ? -21.431 10.631 23.912 1.00 93.81 295 GLY A N 1
ATOM 2277 C CA . GLY A 1 295 ? -20.730 11.875 23.592 1.00 93.81 295 GLY A CA 1
ATOM 2278 C C . GLY A 1 295 ? -19.955 11.805 22.275 1.00 93.81 295 GLY A C 1
ATOM 2279 O O . GLY A 1 295 ? -20.410 11.197 21.305 1.00 93.81 295 GLY A O 1
ATOM 2280 N N . ARG A 1 296 ? -18.812 12.495 22.218 1.00 94.62 296 ARG A N 1
ATOM 2281 C CA . ARG A 1 296 ? -17.934 12.571 21.039 1.00 94.62 296 ARG A CA 1
ATOM 2282 C C . ARG A 1 296 ? -16.581 11.925 21.344 1.00 94.62 296 ARG A C 1
ATOM 2284 O O . ARG A 1 296 ? -16.229 11.847 22.517 1.00 94.62 296 ARG A O 1
ATOM 2291 N N . PRO A 1 297 ? -15.822 11.497 20.321 1.00 98.00 297 PRO A N 1
ATOM 2292 C CA . PRO A 1 297 ? -14.433 11.096 20.506 1.00 98.00 297 PRO A CA 1
ATOM 2293 C C . PRO A 1 297 ? -13.600 12.182 21.186 1.00 98.00 297 PRO A C 1
ATOM 2295 O O . PRO A 1 297 ? -13.600 13.334 20.749 1.00 98.00 297 PRO A O 1
ATOM 2298 N N . GLU A 1 298 ? -12.894 11.793 22.244 1.00 97.56 298 GLU A N 1
ATOM 2299 C CA . GLU A 1 298 ? -11.973 12.638 23.002 1.00 97.56 298 GLU A CA 1
ATOM 2300 C C . GLU A 1 298 ? -10.522 12.221 22.723 1.00 97.56 298 GLU A C 1
ATOM 2302 O O . GLU A 1 298 ? -10.256 11.017 22.664 1.00 97.56 298 GLU A O 1
ATOM 2307 N N . PRO A 1 299 ? -9.577 13.167 22.574 1.00 98.06 299 PRO A N 1
ATOM 2308 C CA . PRO A 1 299 ? -8.165 12.857 22.355 1.00 98.06 299 PRO A CA 1
ATOM 2309 C C . PRO A 1 299 ? -7.575 11.962 23.446 1.00 98.06 299 PRO A C 1
ATOM 2311 O O . PRO A 1 299 ? -7.700 12.254 24.635 1.00 98.06 299 PRO A O 1
ATOM 2314 N N . VAL A 1 300 ? -6.879 10.899 23.042 1.00 98.56 300 VAL A N 1
ATOM 2315 C CA . VAL A 1 300 ? -6.235 9.949 23.969 1.00 98.56 300 VAL A CA 1
ATOM 2316 C C . VAL A 1 300 ? -4.755 9.725 23.685 1.00 98.56 300 VAL A C 1
ATOM 2318 O O . VAL A 1 300 ? -4.018 9.376 24.607 1.00 98.56 300 VAL A O 1
ATOM 2321 N N . LEU A 1 301 ? -4.306 9.930 22.444 1.00 98.50 301 LEU A N 1
ATOM 2322 C CA . LEU A 1 301 ? -2.904 9.809 22.056 1.00 98.50 301 LEU A CA 1
ATOM 2323 C C . LEU A 1 301 ? -2.573 10.816 20.952 1.00 98.50 301 LEU A C 1
ATOM 2325 O O . LEU A 1 301 ? -3.224 10.861 19.910 1.00 98.50 301 LEU A O 1
ATOM 2329 N N . GLU A 1 302 ? -1.514 11.586 21.175 1.00 97.12 302 GLU A N 1
ATOM 2330 C CA . GLU A 1 302 ? -0.935 12.508 20.205 1.00 97.12 302 GLU A CA 1
ATOM 2331 C C . GLU A 1 302 ? 0.560 12.208 20.048 1.00 97.12 302 GLU A C 1
ATOM 2333 O O . GLU A 1 302 ? 1.257 11.917 21.020 1.00 97.12 302 GLU A O 1
ATOM 2338 N N . HIS A 1 303 ? 1.054 12.298 18.816 1.00 94.25 303 HIS A N 1
ATOM 2339 C CA . HIS A 1 303 ? 2.465 12.143 18.474 1.00 94.25 303 HIS A CA 1
ATOM 2340 C C . HIS A 1 303 ? 2.956 13.368 17.690 1.00 94.25 303 HIS A C 1
ATOM 2342 O O . HIS A 1 303 ? 2.156 14.181 17.234 1.00 94.25 303 HIS A O 1
ATOM 2348 N N . ALA A 1 304 ? 4.269 13.541 17.518 1.00 93.50 304 ALA A N 1
ATOM 2349 C CA . ALA A 1 304 ? 4.810 14.631 16.696 1.00 93.50 304 ALA A CA 1
ATOM 2350 C C . ALA A 1 304 ? 4.472 14.471 15.199 1.00 93.50 304 ALA A C 1
ATOM 2352 O O . ALA A 1 304 ? 4.370 15.460 14.476 1.00 93.50 304 ALA A O 1
ATOM 2353 N N . CYS A 1 305 ? 4.281 13.230 14.750 1.00 93.88 305 CYS A N 1
ATOM 2354 C CA . CYS A 1 305 ? 3.828 12.892 13.403 1.00 93.88 305 CYS A CA 1
ATOM 2355 C C . CYS A 1 305 ? 2.304 12.671 13.369 1.00 93.88 305 CYS A C 1
ATOM 2357 O O . CYS A 1 305 ? 1.644 12.671 14.408 1.00 93.88 305 CYS A O 1
ATOM 2359 N N . HIS A 1 306 ? 1.752 12.527 12.164 1.00 96.00 306 HIS A N 1
ATOM 2360 C CA . HIS A 1 306 ? 0.351 12.158 11.945 1.00 96.00 306 HIS A CA 1
ATOM 2361 C C . HIS A 1 306 ? 0.102 10.721 12.416 1.00 96.00 306 HIS A C 1
ATOM 2363 O O . HIS A 1 306 ? 0.896 9.844 12.083 1.00 96.00 306 HIS A O 1
ATOM 2369 N N . LEU A 1 307 ? -0.991 10.494 13.148 1.00 97.62 307 LEU A N 1
ATOM 2370 C CA . LEU A 1 307 ? -1.461 9.171 13.560 1.00 97.62 307 LEU A CA 1
ATOM 2371 C C . LEU A 1 307 ? -2.775 8.816 12.856 1.00 97.62 307 LEU A C 1
ATOM 2373 O O . LEU A 1 307 ? -3.677 9.647 12.788 1.00 97.62 307 LEU A O 1
ATOM 2377 N N . SER A 1 308 ? -2.890 7.571 12.401 1.00 97.50 308 SER A N 1
ATOM 2378 C CA . SER A 1 308 ? -4.123 6.955 11.884 1.00 97.50 308 SER A CA 1
ATOM 2379 C C . SER A 1 308 ? -4.169 5.467 12.266 1.00 97.50 308 SER A C 1
ATOM 2381 O O . SER A 1 308 ? -3.331 5.020 13.054 1.00 97.50 308 SER A O 1
ATOM 2383 N N . TYR A 1 309 ? -5.153 4.706 11.772 1.00 98.31 309 TYR A N 1
ATOM 2384 C CA . TYR A 1 309 ? -5.257 3.248 11.938 1.00 98.31 309 TYR A CA 1
ATOM 2385 C C . TYR A 1 309 ? -4.919 2.731 13.360 1.00 98.31 309 TYR A C 1
ATOM 2387 O O . TYR A 1 309 ? -3.935 2.011 13.540 1.00 98.31 309 TYR A O 1
ATOM 2395 N N . PRO A 1 310 ? -5.681 3.111 14.411 1.00 98.50 310 PRO A N 1
ATOM 2396 C CA . PRO A 1 310 ? -5.365 2.772 15.802 1.00 98.50 310 PRO A CA 1
ATOM 2397 C C . PRO A 1 310 ? -5.649 1.296 16.125 1.00 98.50 310 PRO A C 1
ATOM 2399 O O . PRO A 1 310 ? -6.608 0.974 16.832 1.00 98.50 310 PRO A O 1
ATOM 2402 N N . PHE A 1 311 ? -4.811 0.378 15.637 1.00 98.75 311 PHE A N 1
ATOM 2403 C CA . PHE A 1 311 ? -4.969 -1.056 15.870 1.00 98.75 311 PHE A CA 1
ATOM 2404 C C . PHE A 1 311 ? -4.829 -1.376 17.367 1.00 98.75 311 PHE A C 1
ATOM 2406 O O . PHE A 1 311 ? -3.725 -1.493 17.899 1.00 98.75 311 PHE A O 1
ATOM 2413 N N . VAL A 1 312 ? -5.963 -1.504 18.060 1.00 98.56 312 VAL A N 1
ATOM 2414 C CA . VAL A 1 312 ? -6.048 -1.760 19.506 1.00 98.56 312 VAL A CA 1
ATOM 2415 C C . VAL A 1 312 ? -6.371 -3.227 19.794 1.00 98.56 312 VAL A C 1
ATOM 2417 O O . VAL A 1 312 ? -7.155 -3.849 19.078 1.00 98.56 312 VAL A O 1
ATOM 2420 N N . PHE A 1 313 ? -5.790 -3.819 20.835 1.00 98.00 313 PHE A N 1
ATOM 2421 C CA . PHE A 1 313 ? -6.070 -5.202 21.241 1.00 98.00 313 PHE A CA 1
ATOM 2422 C C . PHE A 1 313 ? -5.797 -5.429 22.733 1.00 98.00 313 PHE A C 1
ATOM 2424 O O . PHE A 1 313 ? -5.070 -4.669 23.368 1.00 98.00 313 PHE A O 1
ATOM 2431 N N . GLU A 1 314 ? -6.391 -6.484 23.295 1.00 97.38 314 GLU A N 1
ATOM 2432 C CA . GLU A 1 314 ? -6.144 -6.923 24.672 1.00 97.38 314 GLU A CA 1
ATOM 2433 C C . GLU A 1 314 ? -5.207 -8.137 24.676 1.00 97.38 314 GLU A C 1
ATOM 2435 O O . GLU A 1 314 ? -5.398 -9.082 23.906 1.00 97.38 314 GLU A O 1
ATOM 2440 N N . ARG A 1 315 ? -4.201 -8.121 25.556 1.00 96.25 315 ARG A N 1
ATOM 2441 C CA . ARG A 1 315 ? -3.330 -9.270 25.838 1.00 96.25 315 ARG A CA 1
ATOM 2442 C C . ARG A 1 315 ? -2.822 -9.178 27.272 1.00 96.25 315 ARG A C 1
ATOM 2444 O O . ARG A 1 315 ? -2.435 -8.101 27.720 1.00 96.25 315 ARG A O 1
ATOM 2451 N N . ASP A 1 316 ? -2.851 -10.303 27.983 1.00 93.88 316 ASP A N 1
ATOM 2452 C CA . ASP A 1 316 ? -2.390 -10.433 29.374 1.00 93.88 316 ASP A CA 1
ATOM 2453 C C . ASP A 1 316 ? -3.045 -9.422 30.338 1.00 93.88 316 ASP A C 1
ATOM 2455 O O . ASP A 1 316 ? -2.407 -8.864 31.230 1.00 93.88 316 ASP A O 1
ATOM 2459 N N . GLY A 1 317 ? -4.340 -9.149 30.131 1.00 94.12 317 GLY A N 1
ATOM 2460 C CA . GLY A 1 317 ? -5.120 -8.192 30.925 1.00 94.12 317 GLY A CA 1
ATOM 2461 C C . GLY A 1 317 ? -4.720 -6.725 30.731 1.00 94.12 317 GLY A C 1
ATOM 2462 O O . GLY A 1 317 ? -5.162 -5.868 31.494 1.00 94.12 317 GLY A O 1
ATOM 2463 N N . GLN A 1 318 ? -3.875 -6.427 29.743 1.00 97.50 318 GLN A N 1
ATOM 2464 C CA . GLN A 1 318 ? -3.465 -5.080 29.358 1.00 97.50 318 GLN A CA 1
ATOM 2465 C C . GLN A 1 318 ? -4.026 -4.730 27.980 1.00 97.50 318 GLN A C 1
ATOM 2467 O O . GLN A 1 318 ? -4.221 -5.605 27.132 1.00 97.50 318 GLN A O 1
ATOM 2472 N N . ILE A 1 319 ? -4.246 -3.435 27.750 1.00 98.50 319 ILE A N 1
ATOM 2473 C CA . ILE A 1 319 ? -4.639 -2.925 26.438 1.00 98.50 319 ILE A CA 1
ATOM 2474 C C . ILE A 1 319 ? -3.425 -2.331 25.732 1.00 98.50 319 ILE A C 1
ATOM 2476 O O . ILE A 1 319 ? -2.680 -1.525 26.299 1.00 98.50 319 ILE A O 1
ATOM 2480 N N . TRP A 1 320 ? -3.281 -2.722 24.474 1.00 98.75 320 TRP A N 1
ATOM 2481 C CA . TRP A 1 320 ? -2.190 -2.367 23.588 1.00 98.75 320 TRP A CA 1
ATOM 2482 C C . TRP A 1 320 ? -2.717 -1.654 22.347 1.00 98.75 320 TRP A C 1
ATOM 2484 O O . TRP A 1 320 ? -3.830 -1.936 21.904 1.00 98.75 320 TRP A O 1
ATOM 2494 N N . MET A 1 321 ? -1.921 -0.755 21.775 1.00 98.81 321 MET A N 1
ATOM 2495 C CA . MET A 1 321 ? -2.241 -0.065 20.526 1.00 98.81 321 MET A CA 1
ATOM 2496 C C . MET A 1 321 ? -1.008 0.044 19.635 1.00 98.81 321 MET A C 1
ATOM 2498 O O . MET A 1 321 ? 0.086 0.333 20.117 1.00 98.81 321 MET A O 1
ATOM 2502 N N . ILE A 1 322 ? -1.210 -0.155 18.336 1.00 98.75 322 ILE A N 1
ATOM 2503 C CA . ILE A 1 322 ? -0.244 0.145 17.281 1.00 98.75 322 ILE A CA 1
ATOM 2504 C C . ILE A 1 322 ? -0.926 1.127 16.320 1.00 98.75 322 ILE A C 1
ATOM 2506 O O . ILE A 1 322 ? -1.703 0.683 15.474 1.00 98.75 322 ILE A O 1
ATOM 2510 N N . PRO A 1 323 ? -0.726 2.448 16.472 1.00 98.31 323 PRO A N 1
ATOM 2511 C CA . PRO A 1 323 ? -1.187 3.408 15.477 1.00 98.31 323 PRO A CA 1
ATOM 2512 C C . PRO A 1 323 ? -0.272 3.378 14.243 1.00 98.31 323 PRO A C 1
ATOM 2514 O O . PRO A 1 323 ? 0.901 3.003 14.332 1.00 98.31 323 PRO A O 1
ATOM 2517 N N . GLU A 1 324 ? -0.771 3.821 13.091 1.00 97.75 324 GLU A N 1
ATOM 2518 C CA . GLU A 1 324 ? 0.089 4.097 11.942 1.00 97.75 324 GLU A CA 1
ATOM 2519 C C . GLU A 1 324 ? 0.986 5.306 12.242 1.00 97.75 324 GLU A C 1
ATOM 2521 O O . GLU A 1 324 ? 0.515 6.421 12.460 1.00 97.75 324 GLU A O 1
ATOM 2526 N N . THR A 1 325 ? 2.298 5.076 12.203 1.00 95.69 325 THR A N 1
ATOM 2527 C CA . THR A 1 325 ? 3.357 6.083 12.376 1.00 95.69 325 THR A CA 1
ATOM 2528 C C . THR A 1 325 ? 4.251 6.162 11.136 1.00 95.69 325 THR A C 1
ATOM 2530 O O . THR A 1 325 ? 5.453 6.399 11.232 1.00 95.69 325 THR A O 1
ATOM 2533 N N . CYS A 1 326 ? 3.668 5.974 9.948 1.00 91.00 326 CYS A N 1
ATOM 2534 C CA . CYS A 1 326 ? 4.377 5.834 8.672 1.00 91.00 326 CYS A CA 1
ATOM 2535 C C . CYS A 1 326 ? 5.382 6.974 8.399 1.00 91.00 326 CYS A C 1
ATOM 2537 O O . CYS A 1 326 ? 6.504 6.724 7.960 1.00 91.00 326 CYS A O 1
ATOM 2539 N N . ALA A 1 327 ? 5.028 8.218 8.744 1.00 91.88 327 ALA A N 1
ATOM 2540 C CA . ALA A 1 327 ? 5.895 9.393 8.588 1.00 91.88 327 ALA A CA 1
ATOM 2541 C C . ALA A 1 327 ? 7.088 9.447 9.564 1.00 91.88 327 ALA A C 1
ATOM 2543 O O . ALA A 1 327 ? 8.020 10.216 9.340 1.00 91.88 327 ALA A O 1
ATOM 2544 N N . ALA A 1 328 ? 7.056 8.670 10.650 1.00 95.25 328 ALA A N 1
ATOM 2545 C CA . ALA A 1 328 ? 8.183 8.501 11.568 1.00 95.25 328 ALA A CA 1
ATOM 2546 C C . ALA A 1 328 ? 9.092 7.321 11.175 1.00 95.25 328 ALA A C 1
ATOM 2548 O O . ALA A 1 328 ? 10.100 7.093 11.837 1.00 95.25 328 ALA A O 1
ATOM 2549 N N . GLU A 1 329 ? 8.740 6.579 10.117 1.00 96.81 329 GLU A N 1
ATOM 2550 C CA . GLU A 1 329 ? 9.460 5.390 9.642 1.00 96.81 329 GLU A CA 1
ATOM 2551 C C . GLU A 1 329 ? 9.656 4.317 10.732 1.00 96.81 329 GLU A C 1
ATOM 2553 O O . GLU A 1 329 ? 10.653 3.586 10.762 1.00 96.81 329 GLU A O 1
ATOM 2558 N N . THR A 1 330 ? 8.695 4.225 11.652 1.00 97.56 330 THR A N 1
ATOM 2559 C CA . THR A 1 330 ? 8.666 3.264 12.756 1.00 97.56 330 THR A CA 1
ATOM 2560 C C . THR A 1 330 ? 7.315 2.564 12.827 1.00 97.56 330 THR A C 1
ATOM 2562 O O . THR A 1 330 ? 6.296 3.097 12.389 1.00 97.56 330 THR A O 1
ATOM 2565 N N . VAL A 1 331 ? 7.306 1.373 13.426 1.00 98.62 331 VAL A N 1
ATOM 2566 C CA . VAL A 1 331 ? 6.095 0.726 13.947 1.00 98.62 331 VAL A CA 1
ATOM 2567 C C . VAL A 1 331 ? 6.200 0.726 15.462 1.00 98.62 331 VAL A C 1
ATOM 2569 O O . VAL A 1 331 ? 7.160 0.188 16.013 1.00 98.62 331 VAL A O 1
ATOM 2572 N N . GLU A 1 332 ? 5.239 1.339 16.142 1.00 98.38 332 GLU A N 1
ATOM 2573 C CA . GLU A 1 332 ? 5.333 1.625 17.573 1.00 98.38 332 GLU A CA 1
ATOM 2574 C C . GLU A 1 332 ? 4.219 0.943 18.361 1.00 98.38 332 GLU A C 1
ATOM 2576 O O . GLU A 1 332 ? 3.052 1.000 17.988 1.00 98.38 332 GLU A O 1
ATOM 2581 N N . LEU A 1 333 ? 4.589 0.305 19.471 1.00 98.75 333 LEU A N 1
ATOM 2582 C CA . LEU A 1 333 ? 3.666 -0.353 20.384 1.00 98.75 333 LEU A CA 1
ATOM 2583 C C . LEU A 1 333 ? 3.461 0.512 21.624 1.00 98.75 333 LEU A C 1
ATOM 2585 O O . LEU A 1 333 ? 4.423 0.861 22.312 1.00 98.75 333 LEU A O 1
ATOM 2589 N N . TYR A 1 334 ? 2.203 0.789 21.939 1.00 98.81 334 TYR A N 1
ATOM 2590 C CA . TYR A 1 334 ? 1.782 1.538 23.114 1.00 98.81 334 TYR A CA 1
ATOM 2591 C C . TYR A 1 334 ? 0.990 0.650 24.069 1.00 98.81 334 TYR A C 1
ATOM 2593 O O . TYR A 1 334 ? 0.242 -0.225 23.636 1.00 98.81 334 TYR A O 1
ATOM 2601 N N . ARG A 1 335 ? 1.110 0.918 25.371 1.00 98.69 335 ARG A N 1
ATOM 2602 C CA . ARG A 1 335 ? 0.320 0.290 26.436 1.00 98.69 335 ARG A CA 1
ATOM 2603 C C . ARG A 1 335 ? -0.504 1.337 27.172 1.00 98.69 335 ARG A C 1
ATOM 2605 O O . ARG A 1 335 ? 0.011 2.405 27.502 1.00 98.69 335 ARG A O 1
ATOM 2612 N N . ALA A 1 336 ? -1.765 1.038 27.456 1.00 98.50 336 ALA A N 1
ATOM 2613 C CA . ALA A 1 336 ? -2.612 1.926 28.245 1.00 98.50 336 ALA A CA 1
ATOM 2614 C C . ALA A 1 336 ? -2.266 1.823 29.741 1.00 98.50 336 ALA A C 1
ATOM 2616 O O . ALA A 1 336 ? -2.168 0.727 30.291 1.00 98.50 336 ALA A O 1
ATOM 2617 N N . THR A 1 337 ? -2.117 2.963 30.417 1.00 97.75 337 THR A N 1
ATOM 2618 C CA . THR A 1 337 ? -1.969 3.037 31.887 1.00 97.75 337 THR A CA 1
ATOM 2619 C C . THR A 1 337 ? -3.241 3.512 32.587 1.00 97.75 337 THR A C 1
ATOM 2621 O O . THR A 1 337 ? -3.433 3.229 33.767 1.00 97.75 337 THR A O 1
ATOM 2624 N N . SER A 1 338 ? -4.135 4.187 31.859 1.00 96.31 338 SER A N 1
ATOM 2625 C CA . SER A 1 338 ? -5.426 4.680 32.347 1.00 96.31 338 SER A CA 1
ATOM 2626 C C . SER A 1 338 ? -6.474 4.630 31.228 1.00 96.31 338 SER A C 1
ATOM 2628 O O . SER A 1 338 ? -6.960 5.655 30.748 1.00 96.31 338 SER A O 1
ATOM 2630 N N . PHE A 1 339 ? -6.800 3.409 30.786 1.00 97.06 339 PHE A N 1
ATOM 2631 C CA . PHE A 1 339 ? -7.713 3.154 29.664 1.00 97.06 339 PHE A CA 1
ATOM 2632 C C . PHE A 1 339 ? -9.030 3.961 29.780 1.00 97.06 339 PHE A C 1
ATOM 2634 O O . PHE A 1 339 ? -9.638 3.963 30.854 1.00 97.06 339 PHE A O 1
ATOM 2641 N N . PRO A 1 340 ? -9.505 4.632 28.706 1.00 96.69 340 PRO A N 1
ATOM 2642 C CA . PRO A 1 340 ? -9.055 4.535 27.309 1.00 96.69 340 PRO A CA 1
ATOM 2643 C C . PRO A 1 340 ? -7.850 5.417 26.927 1.00 96.69 340 PRO A C 1
ATOM 2645 O O . PRO A 1 340 ? -7.454 5.423 25.762 1.00 96.69 340 PRO A O 1
ATOM 2648 N N . GLY A 1 341 ? -7.264 6.146 27.881 1.00 96.25 341 GLY A N 1
ATOM 2649 C CA . GLY A 1 341 ? -6.093 7.000 27.680 1.00 96.25 341 GLY A CA 1
ATOM 2650 C C . GLY A 1 341 ? -4.830 6.500 28.389 1.00 96.25 341 GLY A C 1
ATOM 2651 O O . GLY A 1 341 ? -4.659 5.310 28.674 1.00 96.25 341 GLY A O 1
ATOM 2652 N N . GLY A 1 342 ? -3.920 7.440 28.664 1.00 97.44 342 GLY A N 1
ATOM 2653 C CA . GLY A 1 342 ? -2.676 7.164 29.389 1.00 97.44 342 GLY A CA 1
ATOM 2654 C C . GLY A 1 342 ? -1.722 6.253 28.618 1.00 97.44 342 GLY A C 1
ATOM 2655 O O . GLY A 1 342 ? -1.107 5.366 29.209 1.00 97.44 342 GLY A O 1
ATOM 2656 N N . TRP A 1 343 ? -1.644 6.420 27.301 1.00 98.56 343 TRP A N 1
ATOM 2657 C CA . TRP A 1 343 ? -0.800 5.608 26.432 1.00 98.56 343 TRP A CA 1
ATOM 2658 C C . TRP A 1 343 ? 0.682 5.918 26.637 1.00 98.56 343 TRP A C 1
ATOM 2660 O O . TRP A 1 343 ? 1.116 7.059 26.496 1.00 98.56 343 TRP A O 1
ATOM 2670 N N . VAL A 1 344 ? 1.464 4.883 26.943 1.00 98.31 344 VAL A N 1
ATOM 2671 C CA . VAL A 1 344 ? 2.927 4.954 27.032 1.00 98.31 344 VAL A CA 1
ATOM 2672 C C . VAL A 1 344 ? 3.540 4.095 25.935 1.00 98.31 344 VAL A C 1
ATOM 2674 O O . VAL A 1 344 ? 3.106 2.962 25.725 1.00 98.31 344 VAL A O 1
ATOM 2677 N N . LYS A 1 345 ? 4.534 4.630 25.218 1.00 98.25 345 LYS A N 1
ATOM 2678 C CA . LYS A 1 345 ? 5.279 3.866 24.212 1.00 98.25 345 LYS A CA 1
ATOM 2679 C C . LYS A 1 345 ? 6.099 2.788 24.919 1.00 98.25 345 LYS A C 1
ATOM 2681 O O . LYS A 1 345 ? 7.004 3.107 25.685 1.00 98.25 345 LYS A O 1
ATOM 2686 N N . GLU A 1 346 ? 5.775 1.529 24.658 1.00 98.19 346 GLU A N 1
ATOM 2687 C CA . GLU A 1 346 ? 6.446 0.370 25.247 1.00 98.19 346 GLU A CA 1
ATOM 2688 C C . GLU A 1 346 ? 7.638 -0.069 24.387 1.00 98.19 346 GLU A C 1
ATOM 2690 O O . GLU A 1 346 ? 8.706 -0.373 24.914 1.00 98.19 346 GLU A O 1
ATOM 2695 N N . ALA A 1 347 ? 7.477 -0.089 23.058 1.00 97.94 347 ALA A N 1
ATOM 2696 C CA . ALA A 1 347 ? 8.517 -0.560 22.145 1.00 97.94 347 ALA A CA 1
ATOM 2697 C C . ALA A 1 347 ? 8.416 0.067 20.746 1.00 97.94 347 ALA A C 1
ATOM 2699 O O . ALA A 1 347 ? 7.338 0.431 20.278 1.00 97.94 347 ALA A O 1
ATOM 2700 N N . THR A 1 348 ? 9.552 0.128 20.048 1.00 98.38 348 THR A N 1
ATOM 2701 C CA . THR A 1 348 ? 9.602 0.276 18.587 1.00 98.38 348 THR A CA 1
ATOM 2702 C C . THR A 1 348 ? 9.748 -1.126 17.994 1.00 98.38 348 THR A C 1
ATOM 2704 O O . THR A 1 348 ? 10.793 -1.750 18.158 1.00 98.38 348 THR A O 1
ATOM 2707 N N . LEU A 1 349 ? 8.698 -1.637 17.349 1.00 98.62 349 LEU A N 1
ATOM 2708 C CA . LEU A 1 349 ? 8.639 -2.993 16.795 1.00 98.62 349 LEU A CA 1
ATOM 2709 C C . LEU A 1 349 ? 9.452 -3.134 15.504 1.00 98.62 349 LEU A C 1
ATOM 2711 O O . LEU A 1 349 ? 10.080 -4.168 15.293 1.00 98.62 349 LEU A O 1
ATOM 2715 N N . LEU A 1 350 ? 9.439 -2.097 14.662 1.00 98.44 350 LEU A N 1
ATOM 2716 C CA . LEU A 1 350 ? 10.223 -1.977 13.429 1.00 98.44 350 LEU A CA 1
ATOM 2717 C C . LEU A 1 350 ? 10.714 -0.529 13.273 1.00 98.44 350 LEU A C 1
ATOM 2719 O O . LEU A 1 350 ? 10.040 0.401 13.717 1.00 98.44 350 LEU A O 1
ATOM 2723 N N . SER A 1 351 ? 11.865 -0.331 12.628 1.00 97.25 351 SER A N 1
ATOM 2724 C CA . SER A 1 351 ? 12.487 0.985 12.410 1.00 97.25 351 SER A CA 1
ATOM 2725 C C . SER A 1 351 ? 13.088 1.110 11.012 1.00 97.25 351 SER A C 1
ATOM 2727 O O . SER A 1 351 ? 13.576 0.115 10.477 1.00 97.25 351 SER A O 1
ATOM 2729 N N . GLY A 1 352 ? 13.128 2.329 10.470 1.00 96.19 352 GLY A N 1
ATOM 2730 C CA . GLY A 1 352 ? 13.647 2.608 9.128 1.00 96.19 352 GLY A CA 1
ATOM 2731 C C . GLY A 1 352 ? 12.726 2.090 8.024 1.00 96.19 352 GLY A C 1
ATOM 2732 O O . GLY A 1 352 ? 13.201 1.685 6.967 1.00 96.19 352 GLY A O 1
ATOM 2733 N N . ILE A 1 353 ? 11.419 2.024 8.296 1.00 95.56 353 ILE A N 1
ATOM 2734 C CA . ILE A 1 353 ? 10.427 1.472 7.377 1.00 95.56 353 ILE A CA 1
ATOM 2735 C C . ILE A 1 353 ? 9.170 2.338 7.324 1.00 95.56 353 ILE A C 1
ATOM 2737 O O . ILE A 1 353 ? 8.544 2.625 8.340 1.00 95.56 353 ILE A O 1
ATOM 2741 N N . SER A 1 354 ? 8.766 2.714 6.113 1.00 96.31 354 SER A N 1
ATOM 2742 C CA . SER A 1 354 ? 7.481 3.361 5.849 1.00 96.31 354 SER A CA 1
ATOM 2743 C C . SER A 1 354 ? 6.408 2.275 5.715 1.00 96.31 354 SER A C 1
ATOM 2745 O O . SER A 1 354 ? 6.235 1.692 4.642 1.00 96.31 354 SER A O 1
ATOM 2747 N N . ALA A 1 355 ? 5.757 1.951 6.836 1.00 97.25 355 ALA A N 1
ATOM 2748 C CA . ALA A 1 355 ? 4.723 0.923 6.942 1.00 97.25 355 ALA A CA 1
ATOM 2749 C C . ALA A 1 355 ? 3.355 1.543 7.262 1.00 97.25 355 ALA A C 1
ATOM 2751 O O . ALA A 1 355 ? 3.245 2.342 8.194 1.00 97.25 355 ALA A O 1
ATOM 2752 N N . SER A 1 356 ? 2.331 1.139 6.513 1.00 96.81 356 SER A N 1
ATOM 2753 C CA . SER A 1 356 ? 0.945 1.580 6.689 1.00 96.81 356 SER A CA 1
ATOM 2754 C C . SER A 1 356 ? 0.020 0.437 7.115 1.00 96.81 356 SER A C 1
ATOM 2756 O O . SER A 1 356 ? 0.247 -0.728 6.769 1.00 96.81 356 SER A O 1
ATOM 2758 N N . ASP A 1 357 ? -1.022 0.796 7.865 1.00 97.75 357 ASP A N 1
ATOM 2759 C CA . ASP A 1 357 ? -2.115 -0.061 8.342 1.00 97.75 357 ASP A CA 1
ATOM 2760 C C . ASP A 1 357 ? -1.659 -1.355 9.057 1.00 97.75 357 ASP A C 1
ATOM 2762 O O . ASP A 1 357 ? -2.146 -2.465 8.795 1.00 97.75 357 ASP A O 1
ATOM 2766 N N . VAL A 1 358 ? -0.696 -1.230 9.976 1.00 98.50 358 VAL A N 1
ATOM 2767 C CA . VAL A 1 358 ? -0.112 -2.374 10.694 1.00 98.50 358 VAL A CA 1
ATOM 2768 C C . VAL A 1 358 ? -1.191 -3.165 11.437 1.00 98.50 358 VAL A C 1
ATOM 2770 O O . VAL A 1 358 ? -1.865 -2.660 12.330 1.00 98.50 358 VAL A O 1
ATOM 2773 N N . THR A 1 359 ? -1.325 -4.443 11.091 1.00 98.62 359 THR A N 1
ATOM 2774 C CA . THR A 1 359 ? -2.355 -5.338 11.630 1.00 98.62 359 THR A CA 1
ATOM 2775 C C . THR A 1 359 ? -1.721 -6.622 12.142 1.00 98.62 359 THR A C 1
ATOM 2777 O O . THR A 1 359 ? -0.970 -7.275 11.415 1.00 98.62 359 THR A O 1
ATOM 2780 N N . LEU A 1 360 ? -2.039 -7.009 13.381 1.00 98.50 360 LEU A N 1
ATOM 2781 C CA . LEU A 1 360 ? -1.548 -8.253 13.978 1.00 98.50 360 LEU A CA 1
ATOM 2782 C C . LEU A 1 360 ? -2.603 -9.360 13.969 1.00 98.50 360 LEU A C 1
ATOM 2784 O O . LEU A 1 360 ? -3.797 -9.108 14.146 1.00 98.50 360 LEU A O 1
ATOM 2788 N N . ILE A 1 361 ? -2.140 -10.601 13.844 1.00 97.88 361 ILE A N 1
ATOM 2789 C CA . ILE A 1 361 ? -2.939 -11.803 14.083 1.00 97.88 361 ILE A CA 1
ATOM 2790 C C . ILE A 1 361 ? -2.071 -12.891 14.724 1.00 97.88 361 ILE A C 1
ATOM 2792 O O . ILE A 1 361 ? -0.933 -13.119 14.314 1.00 97.88 361 ILE A O 1
ATOM 2796 N N . GLU A 1 362 ? -2.612 -13.570 15.733 1.00 96.12 362 GLU A N 1
ATOM 2797 C CA . GLU A 1 362 ? -2.029 -14.799 16.273 1.00 96.12 362 GLU A CA 1
ATOM 2798 C C . GLU A 1 362 ? -2.600 -15.989 15.488 1.00 96.12 362 GLU A C 1
ATOM 2800 O O . GLU A 1 362 ? -3.817 -16.136 15.346 1.00 96.12 362 GLU A O 1
ATOM 2805 N N . ASN A 1 363 ? -1.722 -16.828 14.944 1.00 93.56 363 ASN A N 1
ATOM 2806 C CA . ASN A 1 363 ? -2.082 -18.030 14.202 1.00 93.56 363 ASN A CA 1
ATOM 2807 C C . ASN A 1 363 ? -1.173 -19.184 14.635 1.00 93.56 363 ASN A C 1
ATOM 2809 O O . ASN A 1 363 ? 0.046 -19.079 14.523 1.00 93.56 363 ASN A O 1
ATOM 2813 N N . LEU A 1 364 ? -1.771 -20.277 15.123 1.00 89.25 364 LEU A N 1
ATOM 2814 C CA . LEU A 1 364 ? -1.065 -21.479 15.595 1.00 89.25 364 LEU A CA 1
ATOM 2815 C C . LEU A 1 364 ? 0.061 -21.187 16.614 1.00 89.25 364 LEU A C 1
ATOM 2817 O O . LEU A 1 364 ? 1.124 -21.797 16.563 1.00 89.25 364 LEU A O 1
ATOM 2821 N N . GLY A 1 365 ? -0.173 -20.251 17.542 1.00 91.38 365 GLY A N 1
ATOM 2822 C CA . GLY A 1 365 ? 0.795 -19.870 18.583 1.00 91.38 365 GLY A CA 1
ATOM 2823 C C . GLY A 1 365 ? 1.926 -18.949 18.110 1.00 91.38 365 GLY A C 1
ATOM 2824 O O . GLY A 1 365 ? 2.829 -18.658 18.887 1.00 91.38 365 GLY A O 1
ATOM 2825 N N . GLN A 1 366 ? 1.869 -18.480 16.862 1.00 96.19 366 GLN A N 1
ATOM 2826 C CA . GLN A 1 366 ? 2.818 -17.540 16.277 1.00 96.19 366 GLN A CA 1
ATOM 2827 C C . GLN A 1 366 ? 2.126 -16.207 15.981 1.00 96.19 366 GLN A C 1
ATOM 2829 O O . GLN A 1 366 ? 0.997 -16.181 15.484 1.00 96.19 366 GLN A O 1
ATOM 2834 N N . TRP A 1 367 ? 2.814 -15.092 16.218 1.00 98.19 367 TRP A N 1
ATOM 2835 C CA . TRP A 1 367 ? 2.345 -13.771 15.819 1.00 98.19 367 TRP A CA 1
ATOM 2836 C C . TRP A 1 367 ? 2.771 -13.437 14.399 1.00 98.19 367 TRP A C 1
ATOM 2838 O O . TRP A 1 367 ? 3.911 -13.677 13.997 1.00 98.19 367 TRP A O 1
ATOM 2848 N N . TRP A 1 368 ? 1.848 -12.829 13.664 1.00 98.69 368 TRP A N 1
ATOM 2849 C CA . TRP A 1 368 ? 2.052 -12.342 12.310 1.00 98.69 368 TRP A CA 1
ATOM 2850 C C . TRP A 1 368 ? 1.663 -10.871 12.231 1.00 98.69 368 TRP A C 1
ATOM 2852 O O . TRP A 1 368 ? 0.587 -10.485 12.688 1.00 98.69 368 TRP A O 1
ATOM 2862 N N . MET A 1 369 ? 2.535 -10.062 11.640 1.00 98.81 369 MET A N 1
ATOM 2863 C CA . MET A 1 369 ? 2.306 -8.645 11.373 1.00 98.81 369 MET A CA 1
ATOM 2864 C C . MET A 1 369 ? 2.139 -8.450 9.875 1.00 98.81 369 MET A C 1
ATOM 2866 O O . MET A 1 369 ? 2.980 -8.912 9.112 1.00 98.81 369 MET A O 1
ATOM 2870 N N . PHE A 1 370 ? 1.086 -7.750 9.468 1.00 98.81 370 PHE A N 1
ATOM 2871 C CA . PHE A 1 370 ? 0.797 -7.382 8.085 1.00 98.81 370 PHE A CA 1
ATOM 2872 C C . PHE A 1 370 ? 0.825 -5.863 7.959 1.00 98.81 370 PHE A C 1
ATOM 2874 O O . PHE A 1 370 ? 0.224 -5.180 8.785 1.00 98.81 370 PHE A O 1
ATOM 2881 N N . ALA A 1 371 ? 1.485 -5.348 6.927 1.00 98.69 371 ALA A N 1
ATOM 2882 C CA . ALA A 1 371 ? 1.475 -3.925 6.599 1.00 98.69 371 ALA A CA 1
ATOM 2883 C C . ALA A 1 371 ? 1.765 -3.725 5.110 1.00 98.69 371 ALA A C 1
ATOM 2885 O O . ALA A 1 371 ? 2.461 -4.546 4.503 1.00 98.69 371 ALA A O 1
ATOM 2886 N N . THR A 1 372 ? 1.289 -2.631 4.517 1.00 98.31 372 THR A N 1
ATOM 2887 C CA . THR A 1 372 ? 1.835 -2.197 3.225 1.00 98.31 372 THR A CA 1
ATOM 2888 C C . THR A 1 372 ? 3.098 -1.381 3.430 1.00 98.31 372 THR A C 1
ATOM 2890 O O . THR A 1 372 ? 3.175 -0.578 4.356 1.00 98.31 372 THR A O 1
ATOM 2893 N N . VAL A 1 373 ? 4.105 -1.601 2.583 1.00 97.62 373 VAL A N 1
ATOM 2894 C CA . VAL A 1 373 ? 5.417 -0.959 2.714 1.00 97.62 373 VAL A CA 1
ATOM 2895 C C . VAL A 1 373 ? 5.771 -0.162 1.472 1.00 97.62 373 VAL A C 1
ATOM 2897 O O . VAL A 1 373 ? 5.712 -0.645 0.331 1.00 97.62 373 VAL A O 1
ATOM 2900 N N . ARG A 1 374 ? 6.220 1.066 1.715 1.00 94.06 374 ARG A N 1
ATOM 2901 C CA . ARG A 1 374 ? 6.821 1.923 0.701 1.00 94.06 374 ARG A CA 1
ATOM 2902 C C . ARG A 1 374 ? 8.340 1.905 0.853 1.00 94.06 374 ARG A C 1
ATOM 2904 O O . ARG A 1 374 ? 8.896 2.479 1.781 1.00 94.06 374 ARG A O 1
ATOM 2911 N N . ASP A 1 375 ? 9.006 1.222 -0.070 1.00 87.69 375 ASP A N 1
ATOM 2912 C CA . ASP A 1 375 ? 10.461 1.050 -0.084 1.00 87.69 375 ASP A CA 1
ATOM 2913 C C . ASP A 1 375 ? 11.087 2.050 -1.068 1.00 87.69 375 ASP A C 1
ATOM 2915 O O . ASP A 1 375 ? 11.200 1.785 -2.268 1.00 87.69 375 ASP A O 1
ATOM 2919 N N . GLY A 1 376 ? 11.391 3.250 -0.561 1.00 81.38 376 GLY A N 1
ATOM 2920 C CA . GLY A 1 376 ? 11.913 4.400 -1.312 1.00 81.38 376 GLY A CA 1
ATOM 2921 C C . GLY A 1 376 ? 10.860 5.118 -2.169 1.00 81.38 376 GLY A C 1
ATOM 2922 O O . GLY A 1 376 ? 10.646 6.327 -2.027 1.00 81.38 376 GLY A O 1
ATOM 2923 N N . GLY A 1 377 ? 10.163 4.363 -3.017 1.00 89.19 377 GLY A N 1
ATOM 2924 C CA . GLY A 1 377 ? 9.181 4.847 -3.986 1.00 89.19 377 GLY A CA 1
ATOM 2925 C C . GLY A 1 377 ? 7.938 3.961 -4.087 1.00 89.19 377 GLY A C 1
ATOM 2926 O O . GLY A 1 377 ? 7.764 3.019 -3.312 1.00 89.19 377 GLY A O 1
ATOM 2927 N N . GLY A 1 378 ? 7.071 4.263 -5.053 1.00 93.25 378 GLY A N 1
ATOM 2928 C CA . GLY A 1 378 ? 5.844 3.501 -5.284 1.00 93.25 378 GLY A CA 1
ATOM 2929 C C . GLY A 1 378 ? 4.650 3.929 -4.435 1.00 93.25 378 GLY A C 1
ATOM 2930 O O . GLY A 1 378 ? 4.731 4.838 -3.604 1.00 93.25 378 GLY A O 1
ATOM 2931 N N . SER A 1 379 ? 3.537 3.229 -4.654 1.00 94.81 379 SER A N 1
ATOM 2932 C CA . SER A 1 379 ? 2.298 3.409 -3.899 1.00 94.81 379 SER A CA 1
ATOM 2933 C C . SER A 1 379 ? 2.442 2.941 -2.451 1.00 94.81 379 SER A C 1
ATOM 2935 O O . SER A 1 379 ? 3.119 1.956 -2.155 1.00 94.81 379 SER A O 1
ATOM 2937 N N . TYR A 1 380 ? 1.745 3.619 -1.542 1.00 94.19 380 TYR A N 1
ATOM 2938 C CA . TYR A 1 380 ? 1.631 3.229 -0.131 1.00 94.19 380 TYR A CA 1
ATOM 2939 C C . TYR A 1 380 ? 0.735 2.001 0.089 1.00 94.19 380 TYR A C 1
ATOM 2941 O O . TYR A 1 380 ? 0.641 1.498 1.207 1.00 94.19 380 TYR A O 1
ATOM 2949 N N . SER A 1 381 ? 0.050 1.526 -0.952 1.00 96.50 381 SER A N 1
ATOM 2950 C CA . SER A 1 381 ? -1.099 0.628 -0.813 1.00 96.50 381 SER A CA 1
ATOM 2951 C C . SER A 1 381 ? -0.971 -0.690 -1.581 1.00 96.50 381 SER A C 1
ATOM 2953 O O . SER A 1 381 ? -1.850 -1.539 -1.458 1.00 96.50 381 SER A O 1
ATOM 2955 N N . ASP A 1 382 ? 0.081 -0.885 -2.381 1.00 97.25 382 ASP A N 1
ATOM 2956 C CA . ASP A 1 382 ? 0.188 -2.050 -3.266 1.00 97.25 382 ASP A CA 1
ATOM 2957 C C . ASP A 1 382 ? 1.145 -3.145 -2.787 1.00 97.25 382 ASP A C 1
ATOM 2959 O O . ASP A 1 382 ? 0.913 -4.292 -3.138 1.00 97.25 382 ASP A O 1
ATOM 2963 N N . ALA A 1 383 ? 2.174 -2.876 -1.981 1.00 98.12 383 ALA A N 1
ATOM 2964 C CA . ALA A 1 383 ? 3.117 -3.917 -1.553 1.00 98.12 383 ALA A CA 1
ATOM 2965 C C . ALA A 1 383 ? 2.874 -4.389 -0.123 1.00 98.12 383 ALA A C 1
ATOM 2967 O O . ALA A 1 383 ? 3.299 -3.741 0.830 1.00 98.12 383 ALA A O 1
ATOM 2968 N N . LEU A 1 384 ? 2.251 -5.557 0.022 1.00 98.56 384 LEU A N 1
ATOM 2969 C CA . LEU A 1 384 ? 2.065 -6.212 1.308 1.00 98.56 384 LEU A CA 1
ATOM 2970 C C . LEU A 1 384 ? 3.361 -6.886 1.767 1.00 98.56 384 LEU A C 1
ATOM 2972 O O . LEU A 1 384 ? 3.920 -7.739 1.071 1.00 98.56 384 LEU A O 1
ATOM 2976 N N . HIS A 1 385 ? 3.779 -6.559 2.982 1.00 98.62 385 HIS A N 1
ATOM 2977 C CA . HIS A 1 385 ? 4.844 -7.233 3.708 1.00 98.62 385 HIS A CA 1
ATOM 2978 C C . HIS A 1 385 ? 4.283 -7.924 4.953 1.00 98.62 385 HIS A C 1
ATOM 2980 O O . HIS A 1 385 ? 3.289 -7.488 5.541 1.00 98.62 385 HIS A O 1
ATOM 2986 N N . ILE A 1 386 ? 4.938 -9.018 5.336 1.00 98.69 386 ILE A N 1
ATOM 2987 C CA . ILE A 1 386 ? 4.617 -9.820 6.511 1.00 98.69 386 ILE A CA 1
ATOM 2988 C C . ILE A 1 386 ? 5.864 -9.997 7.382 1.00 98.69 386 ILE A C 1
ATOM 2990 O O . ILE A 1 386 ? 6.971 -10.183 6.871 1.00 98.69 386 ILE A O 1
ATOM 2994 N N . TRP A 1 387 ? 5.683 -9.996 8.699 1.00 98.69 387 TRP A N 1
ATOM 2995 C CA . TRP A 1 387 ? 6.692 -10.418 9.671 1.00 98.69 387 TRP A CA 1
ATOM 2996 C C . TRP A 1 387 ? 6.108 -11.454 10.617 1.00 98.69 387 TRP A C 1
ATOM 2998 O O . TRP A 1 387 ? 4.893 -11.533 10.792 1.00 98.69 387 TRP A O 1
ATOM 3008 N N . THR A 1 388 ? 6.982 -12.228 11.249 1.00 98.56 388 THR A N 1
ATOM 3009 C CA . THR A 1 388 ? 6.614 -13.240 12.235 1.00 98.56 388 THR A CA 1
ATOM 3010 C C . THR A 1 388 ? 7.417 -13.086 13.525 1.00 98.56 388 THR A C 1
ATOM 3012 O O . THR A 1 388 ? 8.590 -12.709 13.479 1.00 98.56 388 THR A O 1
ATOM 3015 N N . ALA A 1 389 ? 6.790 -13.363 14.668 1.00 98.31 389 ALA A N 1
ATOM 3016 C CA . ALA A 1 389 ? 7.415 -13.321 15.988 1.00 98.31 389 ALA A CA 1
ATOM 3017 C C . ALA A 1 389 ? 6.733 -14.292 16.963 1.00 98.31 389 ALA A C 1
ATOM 3019 O O . ALA A 1 389 ? 5.538 -14.560 16.856 1.00 98.31 389 ALA A O 1
ATOM 3020 N N . ASN A 1 390 ? 7.483 -14.797 17.943 1.00 97.44 390 ASN A N 1
ATOM 3021 C CA . ASN A 1 390 ? 6.917 -15.668 18.984 1.00 97.44 390 ASN A CA 1
ATOM 3022 C C . ASN A 1 390 ? 6.084 -14.870 20.006 1.00 97.44 390 ASN A C 1
ATOM 3024 O O . ASN A 1 390 ? 5.274 -15.435 20.731 1.00 97.44 390 ASN A O 1
ATOM 3028 N N . ASP A 1 391 ? 6.286 -13.553 20.064 1.00 97.25 391 ASP A N 1
ATOM 3029 C CA . ASP A 1 391 ? 5.593 -12.617 20.945 1.00 97.25 391 ASP A CA 1
ATOM 3030 C C . ASP A 1 391 ? 5.233 -11.358 20.144 1.00 97.25 391 ASP A C 1
ATOM 3032 O O . ASP A 1 391 ? 6.008 -10.927 19.289 1.00 97.25 391 ASP A O 1
ATOM 3036 N N . PHE A 1 392 ? 4.079 -10.744 20.416 1.00 97.62 392 PHE A N 1
ATOM 3037 C CA . PHE A 1 392 ? 3.625 -9.535 19.714 1.00 97.62 392 PHE A CA 1
ATOM 3038 C C . PHE A 1 392 ? 4.567 -8.330 19.901 1.00 97.62 392 PHE A C 1
ATOM 3040 O O . PHE A 1 392 ? 4.543 -7.388 19.108 1.00 97.62 392 PHE A O 1
ATOM 3047 N N . ARG A 1 393 ? 5.419 -8.354 20.932 1.00 97.56 393 ARG A N 1
ATOM 3048 C CA . ARG A 1 393 ? 6.463 -7.348 21.184 1.00 97.56 393 ARG A CA 1
ATOM 3049 C C . ARG A 1 393 ? 7.726 -7.586 20.352 1.00 97.56 393 ARG A C 1
ATOM 3051 O O . ARG A 1 393 ? 8.623 -6.747 20.358 1.00 97.56 393 ARG A O 1
ATOM 3058 N N . GLY A 1 394 ? 7.797 -8.697 19.620 1.00 96.50 394 GLY A N 1
ATOM 3059 C CA . GLY A 1 394 ? 8.941 -9.090 18.807 1.00 96.50 394 GLY A CA 1
ATOM 3060 C C . GLY A 1 394 ? 9.930 -10.018 19.536 1.00 96.50 394 GLY A C 1
ATOM 3061 O O . GLY A 1 394 ? 9.602 -10.595 20.573 1.00 96.50 394 GLY A O 1
ATOM 3062 N N . PRO A 1 395 ? 11.153 -10.187 18.998 1.00 97.44 395 PRO A N 1
ATOM 3063 C CA . PRO A 1 395 ? 11.649 -9.554 17.776 1.00 97.44 395 PRO A CA 1
ATOM 3064 C C . PRO A 1 395 ? 10.903 -10.049 16.531 1.00 97.44 395 PRO A C 1
ATOM 3066 O O . PRO A 1 395 ? 10.555 -11.224 16.422 1.00 97.44 395 PRO A O 1
ATOM 3069 N N . TRP A 1 396 ? 10.668 -9.139 15.589 1.00 98.44 396 TRP A N 1
ATOM 3070 C CA . TRP A 1 396 ? 9.963 -9.425 14.343 1.00 98.44 396 TRP A CA 1
ATOM 3071 C C . TRP A 1 396 ? 10.938 -9.833 13.240 1.00 98.44 396 TRP A C 1
ATOM 3073 O O . TRP A 1 396 ? 11.857 -9.091 12.902 1.00 98.44 396 TRP A O 1
ATOM 3083 N N . THR A 1 397 ? 10.716 -11.007 12.651 1.00 98.19 397 THR A N 1
ATOM 3084 C CA . THR A 1 397 ? 11.507 -11.521 11.525 1.00 98.19 397 THR A CA 1
ATOM 3085 C C . THR A 1 397 ? 10.740 -11.310 10.220 1.00 98.19 397 THR A C 1
ATOM 3087 O O . THR A 1 397 ? 9.583 -11.730 10.143 1.00 98.19 397 THR A O 1
ATOM 3090 N N . PRO A 1 398 ? 11.329 -10.677 9.186 1.00 97.81 398 PRO A N 1
ATOM 3091 C CA . PRO A 1 398 ? 10.652 -10.489 7.906 1.00 97.81 398 PRO A CA 1
ATOM 3092 C C . PRO A 1 398 ? 10.375 -11.833 7.229 1.00 97.81 398 PRO A C 1
ATOM 3094 O O . PRO A 1 398 ? 11.223 -12.724 7.206 1.00 97.81 398 PRO A O 1
ATOM 3097 N N . HIS A 1 399 ? 9.187 -11.971 6.647 1.00 97.81 399 HIS A N 1
ATOM 3098 C CA . HIS A 1 399 ? 8.836 -13.134 5.847 1.00 97.81 399 HIS A CA 1
ATOM 3099 C C . HIS A 1 399 ? 9.697 -13.181 4.574 1.00 97.81 399 HIS A C 1
ATOM 3101 O O . HIS A 1 399 ? 9.864 -12.170 3.888 1.00 97.81 399 HIS A O 1
ATOM 3107 N N . ARG A 1 400 ? 10.215 -14.365 4.218 1.00 95.38 400 ARG A N 1
ATOM 3108 C CA . ARG A 1 400 ? 11.156 -14.539 3.089 1.00 95.38 400 ARG A CA 1
ATOM 3109 C C . ARG A 1 400 ? 10.582 -14.135 1.727 1.00 95.38 400 ARG A C 1
ATOM 3111 O O . ARG A 1 400 ? 11.323 -13.851 0.797 1.00 95.38 400 ARG A O 1
ATOM 3118 N N . GLY A 1 401 ? 9.256 -14.149 1.613 1.00 95.69 401 GLY A N 1
ATOM 3119 C CA . GLY A 1 401 ? 8.522 -13.750 0.415 1.00 95.69 401 GLY A CA 1
ATOM 3120 C C . GLY A 1 401 ? 8.307 -12.245 0.271 1.00 95.69 401 GLY A C 1
ATOM 3121 O O . GLY A 1 401 ? 7.672 -11.849 -0.690 1.00 95.69 401 GLY A O 1
ATOM 3122 N N . ASN A 1 402 ? 8.762 -11.403 1.206 1.00 97.31 402 ASN A N 1
ATOM 3123 C CA . ASN A 1 402 ? 8.465 -9.968 1.179 1.00 97.31 402 ASN A CA 1
ATOM 3124 C C . ASN A 1 402 ? 8.999 -9.240 -0.080 1.00 97.31 402 ASN A C 1
ATOM 3126 O O . ASN A 1 402 ? 10.166 -9.421 -0.430 1.00 97.31 402 ASN A O 1
ATOM 3130 N N . PRO A 1 403 ? 8.198 -8.349 -0.712 1.00 97.50 403 PRO A N 1
ATOM 3131 C CA . PRO A 1 403 ? 6.745 -8.216 -0.545 1.00 97.50 403 PRO A CA 1
ATOM 3132 C C . PRO A 1 403 ? 6.021 -9.485 -1.000 1.00 97.50 403 PRO A C 1
ATOM 3134 O O . PRO A 1 403 ? 6.174 -9.901 -2.148 1.00 97.50 403 PRO A O 1
ATOM 3137 N N . VAL A 1 404 ? 5.197 -10.068 -0.126 1.00 97.88 404 VAL A N 1
ATOM 3138 C CA . VAL A 1 404 ? 4.501 -11.337 -0.407 1.00 97.88 404 VAL A CA 1
ATOM 3139 C C . VAL A 1 404 ? 3.429 -11.192 -1.482 1.00 97.88 404 VAL A C 1
ATOM 3141 O O . VAL A 1 404 ? 3.064 -12.168 -2.131 1.00 97.88 404 VAL A O 1
ATOM 3144 N N . LEU A 1 405 ? 2.930 -9.972 -1.677 1.00 98.12 405 LEU A N 1
ATOM 3145 C CA . LEU A 1 405 ? 1.945 -9.613 -2.684 1.00 98.12 405 LEU A CA 1
ATOM 3146 C C . LEU A 1 405 ? 2.190 -8.162 -3.101 1.00 98.12 405 LEU A C 1
ATOM 3148 O O . LEU A 1 405 ? 2.294 -7.288 -2.242 1.00 98.12 405 LEU A O 1
ATOM 3152 N N . ILE A 1 406 ? 2.256 -7.912 -4.409 1.00 98.31 406 ILE A N 1
ATOM 3153 C CA . ILE A 1 406 ? 2.182 -6.561 -4.967 1.00 98.31 406 ILE A CA 1
ATOM 3154 C C . ILE A 1 406 ? 0.855 -6.454 -5.717 1.00 98.31 406 ILE A C 1
ATOM 3156 O O . ILE A 1 406 ? 0.739 -6.919 -6.850 1.00 98.31 406 ILE A O 1
ATOM 3160 N N . ASP A 1 407 ? -0.159 -5.901 -5.063 1.00 98.06 407 ASP A N 1
ATOM 3161 C CA . ASP A 1 407 ? -1.499 -5.753 -5.608 1.00 98.06 407 ASP A CA 1
ATOM 3162 C C . ASP A 1 407 ? -2.259 -4.569 -5.000 1.00 98.06 407 ASP A C 1
ATOM 3164 O O . ASP A 1 407 ? -2.809 -4.662 -3.901 1.00 98.06 407 ASP A O 1
ATOM 3168 N N . ILE A 1 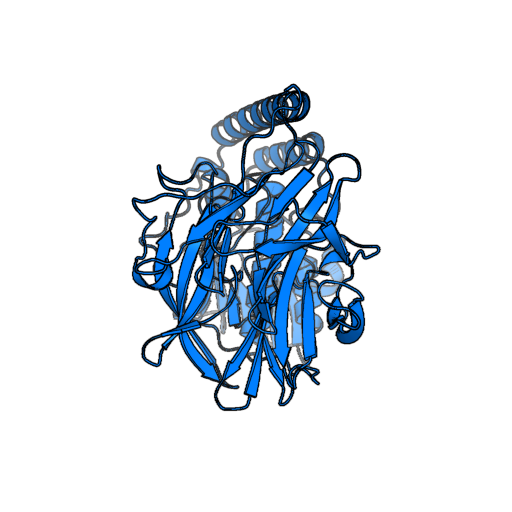408 ? -2.399 -3.487 -5.766 1.00 96.81 408 ILE A N 1
ATOM 3169 C CA . ILE A 1 408 ? -3.194 -2.314 -5.367 1.00 96.81 408 ILE A CA 1
ATOM 3170 C C . ILE A 1 408 ? -4.678 -2.629 -5.089 1.00 96.81 408 ILE A C 1
ATOM 3172 O O . ILE A 1 408 ? -5.384 -1.808 -4.510 1.00 96.81 408 ILE A O 1
ATOM 3176 N N . ALA A 1 409 ? -5.184 -3.791 -5.514 1.00 96.12 409 ALA A N 1
ATOM 3177 C CA . ALA A 1 409 ? -6.571 -4.194 -5.302 1.00 96.12 409 ALA A CA 1
ATOM 3178 C C . ALA A 1 409 ? -6.813 -4.961 -3.991 1.00 96.12 409 ALA A C 1
ATOM 3180 O O . ALA A 1 409 ? -7.972 -5.146 -3.618 1.00 96.12 409 ALA A O 1
ATOM 3181 N N . SER A 1 410 ? -5.766 -5.496 -3.348 1.00 97.06 410 SER A N 1
ATOM 3182 C CA . SER A 1 410 ? -5.955 -6.406 -2.207 1.00 97.06 410 SER A CA 1
ATOM 3183 C C . SER A 1 410 ? -4.784 -6.522 -1.219 1.00 97.06 410 SER A C 1
ATOM 3185 O O . SER A 1 410 ? -4.839 -7.356 -0.307 1.00 97.06 410 SER A O 1
ATOM 3187 N N . ALA A 1 411 ? -3.727 -5.716 -1.367 1.00 97.75 411 ALA A N 1
ATOM 3188 C CA . ALA A 1 411 ? -2.570 -5.731 -0.473 1.00 97.75 411 ALA A CA 1
ATOM 3189 C C . ALA A 1 411 ? -2.812 -4.970 0.838 1.00 97.75 411 ALA A C 1
ATOM 3191 O O . ALA A 1 411 ? -2.498 -5.501 1.904 1.00 97.75 411 ALA A O 1
ATOM 3192 N N . ARG A 1 412 ? -3.377 -3.757 0.766 1.00 98.00 412 ARG A N 1
ATOM 3193 C CA . ARG A 1 412 ? -3.553 -2.872 1.924 1.00 98.00 412 ARG A CA 1
ATOM 3194 C C . ARG A 1 412 ? -4.570 -3.422 2.932 1.00 98.00 412 ARG A C 1
ATOM 3196 O O . ARG A 1 412 ? -5.693 -3.725 2.519 1.00 98.00 412 ARG A O 1
ATOM 3203 N N . PRO A 1 413 ? -4.206 -3.572 4.220 1.00 98.44 413 PRO A N 1
ATOM 3204 C CA . PRO A 1 413 ? -5.154 -3.919 5.277 1.00 98.44 413 PRO A CA 1
ATOM 3205 C C . PRO A 1 413 ? -6.309 -2.913 5.389 1.00 98.44 413 PRO A C 1
ATOM 3207 O O . PRO A 1 413 ? -6.181 -1.752 5.022 1.00 98.44 413 PRO A O 1
ATOM 3210 N N . ALA A 1 414 ? -7.461 -3.376 5.867 1.00 97.81 414 ALA A N 1
ATOM 3211 C CA . ALA A 1 414 ? -8.663 -2.553 6.017 1.00 97.81 414 ALA A CA 1
ATOM 3212 C C . ALA A 1 414 ? -9.391 -2.850 7.336 1.00 97.81 414 ALA A C 1
ATOM 3214 O O . ALA A 1 414 ? -10.615 -2.943 7.373 1.00 97.81 414 ALA A O 1
ATOM 3215 N N . GLY A 1 415 ? -8.643 -3.095 8.410 1.00 97.75 415 GLY A N 1
ATOM 3216 C CA . GLY A 1 415 ? -9.177 -3.458 9.720 1.00 97.75 415 GLY A CA 1
ATOM 3217 C C . GLY A 1 415 ? -8.722 -4.827 10.226 1.00 97.75 415 GLY A C 1
ATOM 3218 O O . GLY A 1 415 ? -7.801 -5.463 9.707 1.00 97.75 415 GLY A O 1
ATOM 3219 N N . ARG A 1 416 ? -9.381 -5.286 11.290 1.00 97.38 416 ARG A N 1
ATOM 3220 C CA . ARG A 1 416 ? -9.062 -6.519 12.013 1.00 97.38 416 ARG A CA 1
ATOM 3221 C C . ARG A 1 416 ? -9.387 -7.754 11.171 1.00 97.38 416 ARG A C 1
ATOM 3223 O O . ARG A 1 416 ? -10.462 -7.872 10.589 1.00 97.38 416 ARG A O 1
ATOM 3230 N N . MET A 1 417 ? -8.474 -8.722 11.187 1.00 98.06 417 MET A N 1
ATOM 3231 C CA . MET A 1 417 ? -8.705 -10.050 10.612 1.00 98.06 417 MET A CA 1
ATOM 3232 C C . MET A 1 417 ? -9.537 -10.921 11.554 1.00 98.06 417 MET A C 1
ATOM 3234 O O . MET A 1 417 ? -9.387 -10.840 12.774 1.00 98.06 417 MET A O 1
ATOM 3238 N N . VAL A 1 418 ? -10.385 -11.784 11.001 1.00 96.62 418 VAL A N 1
ATOM 3239 C CA . VAL A 1 418 ? -11.304 -12.620 11.783 1.00 96.62 418 VAL A CA 1
ATOM 3240 C C . VAL A 1 418 ? -11.239 -14.079 11.356 1.00 96.62 418 VAL A C 1
ATOM 3242 O O . VAL A 1 418 ? -11.119 -14.389 10.174 1.00 96.62 418 VAL A O 1
ATOM 3245 N N . TRP A 1 419 ? -11.349 -14.988 12.322 1.00 96.31 419 TRP A N 1
ATOM 3246 C CA . TRP A 1 419 ? -11.567 -16.406 12.051 1.00 96.31 419 TRP A CA 1
ATOM 3247 C C . TRP A 1 419 ? -13.070 -16.683 11.916 1.00 96.31 419 TRP A C 1
ATOM 3249 O O . TRP A 1 419 ? -13.855 -16.351 12.810 1.00 96.31 419 TRP A O 1
ATOM 3259 N N . ARG A 1 420 ? -13.470 -17.293 10.797 1.00 94.62 420 ARG A N 1
ATOM 3260 C CA . ARG A 1 420 ? -14.847 -17.711 10.488 1.00 94.62 420 ARG A CA 1
ATOM 3261 C C . ARG A 1 420 ? -14.813 -19.119 9.912 1.00 94.62 420 ARG A C 1
ATOM 3263 O O . ARG A 1 420 ? -14.108 -19.352 8.937 1.00 94.62 420 ARG A O 1
ATOM 3270 N N . ASP A 1 421 ? -15.506 -20.060 10.550 1.00 92.94 421 ASP A N 1
ATOM 3271 C CA . ASP A 1 421 ? -15.592 -21.465 10.119 1.00 92.94 421 ASP A CA 1
ATOM 3272 C C . ASP A 1 421 ? -14.232 -22.105 9.769 1.00 92.94 421 ASP A C 1
ATOM 3274 O O . ASP A 1 421 ? -14.078 -22.811 8.775 1.00 92.9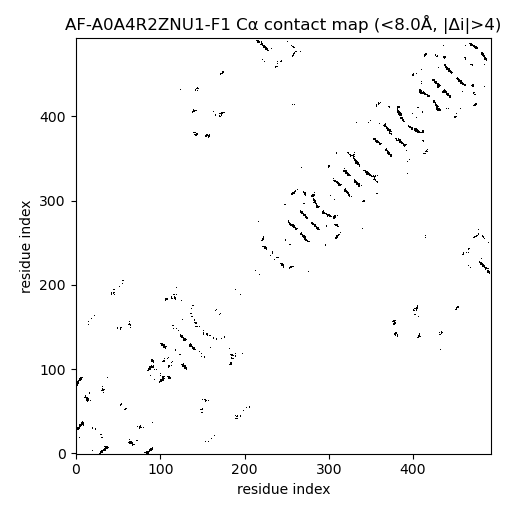4 421 ASP A O 1
ATOM 3278 N N . GLY A 1 422 ? -13.206 -21.820 10.579 1.00 93.12 422 GLY A N 1
ATOM 3279 C CA . GLY A 1 422 ? -11.844 -22.328 10.374 1.00 93.12 422 GLY A CA 1
ATOM 3280 C C . GLY A 1 422 ? -11.043 -21.631 9.265 1.00 93.12 422 GLY A C 1
ATOM 3281 O O . GLY A 1 422 ? -9.921 -22.041 8.985 1.00 93.12 422 GLY A O 1
ATOM 3282 N N . ALA A 1 423 ? -11.572 -20.571 8.651 1.00 96.00 423 ALA A N 1
ATOM 3283 C CA . ALA A 1 423 ? -10.878 -19.739 7.676 1.00 96.00 423 ALA A CA 1
ATOM 3284 C C . ALA A 1 423 ? -10.510 -18.369 8.261 1.00 96.00 423 ALA A C 1
ATOM 3286 O O . ALA A 1 423 ? -11.330 -17.713 8.903 1.00 96.00 423 ALA A O 1
ATOM 3287 N N . LEU A 1 424 ? -9.287 -17.911 7.988 1.00 98.00 424 LEU A N 1
ATOM 3288 C CA . LEU A 1 424 ? -8.861 -16.551 8.302 1.00 98.00 424 LEU A CA 1
ATOM 3289 C C . LEU A 1 424 ? -9.317 -15.600 7.190 1.00 98.00 424 LEU A C 1
ATOM 3291 O O . LEU A 1 424 ? -8.882 -15.714 6.039 1.00 98.00 424 LEU A O 1
ATOM 3295 N N . LEU A 1 425 ? -10.190 -14.659 7.541 1.00 98.31 425 LEU A N 1
ATOM 3296 C CA . LEU A 1 425 ? -10.683 -13.608 6.661 1.00 98.31 425 LEU A CA 1
ATOM 3297 C C . LEU A 1 425 ? -9.983 -12.287 6.978 1.00 98.31 425 LEU A C 1
ATOM 3299 O O . LEU A 1 425 ? -9.898 -11.867 8.132 1.00 98.31 425 LEU A O 1
ATOM 3303 N N . ARG A 1 426 ? -9.502 -11.620 5.932 1.00 97.81 426 ARG A N 1
ATOM 3304 C CA . ARG A 1 426 ? -8.810 -10.337 5.998 1.00 97.81 426 ARG A CA 1
ATOM 3305 C C . ARG A 1 426 ? -9.604 -9.281 5.229 1.00 97.81 426 ARG A C 1
ATOM 3307 O O . ARG A 1 426 ? -9.789 -9.451 4.019 1.00 97.81 426 ARG A O 1
ATOM 3314 N N . PRO A 1 427 ? -10.044 -8.192 5.876 1.00 98.25 427 PRO A N 1
ATOM 3315 C CA . PRO A 1 427 ? -10.536 -7.034 5.150 1.00 98.25 427 PRO A CA 1
ATOM 3316 C C . PRO A 1 427 ? -9.349 -6.343 4.459 1.00 98.25 427 PRO A C 1
ATOM 3318 O O . PRO A 1 427 ? -8.279 -6.181 5.051 1.00 98.25 427 PRO A O 1
ATOM 3321 N N . VAL A 1 428 ? -9.517 -5.971 3.191 1.00 97.94 428 VAL A N 1
ATOM 3322 C CA . VAL A 1 428 ? -8.482 -5.321 2.370 1.00 97.94 428 VAL A CA 1
ATOM 3323 C C . VAL A 1 428 ? -9.054 -4.135 1.610 1.00 97.94 428 VAL A C 1
ATOM 3325 O O . VAL A 1 428 ? -10.243 -4.116 1.310 1.00 97.94 428 VAL A O 1
ATOM 3328 N N . GLN A 1 429 ? -8.227 -3.159 1.258 1.00 96.94 429 GLN A N 1
ATOM 3329 C CA . GLN A 1 429 ? -8.664 -2.032 0.433 1.00 96.94 429 GLN A CA 1
ATOM 3330 C C . GLN A 1 429 ? -8.437 -2.333 -1.051 1.00 96.94 429 GLN A C 1
ATOM 3332 O O . GLN A 1 429 ? -7.357 -2.771 -1.450 1.00 96.94 429 GLN A O 1
ATOM 3337 N N . ASP A 1 430 ? -9.441 -2.046 -1.879 1.00 95.62 430 ASP A N 1
ATOM 3338 C CA . ASP A 1 430 ? -9.289 -1.945 -3.328 1.00 95.62 430 ASP A CA 1
ATOM 3339 C C . ASP A 1 430 ? -9.017 -0.487 -3.705 1.00 95.62 430 ASP A C 1
ATOM 3341 O O . ASP A 1 430 ? -9.915 0.365 -3.735 1.00 95.62 430 ASP A O 1
ATOM 3345 N N . CYS A 1 431 ? -7.751 -0.215 -4.016 1.00 95.06 431 CYS A N 1
ATOM 3346 C CA . CYS A 1 431 ? -7.250 1.111 -4.345 1.00 95.06 431 CYS A CA 1
ATOM 3347 C C . CYS A 1 431 ? -7.076 1.339 -5.859 1.00 95.06 431 CYS A C 1
ATOM 3349 O O . CYS A 1 431 ? -6.537 2.371 -6.266 1.00 95.06 431 CYS A O 1
ATOM 3351 N N . ARG A 1 432 ? -7.554 0.429 -6.728 1.00 93.19 432 ARG A N 1
ATOM 3352 C CA . ARG A 1 432 ? -7.349 0.496 -8.195 1.00 93.19 432 ARG A CA 1
ATOM 3353 C C . ARG A 1 432 ? -7.807 1.807 -8.829 1.00 93.19 432 ARG A C 1
ATOM 3355 O O . ARG A 1 432 ? -7.199 2.294 -9.778 1.00 93.19 432 ARG A O 1
ATOM 3362 N N . LYS A 1 433 ? -8.907 2.368 -8.320 1.00 89.94 433 LYS A N 1
ATOM 3363 C CA . LYS A 1 433 ? -9.524 3.615 -8.812 1.00 89.94 433 LYS A CA 1
ATOM 3364 C C . LYS A 1 433 ? -9.310 4.797 -7.860 1.00 89.94 433 LYS A C 1
ATOM 3366 O O . LYS A 1 433 ? -10.010 5.807 -7.964 1.00 89.94 433 LYS A O 1
ATOM 3371 N N . GLY A 1 434 ? -8.350 4.673 -6.948 1.00 88.50 434 GLY A N 1
ATOM 3372 C CA . GLY A 1 434 ? -8.034 5.644 -5.908 1.00 88.50 434 GLY A CA 1
ATOM 3373 C C . GLY A 1 434 ? -8.153 5.049 -4.508 1.00 88.50 434 GLY A C 1
ATOM 3374 O O . GLY A 1 434 ? -8.800 4.023 -4.312 1.00 88.50 434 GLY A O 1
ATOM 3375 N N . TYR A 1 435 ? -7.537 5.732 -3.545 1.00 87.94 435 TYR A N 1
ATOM 3376 C CA . TYR A 1 435 ? -7.447 5.287 -2.157 1.00 87.94 435 TYR A CA 1
ATOM 3377 C C . TYR A 1 435 ? -8.817 4.950 -1.544 1.00 87.94 435 TYR A C 1
ATOM 3379 O O . TYR A 1 435 ? -9.735 5.782 -1.570 1.00 87.94 435 TYR A O 1
ATOM 3387 N N . GLY A 1 436 ? -8.930 3.725 -1.020 1.00 84.94 436 GLY A N 1
ATOM 3388 C CA . GLY A 1 436 ? -10.074 3.236 -0.258 1.00 84.94 436 GLY A CA 1
ATOM 3389 C C . GLY A 1 436 ? -11.370 3.033 -1.044 1.00 84.94 436 GLY A C 1
ATOM 3390 O O . GLY A 1 436 ? -12.416 2.916 -0.422 1.00 84.94 436 GLY A O 1
ATOM 3391 N N . VAL A 1 437 ? -11.360 3.050 -2.387 1.00 90.06 437 VAL A N 1
ATOM 3392 C CA . VAL A 1 437 ? -12.590 3.095 -3.213 1.00 90.06 437 VAL A CA 1
ATOM 3393 C C . VAL A 1 437 ? -13.582 1.971 -2.912 1.00 90.06 437 VAL A C 1
ATOM 3395 O O . VAL A 1 437 ? -14.794 2.207 -2.973 1.00 90.06 437 VAL A O 1
ATOM 3398 N N . ALA A 1 438 ? -13.088 0.781 -2.591 1.00 94.06 438 ALA A N 1
ATOM 3399 C CA . ALA A 1 438 ? -13.909 -0.335 -2.158 1.00 94.06 438 ALA A CA 1
ATOM 3400 C C . ALA A 1 438 ? -13.190 -1.171 -1.096 1.00 94.06 438 ALA A C 1
ATOM 3402 O O . ALA A 1 438 ? -11.963 -1.168 -1.007 1.00 94.06 438 ALA A O 1
ATOM 3403 N N . LEU A 1 439 ? -13.978 -1.928 -0.341 1.00 96.00 439 LEU A N 1
ATOM 3404 C CA . LEU A 1 439 ? -13.515 -2.875 0.660 1.00 96.00 439 LEU A CA 1
ATOM 3405 C C . LEU A 1 439 ? -13.598 -4.295 0.095 1.00 96.00 439 LEU A C 1
ATOM 3407 O O . LEU A 1 439 ? -14.670 -4.768 -0.273 1.00 96.00 439 LEU A O 1
ATOM 3411 N N . GLY A 1 440 ? -12.477 -4.992 0.024 1.00 96.44 440 GLY A N 1
ATOM 3412 C CA . GLY A 1 440 ? -12.405 -6.413 -0.278 1.00 96.44 440 GLY A CA 1
ATOM 3413 C C . GLY A 1 440 ? -12.454 -7.280 0.979 1.00 96.44 440 GLY A C 1
ATOM 3414 O O . GLY A 1 440 ? -11.984 -6.884 2.042 1.00 96.44 440 GLY A O 1
ATOM 3415 N N . ILE A 1 441 ? -12.966 -8.502 0.841 1.00 97.56 441 ILE A N 1
ATOM 3416 C CA . ILE A 1 441 ? -12.823 -9.562 1.849 1.00 97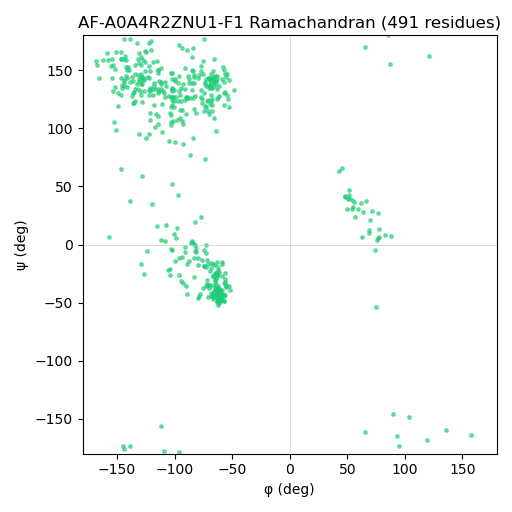.56 441 ILE A CA 1
ATOM 3417 C C . ILE A 1 441 ? -11.971 -10.661 1.229 1.00 97.56 441 ILE A C 1
ATOM 3419 O O . ILE A 1 441 ? -12.413 -11.337 0.300 1.00 97.56 441 ILE A O 1
ATOM 3423 N N . ALA A 1 442 ? -10.750 -10.837 1.722 1.00 97.81 442 ALA A N 1
ATOM 3424 C CA . ALA A 1 442 ? -9.840 -11.886 1.286 1.00 97.81 442 ALA A CA 1
ATOM 3425 C C . ALA A 1 442 ? -9.867 -13.060 2.270 1.00 97.81 442 ALA A C 1
ATOM 3427 O O . ALA A 1 442 ? -9.903 -12.867 3.480 1.00 97.81 442 ALA A O 1
ATOM 3428 N N . GLN A 1 443 ? -9.809 -14.285 1.760 1.00 97.75 443 GLN A N 1
ATOM 3429 C CA . GLN A 1 443 ? -9.532 -15.469 2.563 1.00 97.75 443 GLN A CA 1
ATOM 3430 C C . GLN A 1 443 ? -8.051 -15.806 2.447 1.00 97.75 443 GLN A C 1
ATOM 3432 O O . GLN A 1 443 ? -7.569 -16.047 1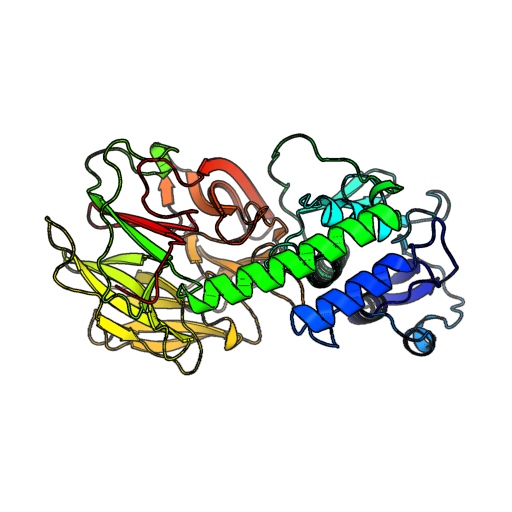.339 1.00 97.75 443 GLN A O 1
ATOM 3437 N N . VAL A 1 444 ? -7.350 -15.872 3.577 1.00 97.75 444 VAL A N 1
ATOM 3438 C CA . VAL A 1 444 ? -5.973 -16.371 3.630 1.00 97.75 444 VAL A CA 1
ATOM 3439 C C . VAL A 1 444 ? -6.011 -17.890 3.464 1.00 97.75 444 VAL A C 1
ATOM 3441 O O . VAL A 1 444 ? -6.653 -18.596 4.241 1.00 97.75 444 VAL A O 1
ATOM 3444 N N . LYS A 1 445 ? -5.369 -18.389 2.405 1.00 97.06 445 LYS A N 1
ATOM 3445 C CA . LYS A 1 445 ? -5.298 -19.816 2.051 1.00 97.06 445 LYS A CA 1
ATOM 3446 C C . LYS A 1 445 ? -4.043 -20.479 2.598 1.00 97.06 445 LYS A C 1
ATOM 3448 O O . LYS A 1 445 ? -4.075 -21.658 2.934 1.00 97.06 445 LYS A O 1
ATOM 3453 N N . ARG A 1 446 ? -2.964 -19.705 2.706 1.00 96.06 446 ARG A N 1
ATOM 3454 C CA . ARG A 1 446 ? -1.677 -20.140 3.236 1.00 96.06 446 ARG A CA 1
ATOM 3455 C C . ARG A 1 446 ? -1.016 -18.990 3.985 1.00 96.06 446 ARG A C 1
ATOM 3457 O O . ARG A 1 446 ? -0.999 -17.865 3.487 1.00 96.06 446 ARG A O 1
ATOM 3464 N N . LEU A 1 447 ? -0.490 -19.285 5.169 1.00 96.88 447 LEU A N 1
ATOM 3465 C CA . LEU A 1 447 ? 0.318 -18.380 5.981 1.00 96.88 447 LEU A CA 1
ATOM 3466 C C . LEU A 1 447 ? 1.282 -19.219 6.818 1.00 96.88 447 LEU A C 1
ATOM 3468 O O . LEU A 1 447 ? 0.905 -19.768 7.852 1.00 96.88 447 LEU A O 1
ATOM 3472 N N . ASP A 1 448 ? 2.511 -19.333 6.336 1.00 95.31 448 ASP A N 1
ATOM 3473 C CA . ASP A 1 448 ? 3.614 -20.015 7.007 1.00 95.31 448 ASP A CA 1
ATOM 3474 C C . ASP A 1 448 ? 4.926 -19.271 6.726 1.00 95.31 448 ASP A C 1
ATOM 3476 O O . ASP A 1 448 ? 4.915 -18.195 6.138 1.00 95.31 448 ASP A O 1
ATOM 3480 N N . HIS A 1 449 ? 6.065 -19.784 7.193 1.00 92.69 449 HIS A N 1
ATOM 3481 C CA . HIS A 1 449 ? 7.368 -19.140 6.966 1.00 92.69 449 HIS A CA 1
ATOM 3482 C C . HIS A 1 449 ? 7.805 -19.147 5.496 1.00 92.69 449 HIS A C 1
ATOM 3484 O O . HIS A 1 449 ? 8.733 -18.426 5.116 1.00 92.69 449 HIS A O 1
ATOM 3490 N N . ASP A 1 450 ? 7.169 -19.996 4.692 1.00 91.81 450 ASP A N 1
ATOM 3491 C CA . ASP A 1 450 ? 7.605 -20.347 3.360 1.00 91.81 450 ASP A CA 1
ATOM 3492 C C . ASP A 1 450 ? 6.760 -19.702 2.260 1.00 91.81 450 ASP A C 1
ATOM 3494 O O . ASP A 1 450 ? 7.241 -19.580 1.127 1.00 91.81 450 ASP A O 1
ATOM 3498 N N . GLY A 1 451 ? 5.531 -19.294 2.566 1.00 93.38 451 GLY A N 1
ATOM 3499 C CA . GLY A 1 451 ? 4.601 -18.742 1.600 1.00 93.38 451 GLY A CA 1
ATOM 3500 C C . GLY A 1 451 ? 3.375 -18.082 2.221 1.00 93.38 451 GLY A C 1
ATOM 3501 O O . GLY A 1 451 ? 2.942 -18.375 3.336 1.00 93.38 451 GLY A O 1
ATOM 3502 N N . PHE A 1 452 ? 2.786 -17.203 1.419 1.00 97.19 452 PHE A N 1
ATOM 3503 C CA . PHE A 1 452 ? 1.522 -16.542 1.691 1.00 97.19 452 PHE A CA 1
ATOM 3504 C C . PHE A 1 452 ? 0.643 -16.643 0.447 1.00 97.19 452 PHE A C 1
ATOM 3506 O O . PHE A 1 452 ? 1.109 -16.372 -0.658 1.00 97.19 452 PHE A O 1
ATOM 3513 N N . GLU A 1 453 ? -0.624 -17.010 0.623 1.00 96.81 453 GLU A N 1
ATOM 3514 C CA . GLU A 1 453 ? -1.610 -17.055 -0.458 1.00 96.81 453 GLU A CA 1
ATOM 3515 C C . GLU A 1 453 ? -2.964 -16.561 0.044 1.00 96.81 453 GLU A C 1
ATOM 3517 O O . GLU A 1 453 ? -3.376 -16.862 1.169 1.00 96.81 453 GLU A O 1
ATOM 3522 N N . GLN A 1 454 ? -3.692 -15.847 -0.815 1.00 97.06 454 GLN A N 1
ATOM 3523 C CA . GLN A 1 454 ? -5.056 -15.415 -0.536 1.00 97.06 454 GLN A CA 1
ATOM 3524 C C . GLN A 1 454 ? -5.943 -15.483 -1.777 1.00 97.06 454 GLN A C 1
ATOM 3526 O O . GLN A 1 454 ? -5.463 -15.402 -2.904 1.00 97.06 454 GLN A O 1
ATOM 3531 N N . SER A 1 455 ? -7.254 -15.548 -1.561 1.00 95.56 455 SER A N 1
ATOM 3532 C CA . SER A 1 455 ? -8.263 -15.394 -2.613 1.00 95.56 455 SER A CA 1
ATOM 3533 C C . SER A 1 455 ? -9.298 -14.352 -2.208 1.00 95.56 455 SER A C 1
ATOM 3535 O O . SER A 1 455 ? -9.761 -14.366 -1.066 1.00 95.56 455 SER A O 1
ATOM 3537 N N . LEU A 1 456 ? -9.709 -13.487 -3.134 1.00 96.00 456 LEU A N 1
ATOM 3538 C CA . LEU A 1 456 ? -10.761 -12.507 -2.875 1.00 96.00 456 LEU A CA 1
ATOM 3539 C C . LEU A 1 456 ? -12.141 -13.186 -2.900 1.00 96.00 456 LEU A C 1
ATOM 3541 O O . LEU A 1 456 ? -12.492 -13.840 -3.877 1.00 96.00 456 LEU A O 1
ATOM 3545 N N . LEU A 1 457 ? -12.917 -13.038 -1.826 1.00 94.94 457 LEU A N 1
ATOM 3546 C CA . LEU A 1 457 ? -14.275 -13.580 -1.701 1.00 94.94 457 LEU A CA 1
ATOM 3547 C C . LEU A 1 457 ? -15.352 -12.583 -2.131 1.00 94.94 457 LEU A C 1
ATOM 3549 O O . LEU A 1 457 ? -16.412 -12.991 -2.602 1.00 94.94 457 LEU A O 1
ATOM 3553 N N . ALA A 1 458 ? -15.114 -11.292 -1.905 1.00 93.81 458 ALA A N 1
ATOM 3554 C CA . ALA A 1 458 ? -16.051 -10.219 -2.211 1.00 93.81 458 ALA A CA 1
ATOM 3555 C C . ALA A 1 458 ? -15.322 -8.880 -2.356 1.00 93.81 458 ALA A C 1
ATOM 3557 O O . ALA A 1 458 ? -14.224 -8.701 -1.826 1.00 93.81 458 ALA A O 1
ATOM 3558 N N . SER A 1 459 ? -15.968 -7.936 -3.040 1.00 93.69 459 SER A N 1
ATOM 3559 C CA . SER A 1 459 ? -15.578 -6.528 -3.111 1.00 93.69 459 SER A CA 1
ATOM 3560 C C . SER A 1 459 ? -16.823 -5.659 -2.948 1.00 93.69 459 SER A C 1
ATOM 3562 O O . SER A 1 459 ? -17.848 -5.898 -3.588 1.00 93.69 459 SER A O 1
ATOM 3564 N N . LEU A 1 460 ? -16.736 -4.676 -2.060 1.00 92.38 460 LEU A N 1
ATOM 3565 C CA . LEU A 1 460 ? -17.835 -3.863 -1.564 1.00 92.38 460 LEU A CA 1
ATOM 3566 C C . LEU A 1 460 ? -17.545 -2.400 -1.877 1.00 92.38 460 LEU A C 1
ATOM 3568 O O . LEU A 1 460 ? -16.688 -1.769 -1.265 1.00 92.38 460 LEU A O 1
ATOM 3572 N N . THR A 1 461 ? -18.270 -1.844 -2.839 1.00 91.12 461 THR A N 1
ATOM 3573 C CA . THR A 1 461 ? -18.281 -0.398 -3.090 1.00 91.12 461 THR A CA 1
ATOM 3574 C C . THR A 1 461 ? -19.287 0.289 -2.173 1.00 91.12 461 THR A C 1
ATOM 3576 O O . THR A 1 461 ? -20.244 -0.351 -1.741 1.00 91.12 461 THR A O 1
ATOM 3579 N N . SER A 1 462 ? -19.166 1.607 -1.981 1.00 84.06 462 SER A N 1
ATOM 3580 C CA . SER A 1 462 ? -20.189 2.387 -1.269 1.00 84.06 462 SER A CA 1
ATOM 3581 C C . SER A 1 462 ? -21.583 2.165 -1.869 1.00 84.06 462 SER A C 1
ATOM 3583 O O . SER A 1 462 ? -21.819 2.461 -3.042 1.00 84.06 462 SER A O 1
ATOM 3585 N N . GLY A 1 463 ? -22.495 1.624 -1.068 1.00 78.44 463 GLY A N 1
ATOM 3586 C CA . GLY A 1 463 ? -23.884 1.358 -1.432 1.00 78.44 463 GLY A CA 1
ATOM 3587 C C . GLY A 1 463 ? -24.821 2.498 -1.043 1.00 78.44 463 GLY A C 1
ATOM 3588 O O . GLY A 1 463 ? -24.462 3.391 -0.285 1.00 78.44 463 GLY A O 1
ATOM 3589 N N . LYS A 1 464 ? -26.068 2.443 -1.529 1.00 79.88 464 LYS A N 1
ATOM 3590 C CA . LYS A 1 464 ? -27.082 3.497 -1.308 1.00 79.88 464 LYS A CA 1
ATOM 3591 C C . LYS A 1 464 ? -27.399 3.769 0.167 1.00 79.88 464 LYS A C 1
ATOM 3593 O O . LYS A 1 464 ? -27.822 4.868 0.497 1.00 79.88 464 LYS A O 1
ATOM 3598 N N . GLN A 1 465 ? -27.222 2.763 1.021 1.00 82.75 465 GLN A N 1
ATOM 3599 C CA . GLN A 1 465 ? -27.501 2.841 2.457 1.00 82.75 465 GLN A CA 1
ATOM 3600 C C . GLN A 1 465 ? -26.323 3.401 3.273 1.00 82.75 465 GLN A C 1
ATOM 3602 O O . GLN A 1 465 ? -26.403 3.498 4.497 1.00 82.75 465 GLN A O 1
ATOM 3607 N N . TRP A 1 466 ? -25.221 3.763 2.608 1.00 86.38 466 TRP A N 1
ATOM 3608 C CA . TRP A 1 466 ? -24.073 4.433 3.202 1.00 86.38 466 TRP A CA 1
ATOM 3609 C C . TRP A 1 466 ? -24.028 5.890 2.731 1.00 86.38 466 TRP A C 1
ATOM 3611 O O . TRP A 1 466 ? -24.094 6.170 1.537 1.00 86.38 466 TRP A O 1
ATOM 3621 N N . SER A 1 467 ? -23.952 6.833 3.676 1.00 83.19 467 SER A N 1
ATOM 3622 C CA . SER A 1 467 ? -23.941 8.274 3.364 1.00 83.19 467 SER A CA 1
ATOM 3623 C C . SER A 1 467 ? -22.555 8.811 2.987 1.00 83.19 467 SER A C 1
ATOM 3625 O O . SER A 1 467 ? -22.439 9.947 2.516 1.00 83.19 467 SER A O 1
ATOM 3627 N N . GLY A 1 468 ? -21.510 8.013 3.209 1.00 82.25 468 GLY A N 1
ATOM 3628 C CA . GLY A 1 468 ? -20.177 8.253 2.680 1.00 82.25 468 GLY A CA 1
ATOM 3629 C C . GLY A 1 468 ? -20.022 7.723 1.254 1.00 82.25 468 GLY A C 1
ATOM 3630 O O . GLY A 1 468 ? -20.848 6.993 0.711 1.00 82.25 468 GLY A O 1
ATOM 3631 N N . GLN A 1 469 ? -18.918 8.107 0.643 1.00 83.56 469 GLN A N 1
ATOM 3632 C CA . GLN A 1 469 ? -18.375 7.541 -0.579 1.00 83.56 469 GLN A CA 1
ATOM 3633 C C . GLN A 1 469 ? -17.208 6.652 -0.192 1.00 83.56 469 GLN A C 1
ATOM 3635 O O . GLN A 1 469 ? -16.463 7.012 0.716 1.00 83.56 469 GLN A O 1
ATOM 3640 N N . ARG A 1 470 ? -16.974 5.566 -0.931 1.00 90.62 470 ARG A N 1
ATOM 3641 C CA . ARG A 1 470 ? -15.886 4.621 -0.632 1.00 90.62 470 ARG A CA 1
ATOM 3642 C C . ARG A 1 470 ? -16.073 3.873 0.704 1.00 90.62 470 ARG A C 1
ATOM 3644 O O . ARG A 1 470 ? -16.989 4.191 1.465 1.00 90.62 470 ARG A O 1
ATOM 3651 N N . ILE A 1 471 ? -15.246 2.853 0.939 1.00 90.38 471 ILE A N 1
ATOM 3652 C CA . ILE A 1 471 ? -15.209 2.063 2.181 1.00 90.38 471 ILE A CA 1
ATOM 3653 C C . ILE A 1 471 ? -13.771 1.591 2.382 1.00 90.38 471 ILE A C 1
ATOM 3655 O O . ILE A 1 471 ? -13.280 0.878 1.507 1.00 90.38 471 ILE A O 1
ATOM 3659 N N . HIS A 1 472 ? -13.103 1.970 3.477 1.00 90.75 472 HIS A N 1
ATOM 3660 C CA . HIS A 1 472 ? -11.677 1.639 3.628 1.00 90.75 472 HIS A CA 1
ATOM 3661 C C . HIS A 1 472 ? -11.259 0.978 4.943 1.00 90.75 472 HIS A C 1
ATOM 3663 O O . HIS A 1 472 ? -10.244 0.291 4.926 1.00 90.75 472 HIS A O 1
ATOM 3669 N N . THR A 1 473 ? -12.074 1.031 5.998 1.00 96.06 473 THR A N 1
ATOM 3670 C CA . THR A 1 473 ? -11.893 0.213 7.204 1.00 96.06 473 THR A CA 1
ATOM 3671 C C . THR A 1 473 ? -13.184 -0.537 7.564 1.00 96.06 473 THR A C 1
ATOM 3673 O O . THR A 1 473 ? -14.293 -0.038 7.368 1.00 96.06 473 THR A O 1
ATOM 3676 N N . LEU A 1 474 ? -13.048 -1.766 8.072 1.00 97.62 474 LEU A N 1
ATOM 3677 C CA . LEU A 1 474 ? -14.112 -2.614 8.611 1.00 97.62 474 LEU A CA 1
ATOM 3678 C C . LEU A 1 474 ? -13.663 -3.236 9.931 1.00 97.62 474 LEU A C 1
ATOM 3680 O O . LEU A 1 474 ? -12.678 -3.970 9.981 1.00 97.62 474 LEU A O 1
ATOM 3684 N N . ASN A 1 475 ? -14.438 -3.010 10.988 1.00 98.25 475 ASN A N 1
ATOM 3685 C CA . ASN A 1 475 ? -14.233 -3.661 12.273 1.00 98.25 475 ASN A CA 1
ATOM 3686 C C . ASN A 1 475 ? -15.554 -3.928 13.000 1.00 98.25 475 ASN A C 1
ATOM 3688 O O . ASN A 1 475 ? -16.558 -3.254 12.786 1.00 98.25 475 ASN A O 1
ATOM 3692 N N . SER A 1 476 ? -15.534 -4.865 13.945 1.00 97.06 476 SER A N 1
ATOM 3693 C CA . SER A 1 476 ? -16.668 -5.144 14.828 1.00 97.06 476 SER A CA 1
ATOM 3694 C C . SER A 1 476 ? -16.199 -5.518 16.228 1.00 97.06 476 SER A C 1
ATOM 3696 O O . SER A 1 476 ? -15.241 -6.280 16.367 1.00 97.06 476 SER A O 1
ATOM 3698 N N . ALA A 1 477 ? -16.895 -5.039 17.257 1.00 96.69 477 ALA A N 1
ATOM 3699 C CA . ALA A 1 477 ? -16.769 -5.523 18.631 1.00 96.69 477 ALA A CA 1
ATOM 3700 C C . ALA A 1 477 ? -17.986 -5.078 19.457 1.00 96.69 477 ALA A C 1
ATOM 3702 O O . ALA A 1 477 ? -18.671 -4.120 19.101 1.00 96.69 477 ALA A O 1
ATOM 3703 N N . GLY A 1 478 ? -18.257 -5.764 20.571 1.00 95.00 478 GLY A N 1
ATOM 3704 C CA . GLY A 1 478 ? -19.257 -5.307 21.545 1.00 95.00 478 GLY A CA 1
ATOM 3705 C C . GLY A 1 478 ? -20.692 -5.240 21.021 1.00 95.00 478 GLY A C 1
ATOM 3706 O O . GLY A 1 478 ? -21.461 -4.406 21.482 1.00 95.00 478 GLY A O 1
ATOM 3707 N N . GLY A 1 479 ? -21.040 -6.074 20.035 1.00 95.62 479 GLY A N 1
ATOM 3708 C CA . GLY A 1 479 ? -22.356 -6.050 19.386 1.00 95.62 479 GLY A CA 1
ATOM 3709 C C . GLY A 1 479 ? -22.537 -4.914 18.374 1.00 95.62 479 GLY A C 1
ATOM 3710 O O . GLY A 1 479 ? -23.659 -4.658 17.943 1.00 95.62 479 GLY A O 1
ATOM 3711 N N . PHE A 1 480 ? -21.453 -4.245 17.976 1.00 97.50 480 PHE A N 1
ATOM 3712 C CA . PHE A 1 480 ? -21.455 -3.200 16.959 1.00 97.50 480 PHE A CA 1
ATOM 3713 C C . PHE A 1 480 ? -20.516 -3.539 15.807 1.00 97.50 480 PHE A C 1
ATOM 3715 O O . PHE A 1 480 ? -19.508 -4.229 15.974 1.00 97.50 480 PHE A O 1
ATOM 3722 N N . GLU A 1 481 ? -20.841 -2.992 14.645 1.00 97.50 481 GLU A N 1
ATOM 3723 C CA . GLU A 1 481 ? -19.998 -2.998 13.457 1.00 97.50 481 GLU A CA 1
ATOM 3724 C C . GLU A 1 481 ? -19.761 -1.572 12.989 1.00 97.50 481 GLU A C 1
ATOM 3726 O O . GLU A 1 481 ? -20.652 -0.721 13.080 1.00 97.50 481 GLU A O 1
ATOM 3731 N N . PHE A 1 482 ? -18.558 -1.337 12.480 1.00 97.81 482 PHE A N 1
ATOM 3732 C CA . PHE A 1 482 ? -18.052 -0.040 12.092 1.00 97.81 482 PHE A CA 1
ATOM 3733 C C . PHE A 1 482 ? -17.407 -0.113 10.718 1.00 97.81 482 PHE A C 1
ATOM 3735 O O . PHE A 1 482 ? -16.649 -1.037 10.418 1.00 97.81 482 PHE A O 1
ATOM 3742 N N . ILE A 1 483 ? -17.690 0.908 9.922 1.00 96.94 483 ILE A N 1
ATOM 3743 C CA . ILE A 1 483 ? -17.005 1.200 8.671 1.00 96.94 483 ILE A CA 1
ATOM 3744 C C . ILE A 1 483 ? -16.654 2.676 8.634 1.00 96.94 483 ILE A C 1
ATOM 3746 O O . ILE A 1 483 ? -17.133 3.466 9.446 1.00 96.94 483 ILE A O 1
ATOM 3750 N N . ASP A 1 484 ? -15.916 3.084 7.626 1.00 96.19 484 ASP A N 1
ATOM 3751 C CA . ASP A 1 484 ? -15.760 4.481 7.278 1.00 96.19 484 ASP A CA 1
ATOM 3752 C C . ASP A 1 484 ? -15.605 4.682 5.774 1.00 96.19 484 ASP A C 1
ATOM 3754 O O . ASP A 1 484 ? -15.416 3.752 4.992 1.00 96.19 484 ASP A O 1
ATOM 3758 N N . GLY A 1 485 ? -15.758 5.930 5.352 1.00 92.12 485 GLY A N 1
ATOM 3759 C CA . GLY A 1 485 ? -15.687 6.313 3.954 1.00 92.12 485 GLY A CA 1
ATOM 3760 C C . GLY A 1 485 ? -15.591 7.820 3.795 1.00 92.12 485 GLY A C 1
ATOM 3761 O O . GLY A 1 485 ? -16.021 8.593 4.653 1.00 92.12 485 GLY A O 1
ATOM 3762 N N . SER A 1 486 ? -15.003 8.239 2.681 1.00 88.31 486 SER A N 1
ATOM 3763 C CA . SER A 1 486 ? -14.847 9.644 2.324 1.00 88.31 486 SER A CA 1
ATOM 3764 C C . SER A 1 486 ? -16.196 10.364 2.268 1.00 88.31 486 SER A C 1
ATOM 3766 O O . SER A 1 486 ? -17.225 9.777 1.949 1.00 88.31 486 SER A O 1
ATOM 3768 N N . ALA A 1 487 ? -16.222 11.656 2.555 1.00 83.44 487 ALA A N 1
ATOM 3769 C CA . ALA A 1 487 ? -17.447 12.438 2.566 1.00 83.44 487 ALA A CA 1
ATOM 3770 C C . ALA A 1 487 ? -17.216 13.855 2.038 1.00 83.44 487 ALA A C 1
ATOM 3772 O O . ALA A 1 487 ? -16.098 14.361 1.993 1.00 83.44 487 ALA A O 1
ATOM 3773 N N . TYR A 1 488 ? -18.306 14.523 1.659 1.00 80.81 488 TYR A N 1
ATOM 3774 C CA . TYR A 1 488 ? -18.281 15.960 1.402 1.00 80.81 488 TYR A CA 1
ATOM 3775 C C . TYR A 1 488 ? -18.413 16.733 2.718 1.00 80.81 488 TYR A C 1
ATOM 3777 O O . TYR A 1 488 ? -19.379 16.529 3.462 1.00 80.81 488 TYR A O 1
ATOM 3785 N N . ALA A 1 489 ? -17.498 17.672 2.962 1.00 80.19 489 ALA A N 1
ATOM 3786 C CA . ALA A 1 489 ? -17.537 18.587 4.103 1.00 80.19 489 ALA A CA 1
ATOM 3787 C C . ALA A 1 489 ? -17.483 20.051 3.633 1.00 80.19 489 ALA A C 1
ATOM 3789 O O . ALA A 1 489 ? -16.392 20.580 3.428 1.00 80.19 489 ALA A O 1
ATOM 3790 N N . PRO A 1 490 ? -18.632 20.714 3.407 1.00 78.38 490 PRO A N 1
ATOM 3791 C CA . PRO A 1 490 ? -18.661 22.137 3.072 1.00 78.38 490 PRO A CA 1
ATOM 3792 C C . PRO A 1 490 ? -18.004 22.985 4.169 1.00 78.38 490 PRO A C 1
ATOM 3794 O O . PRO A 1 490 ? -18.197 22.715 5.352 1.00 78.38 490 PRO A O 1
ATOM 3797 N N . ARG A 1 491 ? -17.272 24.034 3.782 1.00 79.38 491 ARG A N 1
ATOM 3798 C CA . ARG A 1 491 ? -16.652 24.995 4.716 1.00 79.38 491 ARG A CA 1
ATOM 3799 C C . ARG A 1 491 ? -17.651 25.935 5.388 1.00 79.38 491 ARG A C 1
ATOM 3801 O O . ARG A 1 491 ? -17.344 26.513 6.425 1.00 79.38 491 ARG A O 1
ATOM 3808 N N . TRP A 1 492 ? -18.831 26.072 4.796 1.00 71.25 492 TRP A N 1
ATOM 3809 C CA . TRP A 1 492 ? -19.898 26.954 5.248 1.00 71.25 492 TRP A CA 1
ATOM 3810 C C . TRP A 1 492 ? -21.085 26.069 5.647 1.00 71.25 492 TRP A C 1
ATOM 3812 O O . TRP A 1 492 ? -21.651 25.388 4.788 1.00 71.25 492 TRP A O 1
ATOM 3822 N N . ARG A 1 493 ? -21.402 26.023 6.944 1.00 56.91 493 ARG A N 1
ATOM 3823 C CA . ARG A 1 493 ? -22.604 25.390 7.502 1.00 56.91 493 ARG A CA 1
ATOM 3824 C C . ARG A 1 493 ? -23.460 26.437 8.183 1.00 56.91 493 ARG A C 1
ATOM 3826 O O . ARG A 1 493 ? -22.862 27.305 8.858 1.00 56.91 493 ARG A O 1
#

pLDDT: mean 93.25, std 6.02, range [56.91, 98.88]

Foldseek 3Di:
DEEEEEDALVFAWQLVLVLQVLQCPDPPYHYAYDHHHDPDDFDPLVVVLVVLLCVLVVDDPNQRNDGDDVVSRVVRNDDDPDDHQEYEHQAPPDDLVNHWYWFKAWLPHHHLLQVLQCLLVLHFTKIFTDTPNHTLDIFGFDDQPLSSSSQSSSQRSLVVSVRVSLSVLVFAAADDADPDHGDGGDNVCSDSVNSVVSSVVSVVVSVVVVVQVVWFQPFAKWKWKDFQPDDDCLVVLAADPVFTDTQDDPLQWHWAQWDWDAAPLWIKIKTFTAGRVVRATAIFMFTADPVGTDDHTDGAGDDPHHWGNFAWDDDPNWIKTFTQPLVQQWTWIWTAPPPPHNTDTPDTQDHNWRWPNWAWDQDPQKIKIWTQTDDPHHHRAFFIWMWIANDPSDNTHTQSNGSNGGYLQFRHFAEYWDDDPNWIWTWGAGQSSHGQQWIWIKTWPDDDSRHTYIYTPHIYFDDPSYQAGGWRHWDDDSSMIMIMHTHTRTPPD

Radius of gyration: 23.62 Å; Cα contacts (8 Å, |Δi|>4): 1212; chains: 1; bounding box: 66×49×64 Å

Nearest PDB structures (foldseek):
  7byv-assembly1_A  TM=6.136E-01  e=1.284E-06  Phanerodontia chrysosporium
  7byx-assembly4_D  TM=5.802E-01  e=2.277E-06  Phanerodontia chrysosporium
  7byt-assembly1_A  TM=5.924E-01  e=4.483E-06  Phanerodontia chrysosporium
  2ead-assembly1_A  TM=1.381E-01  e=3.095E+00  Bifidobacterium bifidum
  2eac-assembly2_B  TM=1.319E-01  e=3.619E+00  Bifidobacterium bifidum

Secondary structure (DSSP, 8-state):
-EEEEE--TTS-BHHHHHHHHHHHTSTT-EEEEE----SSPPPTHHHHHHHHHHHHHT--TT-TTSB--GGGTGGG-S---SPPSEEEESSS---TTSSSEEEEEETTEESHHHHHHHHHTT--PEEEEEETTEEEEEEE----STT-HHHHHHHHHHHHHHHHHHHHTT---PPPPP-SPPPPP-GGGGSHHHHHHHHHHHHHHHHHHHHHHHHEESS-EEEEEEE-SS--HHHH-S--TT--EEPP--SSEEEEEEEEEEETTEEEEEEEEEETTTTEEEEEEEEEETTEESS--EEEE--SS--EEEEEEEETTEEEEEEE-GGGTEEEEEEEEETTEEEEEEEEEEES-EEEEEEEEEETTEEEEEEEEE-SSS-SSSEEEEEEESSTT-PPEEPTTSSSEEBTTT-SB-S--EEETTEEEEEEEE-TTSTTSEEEEEEEEEESSS-EEEEEEEEEEPPTT-SSBS---EEEETTEEEEEEE--EES--

Solvent-accessible surface area (backbone atoms only — not comparable to full-atom values): 26005 Å² total; per-residue (Å²): 85,34,35,33,40,35,38,42,46,84,66,44,30,44,42,60,52,53,42,48,52,57,49,43,70,38,87,74,35,43,58,34,50,45,56,54,77,59,84,83,73,81,56,73,55,54,61,52,44,41,54,48,50,32,70,76,68,68,52,72,90,80,45,36,64,39,75,54,63,70,77,77,49,50,84,32,54,58,89,68,95,68,78,75,62,31,37,42,26,43,48,60,81,76,64,75,88,80,54,52,46,36,35,37,25,27,45,86,34,36,27,69,62,22,49,51,23,30,45,75,71,66,50,69,47,37,39,34,37,24,44,91,88,40,75,78,46,67,32,31,50,30,43,70,55,81,77,42,54,57,60,34,49,17,16,36,53,39,43,50,42,55,51,50,54,28,54,75,70,65,29,51,64,27,69,79,66,88,84,72,89,76,74,66,52,44,67,77,58,57,34,60,68,50,45,51,52,49,48,53,51,50,55,51,49,53,52,52,51,51,56,43,59,72,49,25,51,75,88,35,39,37,31,31,35,39,75,56,88,63,79,52,61,87,76,57,65,51,81,58,93,87,38,55,49,70,65,75,76,85,79,58,46,32,36,34,39,52,33,49,43,63,56,97,93,39,30,34,38,29,24,15,36,31,34,65,90,77,73,41,27,24,34,19,39,28,44,41,56,100,92,41,67,64,76,57,67,41,83,40,47,79,66,99,51,56,30,36,41,41,43,58,51,78,57,96,95,39,48,37,36,29,45,22,30,34,89,71,23,29,39,45,37,28,37,48,76,50,78,94,23,54,63,42,81,74,46,74,61,43,72,86,39,36,37,36,46,53,40,76,49,80,56,96,84,31,26,35,39,38,25,6,42,35,77,96,42,35,24,63,39,12,26,16,34,42,30,38,20,81,38,93,82,36,75,62,43,74,38,65,24,45,57,29,32,42,22,13,53,58,29,17,51,9,53,67,64,44,81,53,98,92,37,46,35,35,34,12,16,22,24,67,89,23,79,29,42,16,31,25,37,28,37,55,76,40,82,60,83,78,48,50,35,55,44,72,77,42,73,39,60,55,44,93,52,42,95,37,44,31,22,37,32,41,31,67,40,76,59,30,38,32,35,22,16,40,42,90,38,61,70,76,129

Mean predicted aligned error: 4.78 Å